Protein 3TJ7 (pdb70)

Organism: Bacillus anthracis (NCBI:txid1392)

Sequence (681 aa):
ATQEIEEIEFKNIVTEEEFHALCKSFSIEVFTKQVNHYFETPNSSLKEAGSALRRIRRHKGETYTLTLKQPAEVGLLETHQVVTENEAKETTNNVVIISGAVNQLCKLQIPVSALTYGSLTTERAETLFEGGTLVFDHSFYYNHDDYEIEFEVQQDEEETGKAAFIHLLKKQHNIPIRHATQEIEIEFKNIVTEEEFHALCKSFSIEEVFTKQVNHYFETPNSSLKEEAGSALRIRHKGETYTLTLKQPAEVGLLETHQVVTENNEAKETNVIISGAVNQLCKLQIPVSALTYGSLTTERAETLFEGGTLVFDHSFYYNHDDYEIEFEVQDEETGKAAFIHLLKQHNIPIRHATQEIEIEFKNIVTEEEEFHALCKSFSIEEVFTKQVNHYFETPNSSLKEEAGSALRIRRHKGETYTLTLKQPAEVGLLETHQVVTENEAKETNVIISGAVNQLCKLQIPVSALTYGSLTTERAETLFEGGTLVFDHSFYYNHDDDYEIIEFEVQDEETGKAAFIHLLKQHNIPIRHTNATQEIEIEFKNIVTEEEFHALCKSFSIEVFTKQVNHYFETPNSSLKEAGSALRIRHKGETYTLTLKQPAEVGLLETHQVVTENEAKETNVIISGAVNQLCKLQIPVSALTYGSLTTERAETLFEGGTLVFDDHSFYYNHDDYEIEFEVQDEETGKAAFIHLLKQHNIPIR

Nearest PDB structures (foldseek):
  3sy3-assembly2_D  TM=1.003E+00  e=7.953E-29  Bacillus anthracis str. 'Ames Ancestor'
  2gfg-assembly3_C  TM=9.629E-01  e=1.162E-17  Halalkalibacterium halodurans
  5a61-assembly1_A  TM=6.663E-01  e=1.593E-08  Escherichia coli K-12
  3n10-assembly1_A  TM=6.494E-01  e=4.230E-06  Yersinia pestis
  2aca-assembly1_B  TM=6.418E-01  e=2.753E-06  Vibrio parahaemolyticus

B-factor: mean 42.21, std 16.59, range [14.17, 120.02]

Secondary structure (DSSP, 8-state):
--EEEEEEEEEEE-HHHHHHHHHHTT----EEEEEEEEB-TT-HHHHTT-EEEEEEETTEEEEEEEEE-SSSEEEEEEEE-HHHH---S-PPSS---HHHHHT--GGG-B--EEEEEEEEEEETTEEEEEEEEE-SS-EEEEEEEEES-HHHHHHHHHHHHHHTT-----/--EEEEEEEEEEE-HHHHHHHHHHHT----EEEEEEEEB-TT-HHHHTT-EEEEEEETTEEEEEEEEE-SSSEEEEEEEE-HHHH----PPPSS---HHHHHT--GGG-B--EEEEEEEEEEETTEEEEEEEEEETTEEEEEEEEEES-HHHHHHHHHHHHHHTTPPP--/--EEEEEEEEEEE-HHHHHHHHHHHT----EEEEEEEEB-TT-HHHHTT-EEEEEEETTEEEEEEEEE-SSSEEEEEEEE-HHHH----PPPSS---HHHHHT--GGG-B--EEEEEEEEEEETTEEEEEEEEE-SS-EEEEEEEEES-HHHHHHHHHHHHHHTT------/---EEEEEEEEEEE-HHHHHHHHGGGT----EEEEEEEEB-TT-HHHHTT-EEEEEEETTEEEEEEEEE-SSSEEEEEEEE-HHHH----PPPSS---HHHHTT--GGG-B--EEEEEEEEEEETTEEEEEEEEE-SS-EEEEEEEEESSHHHHHHHHHHHHHHTT----

Solvent-accessible surface area: 35404 Å² total

Structure (mmCIF, N/CA/C/O backbone):
data_3TJ7
#
_entry.id   3TJ7
#
_cell.length_a   67.229
_cell.length_b   86.315
_cell.length_c   76.438
_cell.angle_alpha   90.000
_cell.angle_beta   102.020
_cell.angle_gamma   90.000
#
_symmetry.space_group_name_H-M   'P 1 21 1'
#
loop_
_entity.id
_entity.type
_entity.pdbx_description
1 polymer 'GBAA_1210 protein'
2 non-polymer 'ADENOSINE MONOPHOSPHATE'
3 non-polymer 'SULFATE ION'
4 non-polymer 'ACETATE ION'
5 water water
#
loop_
_atom_site.group_PDB
_atom_site.id
_atom_site.type_symbol
_atom_site.label_atom_id
_atom_site.label_alt_id
_atom_site.label_comp_id
_atom_site.label_asym_id
_atom_site.label_entity_id
_atom_site.label_seq_id
_atom_site.pdbx_PDB_ins_code
_atom_site.Cartn_x
_atom_site.Cartn_y
_atom_site.Cartn_z
_atom_site.occupancy
_atom_site.B_iso_or_equiv
_atom_site.auth_seq_id
_atom_site.auth_comp_id
_atom_site.auth_asym_id
_atom_site.auth_atom_id
_atom_site.pdbx_PDB_model_num
ATOM 1 N N . ALA A 1 3 ? 30.905 55.241 66.070 1.00 47.38 0 ALA A N 1
ATOM 2 C CA . ALA A 1 3 ? 31.975 54.222 65.959 1.00 47.24 0 ALA A CA 1
ATOM 3 C C . ALA A 1 3 ? 31.449 52.968 65.244 1.00 46.23 0 ALA A C 1
ATOM 4 O O . ALA A 1 3 ? 32.194 52.352 64.450 1.00 44.77 0 ALA A O 1
ATOM 14 N N . THR A 1 5 ? 27.853 51.219 63.218 1.00 41.40 2 THR A N 1
ATOM 15 C CA . THR A 1 5 ? 26.522 51.396 62.681 1.00 40.69 2 THR A CA 1
ATOM 16 C C . THR A 1 5 ? 26.136 50.154 61.841 1.00 39.29 2 THR A C 1
ATOM 17 O O . THR A 1 5 ? 27.009 49.396 61.352 1.00 36.39 2 THR A O 1
ATOM 21 N N . GLN A 1 6 ? 24.829 49.885 61.768 1.00 37.37 3 GLN A N 1
ATOM 22 C CA . GLN A 1 6 ? 24.325 48.916 60.854 1.00 35.99 3 GLN A CA 1
ATOM 23 C C . GLN A 1 6 ? 23.205 49.583 60.106 1.00 36.51 3 GLN A C 1
ATOM 24 O O . GLN A 1 6 ? 22.537 50.458 60.641 1.00 37.03 3 GLN A O 1
ATOM 30 N N . GLU A 1 7 ? 23.012 49.182 58.855 1.00 34.88 4 GLU A N 1
ATOM 31 C CA . GLU A 1 7 ? 21.883 49.624 58.106 1.00 35.59 4 GLU A CA 1
ATOM 32 C C . GLU A 1 7 ? 21.565 48.638 57.009 1.00 34.10 4 GLU A C 1
ATOM 33 O O . GLU A 1 7 ? 22.394 47.855 56.611 1.00 33.52 4 GLU A O 1
ATOM 39 N N . ILE A 1 8 ? 20.334 48.668 56.546 1.00 34.61 5 ILE A N 1
ATOM 40 C CA . ILE A 1 8 ? 19.899 47.778 55.489 1.00 34.61 5 ILE A CA 1
ATOM 41 C C . ILE A 1 8 ? 19.970 48.722 54.303 1.00 35.86 5 ILE A C 1
ATOM 42 O O . ILE A 1 8 ? 19.495 49.871 54.404 1.00 36.03 5 ILE A O 1
ATOM 47 N N . GLU A 1 9 ? 20.592 48.287 53.214 1.00 35.75 6 GLU A N 1
ATOM 48 C CA A GLU A 1 9 ? 20.707 49.138 52.029 0.60 35.88 6 GLU A CA 1
ATOM 49 C CA B GLU A 1 9 ? 20.595 49.138 52.043 0.40 35.46 6 GLU A CA 1
ATOM 50 C C . GLU A 1 9 ? 20.436 48.343 50.764 1.00 34.48 6 GLU A C 1
ATOM 51 O O . GLU A 1 9 ? 20.743 47.134 50.687 1.00 31.81 6 GLU A O 1
ATOM 62 N N . ILE A 1 10 ? 19.840 49.023 49.806 1.00 34.28 7 ILE A N 1
ATOM 63 C CA . ILE A 1 10 ? 19.542 48.479 48.518 1.00 35.54 7 ILE A CA 1
ATOM 64 C C . ILE A 1 10 ? 20.307 49.314 47.506 1.00 34.64 7 ILE A C 1
ATOM 65 O O . ILE A 1 10 ? 20.156 50.526 47.460 1.00 35.08 7 ILE A O 1
ATOM 70 N N . GLU A 1 11 ? 21.107 48.658 46.698 1.00 35.52 8 GLU A N 1
ATOM 71 C CA . GLU A 1 11 ? 21.943 49.298 45.716 1.00 36.92 8 GLU A CA 1
ATOM 72 C C . GLU A 1 11 ? 21.634 49.001 44.289 1.00 36.40 8 GLU A C 1
ATOM 73 O O . GLU A 1 11 ? 21.575 47.836 43.912 1.00 37.42 8 GLU A O 1
ATOM 79 N N . PHE A 1 12 ? 21.512 50.043 43.462 1.00 35.56 9 PHE A N 1
ATOM 80 C CA . PHE A 1 12 ? 21.461 49.847 42.031 1.00 34.89 9 PHE A CA 1
ATOM 81 C C . PHE A 1 12 ? 22.713 50.426 41.448 1.00 33.99 9 PHE A C 1
ATOM 82 O O . PHE A 1 12 ? 23.226 51.391 41.972 1.00 33.91 9 PHE A O 1
ATOM 90 N N . LYS A 1 13 ? 23.213 49.825 40.366 1.00 33.05 10 LYS A N 1
ATOM 91 C CA . LYS A 1 13 ? 24.447 50.243 39.759 1.00 33.03 10 LYS A CA 1
ATOM 92 C C . LYS A 1 13 ? 24.335 50.135 38.260 1.00 32.56 10 LYS A C 1
ATOM 93 O O . LYS A 1 13 ? 23.757 49.178 37.745 1.00 31.91 10 LYS A O 1
ATOM 99 N N . ASN A 1 14 ? 24.978 51.079 37.584 1.00 31.17 11 ASN A N 1
ATOM 100 C CA . ASN A 1 14 ? 25.030 51.076 36.162 1.00 31.97 11 ASN A CA 1
ATOM 101 C C . ASN A 1 14 ? 26.375 51.526 35.664 1.00 32.13 11 ASN A C 1
ATOM 102 O O . ASN A 1 14 ? 26.913 52.528 36.120 1.00 32.34 11 ASN A O 1
ATOM 107 N N . ILE A 1 15 ? 26.934 50.786 34.712 1.00 33.82 12 ILE A N 1
ATOM 108 C CA . ILE A 1 15 ? 28.211 51.152 34.094 1.00 33.87 12 ILE A CA 1
ATOM 109 C C . ILE A 1 15 ? 27.946 52.202 33.054 1.00 32.62 12 ILE A C 1
ATOM 110 O O . ILE A 1 15 ? 27.003 52.071 32.283 1.00 33.02 12 ILE A O 1
ATOM 115 N N . VAL A 1 16 ? 28.782 53.220 33.008 1.00 31.86 13 VAL A N 1
ATOM 116 C CA . VAL A 1 16 ? 28.612 54.334 32.043 1.00 32.06 13 VAL A CA 1
ATOM 117 C C . VAL A 1 16 ? 29.911 54.697 31.336 1.00 33.53 13 VAL A C 1
ATOM 118 O O . VAL A 1 16 ? 31.000 54.413 31.842 1.00 34.10 13 VAL A O 1
ATOM 122 N N . THR A 1 17 ? 29.816 55.342 30.180 1.00 34.60 14 THR A N 1
ATOM 123 C CA . THR A 1 17 ? 31.000 55.775 29.474 1.00 35.63 14 THR A CA 1
ATOM 124 C C . THR A 1 17 ? 31.466 57.031 30.130 1.00 36.28 14 THR A C 1
ATOM 125 O O . THR A 1 17 ? 30.734 57.609 30.906 1.00 33.93 14 THR A O 1
ATOM 129 N N . GLU A 1 18 ? 32.675 57.463 29.799 1.00 37.98 15 GLU A N 1
ATOM 130 C CA . GLU A 1 18 ? 33.247 58.679 30.376 1.00 39.01 15 GLU A CA 1
ATOM 131 C C . GLU A 1 18 ? 32.414 59.882 30.040 1.00 39.32 15 GLU A C 1
ATOM 132 O O . GLU A 1 18 ? 32.291 60.873 30.808 1.00 38.46 15 GLU A O 1
ATOM 138 N N . GLU A 1 19 ? 31.908 59.841 28.820 1.00 40.65 16 GLU A N 1
ATOM 139 C CA . GLU A 1 19 ? 31.160 60.946 28.279 1.00 40.53 16 GLU A CA 1
ATOM 140 C C . GLU A 1 19 ? 29.829 61.060 29.010 1.00 38.60 16 GLU A C 1
ATOM 141 O O . GLU A 1 19 ? 29.464 62.136 29.499 1.00 36.39 16 GLU A O 1
ATOM 147 N N . GLU A 1 20 ? 29.131 59.932 29.120 1.00 37.00 17 GLU A N 1
ATOM 148 C CA . GLU A 1 20 ? 27.932 59.881 29.936 1.00 36.90 17 GLU A CA 1
ATOM 149 C C . GLU A 1 20 ? 28.219 60.342 31.381 1.00 36.35 17 GLU A C 1
ATOM 150 O O . GLU A 1 20 ? 27.479 61.175 31.954 1.00 35.00 17 GLU A O 1
ATOM 156 N N . PHE A 1 21 ? 29.281 59.800 31.976 1.00 35.27 18 PHE A N 1
ATOM 157 C CA . PHE A 1 21 ? 29.645 60.179 33.339 1.00 35.21 18 PHE A CA 1
ATOM 158 C C . PHE A 1 21 ? 29.779 61.708 33.436 1.00 36.68 18 PHE A C 1
ATOM 159 O O . PHE A 1 21 ? 29.177 62.337 34.319 1.00 36.68 18 PHE A O 1
ATOM 167 N N . HIS A 1 22 ? 30.545 62.318 32.532 1.00 37.79 19 HIS A N 1
ATOM 168 C CA . HIS A 1 22 ? 30.768 63.785 32.635 1.00 40.45 19 HIS A CA 1
ATOM 169 C C . HIS A 1 22 ? 29.483 64.548 32.503 1.00 40.10 19 HIS A C 1
ATOM 170 O O . HIS A 1 22 ? 29.233 65.481 33.263 1.00 41.47 19 HIS A O 1
ATOM 177 N N . ALA A 1 23 ? 28.635 64.110 31.584 1.00 39.65 20 ALA A N 1
ATOM 178 C CA . ALA A 1 23 ? 27.345 64.733 31.352 1.00 39.34 20 ALA A CA 1
ATOM 179 C C . ALA A 1 23 ? 26.463 64.646 32.594 1.00 37.90 20 ALA A C 1
ATOM 180 O O . ALA A 1 23 ? 25.891 65.659 33.034 1.00 38.03 20 ALA A O 1
ATOM 182 N N . LEU A 1 24 ? 26.374 63.454 33.191 1.00 35.32 21 LEU A N 1
ATOM 183 C CA . LEU A 1 24 ? 25.610 63.301 34.425 1.00 34.25 21 LEU A CA 1
ATOM 184 C C . LEU A 1 24 ? 26.186 64.109 35.587 1.00 34.32 21 LEU A C 1
ATOM 185 O O . LEU A 1 24 ? 25.457 64.640 36.407 1.00 34.54 21 LEU A O 1
ATOM 190 N N . CYS A 1 25 ? 27.505 64.211 35.670 1.00 35.06 22 CYS A N 1
ATOM 191 C CA . CYS A 1 25 ? 28.123 65.039 36.702 1.00 35.84 22 CYS A CA 1
ATOM 192 C C . CYS A 1 25 ? 27.706 66.476 36.539 1.00 37.41 22 CYS A C 1
ATOM 193 O O . CYS A 1 25 ? 27.351 67.167 37.517 1.00 36.23 22 CYS A O 1
ATOM 196 N N . LYS A 1 26 ? 27.749 66.930 35.291 1.00 39.38 23 LYS A N 1
ATOM 197 C CA . LYS A 1 26 ? 27.406 68.318 34.997 1.00 41.71 23 LYS A CA 1
ATOM 198 C C . LYS A 1 26 ? 25.946 68.588 35.362 1.00 42.16 23 LYS A C 1
ATOM 199 O O . LYS A 1 26 ? 25.648 69.591 35.999 1.00 42.59 23 LYS A O 1
ATOM 205 N N . SER A 1 27 ? 25.044 67.645 35.091 1.00 42.14 24 SER A N 1
ATOM 206 C CA . SER A 1 27 ? 23.639 67.814 35.489 1.00 42.46 24 SER A CA 1
ATOM 207 C C . SER A 1 27 ? 23.375 67.969 36.986 1.00 41.71 24 SER A C 1
ATOM 208 O O . SER A 1 27 ? 22.304 68.464 37.387 1.00 42.34 24 SER A O 1
ATOM 211 N N . PHE A 1 28 ? 24.332 67.562 37.820 1.00 40.14 25 PHE A N 1
ATOM 212 C CA . PHE A 1 28 ? 24.173 67.596 39.254 1.00 38.08 25 PHE A CA 1
ATOM 213 C C . PHE A 1 28 ? 25.228 68.492 39.950 1.00 38.90 25 PHE A C 1
ATOM 214 O O . PHE A 1 28 ? 25.402 68.446 41.186 1.00 37.83 25 PHE A O 1
ATOM 222 N N . SER A 1 29 ? 25.942 69.277 39.169 1.00 38.77 26 SER A N 1
ATOM 223 C CA . SER A 1 29 ? 26.973 70.195 39.691 1.00 40.32 26 SER A CA 1
ATOM 224 C C . SER A 1 29 ? 28.080 69.490 40.470 1.00 39.08 26 SER A C 1
ATOM 225 O O . SER A 1 29 ? 28.634 70.066 41.407 1.00 40.32 26 SER A O 1
ATOM 228 N N . ILE A 1 30 ? 28.376 68.239 40.095 1.00 37.07 27 ILE A N 1
ATOM 229 C CA . ILE A 1 30 ? 29.437 67.481 40.702 1.00 35.04 27 ILE A CA 1
ATOM 230 C C . ILE A 1 30 ? 30.712 67.862 40.056 1.00 36.40 27 ILE A C 1
ATOM 231 O O . ILE A 1 30 ? 30.864 67.637 38.867 1.00 36.90 27 ILE A O 1
ATOM 236 N N . GLU A 1 31 ? 31.620 68.458 40.830 1.00 37.91 28 GLU A N 1
ATOM 237 C CA . GLU A 1 31 ? 32.933 68.812 40.359 1.00 39.04 28 GLU A CA 1
ATOM 238 C C . GLU A 1 31 ? 34.076 68.227 41.208 1.00 37.68 28 GLU A C 1
ATOM 239 O O . GLU A 1 31 ? 35.145 68.016 40.695 1.00 36.17 28 GLU A O 1
ATOM 245 N N . VAL A 1 32 ? 33.869 68.034 42.504 1.00 37.07 29 VAL A N 1
ATOM 246 C CA . VAL A 1 32 ? 34.944 67.573 43.362 1.00 37.83 29 VAL A CA 1
ATOM 247 C C . VAL A 1 32 ? 34.689 66.149 43.798 1.00 35.96 29 VAL A C 1
ATOM 248 O O . VAL A 1 32 ? 33.580 65.757 44.153 1.00 33.92 29 VAL A O 1
ATOM 252 N N . PHE A 1 33 ? 35.759 65.382 43.744 1.00 36.16 30 PHE A N 1
ATOM 253 C CA . PHE A 1 33 ? 35.760 63.962 44.024 1.00 35.13 30 PHE A CA 1
ATOM 254 C C . PHE A 1 33 ? 36.701 63.682 45.165 1.00 35.41 30 PHE A C 1
ATOM 255 O O . PHE A 1 33 ? 37.706 64.333 45.307 1.00 37.21 30 PHE A O 1
ATOM 263 N N . THR A 1 34 ? 36.374 62.679 45.948 1.00 33.30 31 THR A N 1
ATOM 264 C CA . THR A 1 34 ? 37.128 62.349 47.098 1.00 33.59 31 THR A CA 1
ATOM 265 C C . THR A 1 34 ? 37.692 60.958 46.923 1.00 32.17 31 THR A C 1
ATOM 266 O O . THR A 1 34 ? 36.977 60.005 46.565 1.00 29.23 31 THR A O 1
ATOM 270 N N . LYS A 1 35 ? 38.968 60.838 47.204 1.00 32.21 32 LYS A N 1
ATOM 271 C CA . LYS A 1 35 ? 39.638 59.549 47.069 1.00 32.32 32 LYS A CA 1
ATOM 272 C C . LYS A 1 35 ? 39.322 58.591 48.197 1.00 30.97 32 LYS A C 1
ATOM 273 O O . LYS A 1 35 ? 39.234 58.952 49.365 1.00 33.17 32 LYS A O 1
ATOM 279 N N . GLN A 1 36 ? 39.159 57.333 47.837 1.00 30.47 33 GLN A N 1
ATOM 280 C CA . GLN A 1 36 ? 39.029 56.314 48.807 1.00 29.45 33 GLN A CA 1
ATOM 281 C C . GLN A 1 36 ? 39.701 55.061 48.303 1.00 28.84 33 GLN A C 1
ATOM 282 O O . GLN A 1 36 ? 39.794 54.815 47.091 1.00 28.14 33 GLN A O 1
ATOM 288 N N . VAL A 1 37 ? 40.204 54.291 49.247 1.00 26.97 34 VAL A N 1
ATOM 289 C CA . VAL A 1 37 ? 40.858 53.064 48.937 1.00 26.69 34 VAL A CA 1
ATOM 290 C C . VAL A 1 37 ? 40.184 51.971 49.697 1.00 26.26 34 VAL A C 1
ATOM 291 O O . VAL A 1 37 ? 40.005 52.082 50.923 1.00 26.17 34 VAL A O 1
ATOM 295 N N . ASN A 1 38 ? 39.813 50.910 48.989 1.00 24.92 35 ASN A N 1
ATOM 296 C CA . ASN A 1 38 ? 39.196 49.775 49.599 1.00 25.10 35 ASN A CA 1
ATOM 297 C C . ASN A 1 38 ? 40.158 48.565 49.634 1.00 24.53 35 ASN A C 1
ATOM 298 O O . ASN A 1 38 ? 40.720 48.191 48.623 1.00 24.63 35 ASN A O 1
ATOM 303 N N . HIS A 1 39 ? 40.372 48.031 50.828 1.00 23.12 36 HIS A N 1
ATOM 304 C CA . HIS A 1 39 ? 41.281 46.944 51.149 1.00 22.33 36 HIS A CA 1
ATOM 305 C C . HIS A 1 39 ? 40.415 45.724 51.446 1.00 22.04 36 HIS A C 1
ATOM 306 O O . HIS A 1 39 ? 39.753 45.671 52.522 1.00 23.64 36 HIS A O 1
ATOM 313 N N . TYR A 1 40 ? 40.418 44.735 50.553 1.00 21.65 37 TYR A N 1
ATOM 314 C CA . TYR A 1 40 ? 39.443 43.646 50.619 1.00 21.81 37 TYR A CA 1
ATOM 315 C C . TYR A 1 40 ? 40.006 42.339 51.098 1.00 23.27 37 TYR A C 1
ATOM 316 O O . TYR A 1 40 ? 41.145 42.042 50.855 1.00 21.53 37 TYR A O 1
ATOM 325 N N . PHE A 1 41 ? 39.129 41.549 51.750 1.00 24.90 38 PHE A N 1
ATOM 326 C CA . PHE A 1 41 ? 39.518 40.313 52.391 1.00 25.41 38 PHE A CA 1
ATOM 327 C C . PHE A 1 41 ? 38.698 39.156 51.870 1.00 25.68 38 PHE A C 1
ATOM 328 O O . PHE A 1 41 ? 37.557 39.334 51.473 1.00 27.46 38 PHE A O 1
ATOM 336 N N . GLU A 1 42 ? 39.258 37.967 51.881 1.00 25.71 39 GLU A N 1
ATOM 337 C CA . GLU A 1 42 ? 38.519 36.778 51.477 1.00 27.30 39 GLU A CA 1
ATOM 338 C C . GLU A 1 42 ? 39.280 35.596 52.002 1.00 28.70 39 GLU A C 1
ATOM 339 O O . GLU A 1 42 ? 40.414 35.745 52.498 1.00 28.17 39 GLU A O 1
ATOM 345 N N . THR A 1 43 ? 38.646 34.430 51.967 1.00 30.73 40 THR A N 1
ATOM 346 C CA . THR A 1 43 ? 39.345 33.193 52.299 1.00 33.12 40 THR A CA 1
ATOM 347 C C . THR A 1 43 ? 39.823 32.521 51.026 1.00 33.55 40 THR A C 1
ATOM 348 O O . THR A 1 43 ? 39.311 32.834 49.950 1.00 33.60 40 THR A O 1
ATOM 352 N N . PRO A 1 44 ? 40.828 31.634 51.140 1.00 35.95 41 PRO A N 1
ATOM 353 C CA . PRO A 1 44 ? 41.313 30.887 49.989 1.00 37.69 41 PRO A CA 1
ATOM 354 C C . PRO A 1 44 ? 40.174 30.111 49.315 1.00 38.96 41 PRO A C 1
ATOM 355 O O . PRO A 1 44 ? 40.152 30.012 48.091 1.00 39.55 41 PRO A O 1
ATOM 359 N N . ASN A 1 45 ? 39.185 29.655 50.098 1.00 40.46 42 ASN A N 1
ATOM 360 C CA . ASN A 1 45 ? 37.985 28.977 49.539 1.00 42.03 42 ASN A CA 1
ATOM 361 C C . ASN A 1 45 ? 36.867 29.886 49.043 1.00 41.08 42 ASN A C 1
ATOM 362 O O . ASN A 1 45 ? 35.829 29.403 48.601 1.00 41.15 42 ASN A O 1
ATOM 367 N N . SER A 1 46 ? 37.096 31.195 49.068 1.00 39.87 43 SER A N 1
ATOM 368 C CA . SER A 1 46 ? 36.069 32.161 48.688 1.00 39.08 43 SER A CA 1
ATOM 369 C C . SER A 1 46 ? 34.790 32.068 49.536 1.00 38.48 43 SER A C 1
ATOM 370 O O . SER A 1 46 ? 33.680 32.196 49.019 1.00 38.89 43 SER A O 1
ATOM 373 N N . SER A 1 47 ? 34.945 31.917 50.844 1.00 37.67 44 SER A N 1
ATOM 374 C CA . SER A 1 47 ? 33.773 31.756 51.744 1.00 38.06 44 SER A CA 1
ATOM 375 C C . SER A 1 47 ? 32.806 32.927 51.661 1.00 37.84 44 SER A C 1
ATOM 376 O O . SER A 1 47 ? 31.575 32.724 51.637 1.00 39.60 44 SER A O 1
ATOM 379 N N . LEU A 1 48 ? 33.335 34.142 51.602 1.00 36.05 45 LEU A N 1
ATOM 380 C CA . LEU A 1 48 ? 32.483 35.303 51.625 1.00 35.66 45 LEU A CA 1
ATOM 381 C C . LEU A 1 48 ? 31.692 35.444 50.358 1.00 36.45 45 LEU A C 1
ATOM 382 O O . LEU A 1 48 ? 30.514 35.766 50.399 1.00 35.41 45 LEU A O 1
ATOM 387 N N . LYS A 1 49 ? 32.341 35.271 49.216 1.00 38.85 46 LYS A N 1
ATOM 388 C CA . LYS A 1 49 ? 31.604 35.267 47.949 1.00 40.49 46 LYS A CA 1
ATOM 389 C C . LYS A 1 49 ? 30.499 34.195 47.954 1.00 40.66 46 LYS A C 1
ATOM 390 O O . LYS A 1 49 ? 29.388 34.433 47.508 1.00 39.92 46 LYS A O 1
ATOM 396 N N . GLU A 1 50 ? 30.814 33.021 48.458 1.00 41.84 47 GLU A N 1
ATOM 397 C CA . GLU A 1 50 ? 29.818 31.953 48.552 1.00 44.43 47 GLU A CA 1
ATOM 398 C C . GLU A 1 50 ? 28.540 32.372 49.405 1.00 43.57 47 GLU A C 1
ATOM 399 O O . GLU A 1 50 ? 27.437 31.869 49.179 1.00 42.53 47 GLU A O 1
ATOM 405 N N . ALA A 1 51 ? 28.712 33.313 50.341 1.00 42.10 48 ALA A N 1
ATOM 406 C CA . ALA A 1 51 ? 27.640 33.775 51.231 1.00 41.20 48 ALA A CA 1
ATOM 407 C C . ALA A 1 51 ? 27.136 35.128 50.742 1.00 40.11 48 ALA A C 1
ATOM 408 O O . ALA A 1 51 ? 26.570 35.911 51.514 1.00 40.66 48 ALA A O 1
ATOM 410 N N . GLY A 1 52 ? 27.379 35.439 49.477 1.00 38.49 49 GLY A N 1
ATOM 411 C CA . GLY A 1 52 ? 26.923 36.720 48.917 1.00 36.83 49 GLY A CA 1
ATOM 412 C C . GLY A 1 52 ? 27.416 37.936 49.688 1.00 36.00 49 GLY A C 1
ATOM 413 O O . GLY A 1 52 ? 26.784 39.012 49.647 1.00 35.87 49 GLY A O 1
ATOM 414 N N . SER A 1 53 ? 28.576 37.805 50.331 1.00 34.48 50 SER A N 1
ATOM 415 C CA . SER A 1 53 ? 29.037 38.819 51.263 1.00 33.83 50 SER A CA 1
ATOM 416 C C . SER A 1 53 ? 30.372 39.410 50.841 1.00 32.72 50 SER A C 1
ATOM 417 O O . SER A 1 53 ? 31.009 38.917 49.950 1.00 32.81 50 SER A O 1
ATOM 420 N N . ALA A 1 54 ? 30.754 40.519 51.464 1.00 31.82 51 ALA A N 1
ATOM 421 C CA . ALA A 1 54 ? 32.033 41.245 51.131 1.00 30.65 51 ALA A CA 1
ATOM 422 C C . ALA A 1 54 ? 32.575 41.919 52.404 1.00 28.61 51 ALA A C 1
ATOM 423 O O . ALA A 1 54 ? 31.774 42.367 53.251 1.00 31.30 51 ALA A O 1
ATOM 425 N N . LEU A 1 55 ? 33.891 41.900 52.588 1.00 25.93 52 LEU A N 1
ATOM 426 C CA . LEU A 1 55 ? 34.567 42.456 53.776 1.00 24.26 52 LEU A CA 1
ATOM 427 C C . LEU A 1 55 ? 35.729 43.290 53.319 1.00 23.73 52 LEU A C 1
ATOM 428 O O . LEU A 1 55 ? 36.552 42.862 52.484 1.00 23.82 52 LEU A O 1
ATOM 433 N N . ARG A 1 56 ? 35.774 44.515 53.811 1.00 24.02 53 ARG A N 1
ATOM 434 C CA A ARG A 1 56 ? 36.793 45.453 53.397 0.60 23.96 53 ARG A CA 1
ATOM 435 C CA B ARG A 1 56 ? 36.734 45.518 53.365 0.40 23.67 53 ARG A CA 1
ATOM 436 C C . ARG A 1 56 ? 37.071 46.446 54.486 1.00 23.46 53 ARG A C 1
ATOM 437 O O . ARG A 1 56 ? 36.247 46.645 55.416 1.00 22.95 53 ARG A O 1
ATOM 452 N N . ILE A 1 57 ? 38.242 47.047 54.387 1.00 23.05 54 ILE A N 1
ATOM 453 C CA . ILE A 1 57 ? 38.554 48.183 55.187 1.00 22.43 54 ILE A CA 1
ATOM 454 C C . ILE A 1 57 ? 38.630 49.298 54.202 1.00 24.74 54 ILE A C 1
ATOM 455 O O . ILE A 1 57 ? 39.453 49.277 53.266 1.00 26.96 54 ILE A O 1
ATOM 460 N N . ARG A 1 58 ? 37.788 50.267 54.388 1.00 24.76 55 ARG A N 1
ATOM 461 C CA A ARG A 1 58 ? 37.821 51.476 53.589 0.60 26.76 55 ARG A CA 1
ATOM 462 C CA B ARG A 1 58 ? 37.820 51.476 53.594 0.40 26.57 55 ARG A CA 1
ATOM 463 C C . ARG A 1 58 ? 38.662 52.563 54.254 1.00 27.42 55 ARG A C 1
ATOM 464 O O . ARG A 1 58 ? 38.462 52.892 55.401 1.00 29.02 55 ARG A O 1
ATOM 479 N N . HIS A 1 59 ? 39.627 53.113 53.528 1.00 28.65 56 HIS A N 1
ATOM 480 C CA . HIS A 1 59 ? 40.379 54.261 54.012 1.00 29.43 56 HIS A CA 1
ATOM 481 C C . HIS A 1 59 ? 40.001 55.463 53.169 1.00 29.80 56 HIS A C 1
ATOM 482 O O . HIS A 1 59 ? 40.240 55.501 51.967 1.00 29.19 56 HIS A O 1
ATOM 489 N N . LYS A 1 60 ? 39.367 56.419 53.818 1.00 31.21 57 LYS A N 1
ATOM 490 C CA . LYS A 1 60 ? 38.849 57.628 53.205 1.00 32.44 57 LYS A CA 1
ATOM 491 C C . LYS A 1 60 ? 39.172 58.790 54.161 1.00 35.20 57 LYS A C 1
ATOM 492 O O . LYS A 1 60 ? 38.865 58.710 55.352 1.00 35.39 57 LYS A O 1
ATOM 498 N N . GLY A 1 61 ? 39.792 59.837 53.636 1.00 37.14 58 GLY A N 1
ATOM 499 C CA . GLY A 1 61 ? 40.385 60.884 54.444 1.00 39.74 58 GLY A CA 1
ATOM 500 C C . GLY A 1 61 ? 41.138 60.323 55.644 1.00 41.51 58 GLY A C 1
ATOM 501 O O . GLY A 1 61 ? 42.065 59.517 55.490 1.00 41.34 58 GLY A O 1
ATOM 502 N N . GLU A 1 62 ? 40.685 60.714 56.836 1.00 43.20 59 GLU A N 1
ATOM 503 C CA . GLU A 1 62 ? 41.299 60.320 58.102 1.00 44.67 59 GLU A CA 1
ATOM 504 C C . GLU A 1 62 ? 40.726 59.049 58.710 1.00 42.78 59 GLU A C 1
ATOM 505 O O . GLU A 1 62 ? 41.180 58.638 59.773 1.00 43.61 59 GLU A O 1
ATOM 511 N N . THR A 1 63 ? 39.724 58.459 58.076 1.00 39.53 60 THR A N 1
ATOM 512 C CA . THR A 1 63 ? 38.993 57.345 58.656 1.00 37.85 60 THR A CA 1
ATOM 513 C C . THR A 1 63 ? 39.328 56.017 58.005 1.00 35.53 60 THR A C 1
ATOM 514 O O . THR A 1 63 ? 39.423 55.943 56.785 1.00 36.22 60 THR A O 1
ATOM 518 N N . TYR A 1 64 ? 39.494 54.989 58.834 1.00 32.81 61 TYR A N 1
ATOM 519 C CA . TYR A 1 64 ? 39.380 53.610 58.441 1.00 30.39 61 TYR A CA 1
ATOM 520 C C . TYR A 1 64 ? 38.121 52.979 58.996 1.00 29.29 61 TYR A C 1
ATOM 521 O O . TYR A 1 64 ? 37.853 53.037 60.229 1.00 28.95 61 TYR A O 1
ATOM 530 N N . THR A 1 65 ? 37.385 52.308 58.109 1.00 26.75 62 THR A N 1
ATOM 531 C CA . THR A 1 65 ? 36.155 51.669 58.465 1.00 27.09 62 THR A CA 1
ATOM 532 C C . THR A 1 65 ? 36.170 50.229 57.999 1.00 26.78 62 THR A C 1
ATOM 533 O O . THR A 1 65 ? 36.332 49.945 56.786 1.00 26.86 62 THR A O 1
ATOM 537 N N . LEU A 1 66 ? 36.010 49.323 58.947 1.00 24.93 63 LEU A N 1
ATOM 538 C CA . LEU A 1 66 ? 35.843 47.936 58.638 1.00 26.38 63 LEU A CA 1
ATOM 539 C C . LEU A 1 66 ? 34.381 47.683 58.337 1.00 26.70 63 LEU A C 1
ATOM 540 O O . LEU A 1 66 ? 33.515 47.949 59.179 1.00 28.87 63 LEU A O 1
ATOM 545 N N . THR A 1 67 ? 34.092 47.223 57.136 1.00 26.81 64 THR A N 1
ATOM 546 C CA . THR A 1 67 ? 32.756 47.070 56.688 1.00 27.33 64 THR A CA 1
ATOM 547 C C . THR A 1 67 ? 32.446 45.691 56.184 1.00 25.47 64 THR A C 1
ATOM 548 O O . THR A 1 67 ? 33.152 45.184 55.327 1.00 23.58 64 THR A O 1
ATOM 552 N N . LEU A 1 68 ? 31.361 45.105 56.674 1.00 25.39 65 LEU A N 1
ATOM 553 C CA . LEU A 1 68 ? 30.854 43.826 56.162 1.00 26.75 65 LEU A CA 1
ATOM 554 C C . LEU A 1 68 ? 29.558 44.076 55.426 1.00 27.48 65 LEU A C 1
ATOM 555 O O . LEU A 1 68 ? 28.706 44.774 55.947 1.00 28.86 65 LEU A O 1
ATOM 560 N N . LYS A 1 69 ? 29.410 43.543 54.216 1.00 28.38 66 LYS A N 1
ATOM 561 C CA . LYS A 1 69 ? 28.088 43.510 53.561 1.00 30.15 66 LYS A CA 1
ATOM 562 C C . LYS A 1 69 ? 27.634 42.068 53.406 1.00 31.35 66 LYS A C 1
ATOM 563 O O . LYS A 1 69 ? 28.395 41.206 52.939 1.00 32.76 66 LYS A O 1
ATOM 569 N N . GLN A 1 70 ? 26.411 41.777 53.850 1.00 32.90 67 GLN A N 1
ATOM 570 C CA . GLN A 1 70 ? 25.826 40.428 53.706 1.00 33.35 67 GLN A CA 1
ATOM 571 C C . GLN A 1 70 ? 24.377 40.492 53.189 1.00 33.19 67 GLN A C 1
ATOM 572 O O . GLN A 1 70 ? 23.737 41.538 53.228 1.00 33.45 67 GLN A O 1
ATOM 578 N N . PRO A 1 71 ? 23.857 39.388 52.689 1.00 33.89 68 PRO A N 1
ATOM 579 C CA . PRO A 1 71 ? 22.440 39.351 52.283 1.00 34.96 68 PRO A CA 1
ATOM 580 C C . PRO A 1 71 ? 21.421 39.680 53.415 1.00 34.08 68 PRO A C 1
ATOM 581 O O . PRO A 1 71 ? 21.579 39.265 54.542 1.00 32.60 68 PRO A O 1
ATOM 585 N N . ALA A 1 72 ? 20.429 40.482 53.055 1.00 33.99 69 ALA A N 1
ATOM 586 C CA . ALA A 1 72 ? 19.217 40.778 53.829 1.00 34.96 69 ALA A CA 1
ATOM 587 C C . ALA A 1 72 ? 18.079 40.153 53.008 1.00 35.79 69 ALA A C 1
ATOM 588 O O . ALA A 1 72 ? 18.331 39.553 51.984 1.00 34.38 69 ALA A O 1
ATOM 590 N N . GLU A 1 73 ? 16.825 40.312 53.440 1.00 37.86 70 GLU A N 1
ATOM 591 C CA . GLU A 1 73 ? 15.700 39.680 52.734 1.00 38.96 70 GLU A CA 1
ATOM 592 C C . GLU A 1 73 ? 15.582 40.325 51.408 1.00 38.94 70 GLU A C 1
ATOM 593 O O . GLU A 1 73 ? 15.420 39.616 50.440 1.00 39.39 70 GLU A O 1
ATOM 599 N N . VAL A 1 74 ? 15.668 41.667 51.369 1.00 37.89 71 VAL A N 1
ATOM 600 C CA . VAL A 1 74 ? 16.087 42.343 50.130 1.00 38.00 71 VAL A CA 1
ATOM 601 C C . VAL A 1 74 ? 17.271 43.318 50.350 1.00 35.81 71 VAL A C 1
ATOM 602 O O . VAL A 1 74 ? 17.407 43.949 51.398 1.00 35.58 71 VAL A O 1
ATOM 606 N N . GLY A 1 75 ? 18.110 43.444 49.326 1.00 34.32 72 GLY A N 1
ATOM 607 C CA . GLY A 1 75 ? 19.364 44.179 49.411 1.00 32.23 72 GLY A CA 1
ATOM 608 C C . GLY A 1 75 ? 20.323 43.577 50.440 1.00 30.71 72 GLY A C 1
ATOM 609 O O . GLY A 1 75 ? 20.368 42.347 50.617 1.00 30.29 72 GLY A O 1
ATOM 610 N N . LEU A 1 76 ? 21.051 44.441 51.143 1.00 29.06 73 LEU A N 1
ATOM 611 C CA . LEU A 1 76 ? 22.139 44.010 52.028 1.00 28.90 73 LEU A CA 1
ATOM 612 C C . LEU A 1 76 ? 22.037 44.578 53.418 1.00 27.32 73 LEU A C 1
ATOM 613 O O . LEU A 1 76 ? 21.605 45.711 53.578 1.00 28.10 73 LEU A O 1
ATOM 618 N N . LEU A 1 77 ? 22.500 43.800 54.381 1.00 26.51 74 LEU A N 1
ATOM 619 C CA . LEU A 1 77 ? 22.766 44.281 55.707 1.00 27.98 74 LEU A CA 1
ATOM 620 C C . LEU A 1 77 ? 24.239 44.665 55.796 1.00 29.23 74 LEU A C 1
ATOM 621 O O . LEU A 1 77 ? 25.119 43.842 55.554 1.00 27.97 74 LEU A O 1
ATOM 626 N N . GLU A 1 78 ? 24.477 45.956 56.026 1.00 29.69 75 GLU A N 1
ATOM 627 C CA . GLU A 1 78 ? 25.814 46.493 56.193 1.00 32.08 75 GLU A CA 1
ATOM 628 C C . GLU A 1 78 ? 26.160 46.691 57.651 1.00 31.33 75 GLU A C 1
ATOM 629 O O . GLU A 1 78 ? 25.341 47.191 58.425 1.00 33.42 75 GLU A O 1
ATOM 635 N N . THR A 1 79 ? 27.361 46.299 58.028 1.00 30.96 76 THR A N 1
ATOM 636 C CA . THR A 1 79 ? 27.871 46.525 59.387 1.00 31.23 76 THR A CA 1
ATOM 637 C C . THR A 1 79 ? 29.184 47.276 59.243 1.00 31.63 76 THR A C 1
ATOM 638 O O . THR A 1 79 ? 30.127 46.795 58.579 1.00 31.46 76 THR A O 1
ATOM 642 N N . HIS A 1 80 ? 29.246 48.465 59.819 1.00 31.91 77 HIS A N 1
ATOM 643 C CA . HIS A 1 80 ? 30.429 49.321 59.767 1.00 32.32 77 HIS A CA 1
ATOM 644 C C . HIS A 1 80 ? 31.039 49.522 61.141 1.00 32.34 77 HIS A C 1
ATOM 645 O O . HIS A 1 80 ? 30.353 49.835 62.073 1.00 33.08 77 HIS A O 1
ATOM 652 N N . GLN A 1 81 ? 32.346 49.447 61.241 1.00 31.50 78 GLN A N 1
ATOM 653 C CA . GLN A 1 81 ? 33.046 49.673 62.513 1.00 31.28 78 GLN A CA 1
ATOM 654 C C . GLN A 1 81 ? 34.285 50.506 62.215 1.00 30.98 78 GLN A C 1
ATOM 655 O O . GLN A 1 81 ? 35.137 50.136 61.381 1.00 29.43 78 GLN A O 1
ATOM 661 N N . VAL A 1 82 ? 34.352 51.690 62.790 1.00 31.42 79 VAL A N 1
ATOM 662 C CA . VAL A 1 82 ? 35.508 52.535 62.614 1.00 31.82 79 VAL A CA 1
ATOM 663 C C . VAL A 1 82 ? 36.667 51.949 63.432 1.00 32.16 79 VAL A C 1
ATOM 664 O O . VAL A 1 82 ? 36.477 51.598 64.540 1.00 31.17 79 VAL A O 1
ATOM 668 N N . VAL A 1 83 ? 37.856 51.810 62.838 1.00 32.04 80 VAL A N 1
ATOM 669 C CA . VAL A 1 83 ? 39.011 51.229 63.509 1.00 31.61 80 VAL A CA 1
ATOM 670 C C . VAL A 1 83 ? 40.151 52.234 63.408 1.00 32.88 80 VAL A C 1
ATOM 671 O O . VAL A 1 83 ? 40.119 53.165 62.582 1.00 32.38 80 VAL A O 1
ATOM 675 N N . THR A 1 84 ? 41.154 52.053 64.250 1.00 33.08 81 THR A N 1
ATOM 676 C CA . THR A 1 84 ? 42.382 52.832 64.137 1.00 33.35 81 THR A CA 1
ATOM 677 C C . THR A 1 84 ? 43.258 52.373 62.949 1.00 32.14 81 THR A C 1
ATOM 678 O O . THR A 1 84 ? 43.183 51.237 62.462 1.00 30.89 81 THR A O 1
ATOM 682 N N . GLU A 1 85 ? 44.152 53.263 62.560 1.00 32.66 82 GLU A N 1
ATOM 683 C CA . GLU A 1 85 ? 45.174 52.965 61.585 1.00 33.19 82 GLU A CA 1
ATOM 684 C C . GLU A 1 85 ? 45.922 51.705 61.997 1.00 32.68 82 GLU A C 1
ATOM 685 O O . GLU A 1 85 ? 46.024 50.762 61.213 1.00 31.06 82 GLU A O 1
ATOM 691 N N . ASN A 1 86 ? 46.370 51.656 63.251 1.00 34.89 83 ASN A N 1
ATOM 692 C CA . ASN A 1 86 ? 47.078 50.456 63.788 1.00 34.82 83 ASN A CA 1
ATOM 693 C C . ASN A 1 86 ? 46.242 49.222 63.730 1.00 33.35 83 ASN A C 1
ATOM 694 O O . ASN A 1 86 ? 46.715 48.158 63.439 1.00 32.43 83 ASN A O 1
ATOM 699 N N . GLU A 1 87 ? 44.974 49.347 64.069 1.00 33.49 84 GLU A N 1
ATOM 700 C CA . GLU A 1 87 ? 44.063 48.191 63.893 1.00 32.24 84 GLU A CA 1
ATOM 701 C C . GLU A 1 87 ? 43.957 47.742 62.432 1.00 30.76 84 GLU A C 1
ATOM 702 O O . GLU A 1 87 ? 44.035 46.533 62.116 1.00 30.07 84 GLU A O 1
ATOM 708 N N . ALA A 1 88 ? 43.776 48.700 61.547 1.00 29.34 85 ALA A N 1
ATOM 709 C CA . ALA A 1 88 ? 43.677 48.364 60.122 1.00 29.74 85 ALA A CA 1
ATOM 710 C C . ALA A 1 88 ? 44.932 47.697 59.609 1.00 30.15 85 ALA A C 1
ATOM 711 O O . ALA A 1 88 ? 44.860 46.689 58.905 1.00 28.56 85 ALA A O 1
ATOM 713 N N . LYS A 1 89 ? 46.095 48.235 59.994 1.00 31.83 86 LYS A N 1
ATOM 714 C CA . LYS A 1 89 ? 47.380 47.682 59.555 1.00 32.60 86 LYS A CA 1
ATOM 715 C C . LYS A 1 89 ? 47.543 46.254 60.072 1.00 32.75 86 LYS A C 1
ATOM 716 O O . LYS A 1 89 ? 48.048 45.378 59.386 1.00 30.37 86 LYS A O 1
ATOM 746 N N . GLU A 1 93 ? 48.253 42.988 57.839 1.00 36.83 90 GLU A N 1
ATOM 747 C CA . GLU A 1 93 ? 49.495 42.232 58.033 1.00 39.31 90 GLU A CA 1
ATOM 748 C C . GLU A 1 93 ? 49.375 40.828 58.589 1.00 39.97 90 GLU A C 1
ATOM 749 O O . GLU A 1 93 ? 50.165 39.983 58.254 1.00 39.78 90 GLU A O 1
ATOM 755 N N A THR A 1 94 ? 48.390 40.595 59.444 0.60 40.84 91 THR A N 1
ATOM 756 N N B THR A 1 94 ? 48.372 40.573 59.418 0.40 40.09 91 THR A N 1
ATOM 757 C CA A THR A 1 94 ? 48.289 39.347 60.193 0.60 42.36 91 THR A CA 1
ATOM 758 C CA B THR A 1 94 ? 48.255 39.277 60.069 0.40 41.03 91 THR A CA 1
ATOM 759 C C A THR A 1 94 ? 46.885 38.805 60.022 0.60 43.53 91 THR A C 1
ATOM 760 C C B THR A 1 94 ? 46.917 38.645 59.727 0.40 41.38 91 THR A C 1
ATOM 761 O O A THR A 1 94 ? 46.015 39.517 59.505 0.60 43.22 91 THR A O 1
ATOM 762 O O B THR A 1 94 ? 46.663 37.500 60.084 0.40 41.94 91 THR A O 1
ATOM 769 N N A ASN A 1 95 ? 46.634 37.589 60.519 0.60 45.76 92 ASN A N 1
ATOM 770 N N B ASN A 1 95 ? 46.076 39.407 59.022 0.40 41.79 92 ASN A N 1
ATOM 771 C CA A ASN A 1 95 ? 45.322 36.914 60.364 0.60 46.75 92 ASN A CA 1
ATOM 772 C CA B ASN A 1 95 ? 44.695 39.015 58.657 0.40 41.83 92 ASN A CA 1
ATOM 773 C C A ASN A 1 95 ? 44.348 37.095 61.560 0.60 48.05 92 ASN A C 1
ATOM 774 C C B ASN A 1 95 ? 43.802 38.487 59.811 0.40 43.55 92 ASN A C 1
ATOM 775 O O A ASN A 1 95 ? 43.588 36.192 61.953 0.60 49.13 92 ASN A O 1
ATOM 776 O O B ASN A 1 95 ? 42.803 37.794 59.566 0.40 43.95 92 ASN A O 1
ATOM 785 N N A VAL A 1 96 ? 44.342 38.297 62.114 0.60 48.49 93 VAL A N 1
ATOM 786 N N B VAL A 1 96 ? 44.156 38.804 61.053 0.40 45.50 93 VAL A N 1
ATOM 787 C CA A VAL A 1 96 ? 43.424 38.643 63.164 0.60 48.73 93 VAL A CA 1
ATOM 788 C CA B VAL A 1 96 ? 43.314 38.484 62.212 0.40 46.42 93 VAL A CA 1
ATOM 789 C C A VAL A 1 96 ? 42.427 39.639 62.568 0.60 48.49 93 VAL A C 1
ATOM 790 C C B VAL A 1 96 ? 42.377 39.666 62.411 0.40 47.14 93 VAL A C 1
ATOM 791 O O A VAL A 1 96 ? 42.821 40.503 61.776 0.60 48.87 93 VAL A O 1
ATOM 792 O O B VAL A 1 96 ? 42.800 40.792 62.148 0.40 47.58 93 VAL A O 1
ATOM 799 N N . ILE A 1 97 ? 41.138 39.438 62.880 1.00 47.77 94 ILE A N 1
ATOM 800 C CA . ILE A 1 97 ? 40.085 40.453 62.735 1.00 46.81 94 ILE A CA 1
ATOM 801 C C . ILE A 1 97 ? 39.766 41.011 64.102 1.00 46.47 94 ILE A C 1
ATOM 802 O O . ILE A 1 97 ? 39.613 40.286 65.057 1.00 48.05 94 ILE A O 1
ATOM 807 N N . ILE A 1 98 ? 39.652 42.317 64.184 1.00 45.00 95 ILE A N 1
ATOM 808 C CA . ILE A 1 98 ? 39.339 42.984 65.419 1.00 45.38 95 ILE A CA 1
ATOM 809 C C . ILE A 1 98 ? 37.995 42.473 65.970 1.00 44.67 95 ILE A C 1
ATOM 810 O O . ILE A 1 98 ? 37.117 42.026 65.227 1.00 44.41 95 ILE A O 1
ATOM 815 N N . SER A 1 99 ? 37.831 42.523 67.281 1.00 43.31 96 SER A N 1
ATOM 816 C CA . SER A 1 99 ? 36.554 42.172 67.857 1.00 42.68 96 SER A CA 1
ATOM 817 C C . SER A 1 99 ? 35.514 43.331 67.759 1.00 40.89 96 SER A C 1
ATOM 818 O O . SER A 1 99 ? 35.856 44.489 67.490 1.00 40.41 96 SER A O 1
ATOM 821 N N . GLY A 1 100 ? 34.244 42.989 67.974 1.00 38.72 97 GLY A N 1
ATOM 822 C CA . GLY A 1 100 ? 33.167 43.902 67.829 1.00 36.90 97 GLY A CA 1
ATOM 823 C C . GLY A 1 100 ? 32.120 43.384 66.842 1.00 35.73 97 GLY A C 1
ATOM 824 O O . GLY A 1 100 ? 32.003 42.190 66.565 1.00 33.21 97 GLY A O 1
ATOM 825 N N . ALA A 1 101 ? 31.336 44.319 66.334 1.00 34.43 98 ALA A N 1
ATOM 826 C CA . ALA A 1 101 ? 30.134 44.010 65.567 1.00 33.72 98 ALA A CA 1
ATOM 827 C C . ALA A 1 101 ? 30.387 43.241 64.285 1.00 32.50 98 ALA A C 1
ATOM 828 O O . ALA A 1 101 ? 29.580 42.366 63.945 1.00 32.50 98 ALA A O 1
ATOM 830 N N . VAL A 1 102 ? 31.496 43.533 63.575 1.00 30.83 99 VAL A N 1
ATOM 831 C CA . VAL A 1 102 ? 31.749 42.873 62.308 1.00 29.51 99 VAL A CA 1
ATOM 832 C C . VAL A 1 102 ? 32.130 41.407 62.613 1.00 31.62 99 VAL A C 1
ATOM 833 O O . VAL A 1 102 ? 31.595 40.436 62.016 1.00 30.46 99 VAL A O 1
ATOM 845 N N . ASN A 1 104 ? 31.197 39.697 65.089 1.00 36.75 101 ASN A N 1
ATOM 846 C CA . ASN A 1 104 ? 30.036 38.983 65.573 1.00 37.59 101 ASN A CA 1
ATOM 847 C C . ASN A 1 104 ? 29.174 38.491 64.413 1.00 37.42 101 ASN A C 1
ATOM 848 O O . ASN A 1 104 ? 28.696 37.361 64.435 1.00 38.11 101 ASN A O 1
ATOM 853 N N . GLN A 1 105 ? 29.001 39.343 63.402 1.00 37.26 102 GLN A N 1
ATOM 854 C CA . GLN A 1 105 ? 28.266 39.005 62.169 1.00 36.64 102 GLN A CA 1
ATOM 855 C C . GLN A 1 105 ? 28.964 37.944 61.370 1.00 37.33 102 GLN A C 1
ATOM 856 O O . GLN A 1 105 ? 28.330 36.993 60.912 1.00 38.00 102 GLN A O 1
ATOM 862 N N . LEU A 1 106 ? 30.286 38.057 61.235 1.00 38.05 103 LEU A N 1
ATOM 863 C CA . LEU A 1 106 ? 31.048 37.017 60.519 1.00 38.00 103 LEU A CA 1
ATOM 864 C C . LEU A 1 106 ? 30.874 35.646 61.179 1.00 40.24 103 LEU A C 1
ATOM 865 O O . LEU A 1 106 ? 30.802 34.615 60.493 1.00 39.73 103 LEU A O 1
ATOM 870 N N . CYS A 1 107 ? 30.843 35.623 62.508 1.00 42.59 104 CYS A N 1
ATOM 871 C CA . CYS A 1 107 ? 30.607 34.355 63.232 1.00 45.49 104 CYS A CA 1
ATOM 872 C C . CYS A 1 107 ? 29.194 33.803 62.987 1.00 46.59 104 CYS A C 1
ATOM 873 O O . CYS A 1 107 ? 29.006 32.610 62.763 1.00 47.50 104 CYS A O 1
ATOM 876 N N . LYS A 1 108 ? 28.205 34.670 62.962 1.00 47.76 105 LYS A N 1
ATOM 877 C CA . LYS A 1 108 ? 26.854 34.204 62.632 1.00 49.63 105 LYS A CA 1
ATOM 878 C C . LYS A 1 108 ? 26.756 33.679 61.211 1.00 49.60 105 LYS A C 1
ATOM 879 O O . LYS A 1 108 ? 26.015 32.718 60.949 1.00 50.45 105 LYS A O 1
ATOM 885 N N . LEU A 1 109 ? 27.517 34.292 60.303 1.00 48.89 106 LEU A N 1
ATOM 886 C CA . LEU A 1 109 ? 27.597 33.806 58.930 1.00 48.30 106 LEU A CA 1
ATOM 887 C C . LEU A 1 109 ? 28.304 32.470 58.828 1.00 48.92 106 LEU A C 1
ATOM 888 O O . LEU A 1 109 ? 28.188 31.808 57.818 1.00 48.99 106 LEU A O 1
ATOM 893 N N . GLN A 1 110 ? 29.075 32.095 59.846 1.00 50.27 107 GLN A N 1
ATOM 894 C CA . GLN A 1 110 ? 29.877 30.851 59.820 1.00 51.75 107 GLN A CA 1
ATOM 895 C C . GLN A 1 110 ? 31.000 30.961 58.757 1.00 51.32 107 GLN A C 1
ATOM 896 O O . GLN A 1 110 ? 31.166 30.128 57.861 1.00 52.40 107 GLN A O 1
ATOM 902 N N . ILE A 1 111 ? 31.756 32.040 58.872 1.00 49.74 108 ILE A N 1
ATOM 903 C CA . ILE A 1 111 ? 32.896 32.281 58.008 1.00 48.49 108 ILE A CA 1
ATOM 904 C C . ILE A 1 111 ? 34.071 31.812 58.818 1.00 49.50 108 ILE A C 1
ATOM 905 O O . ILE A 1 111 ? 34.197 32.185 59.998 1.00 49.81 108 ILE A O 1
ATOM 910 N N . PRO A 1 112 ? 34.946 30.995 58.212 1.00 49.56 109 PRO A N 1
ATOM 911 C CA . PRO A 1 112 ? 36.139 30.591 58.950 1.00 49.29 109 PRO A CA 1
ATOM 912 C C . PRO A 1 112 ? 37.032 31.816 59.168 1.00 48.83 109 PRO A C 1
ATOM 913 O O . PRO A 1 112 ? 37.947 32.091 58.406 1.00 48.76 109 PRO A O 1
ATOM 917 N N . VAL A 1 113 ? 36.760 32.559 60.220 1.00 48.21 110 VAL A N 1
ATOM 918 C CA . VAL A 1 113 ? 37.402 33.846 60.397 1.00 47.47 110 VAL A CA 1
ATOM 919 C C . VAL A 1 113 ? 38.922 33.837 60.286 1.00 47.34 110 VAL A C 1
ATOM 920 O O . VAL A 1 113 ? 39.509 34.756 59.711 1.00 47.97 110 VAL A O 1
ATOM 924 N N . SER A 1 114 ? 39.555 32.807 60.836 1.00 47.10 111 SER A N 1
ATOM 925 C CA . SER A 1 114 ? 41.019 32.667 60.890 1.00 46.44 111 SER A CA 1
ATOM 926 C C . SER A 1 114 ? 41.699 32.513 59.502 1.00 44.78 111 SER A C 1
ATOM 927 O O . SER A 1 114 ? 42.890 32.781 59.357 1.00 44.09 111 SER A O 1
ATOM 930 N N . ALA A 1 115 ? 40.923 32.015 58.532 1.00 42.69 112 ALA A N 1
ATOM 931 C CA . ALA A 1 115 ? 41.308 31.879 57.116 1.00 40.58 112 ALA A CA 1
ATOM 932 C C . ALA A 1 115 ? 41.225 33.219 56.321 1.00 37.72 112 ALA A C 1
ATOM 933 O O . ALA A 1 115 ? 41.714 33.333 55.217 1.00 36.75 112 ALA A O 1
ATOM 935 N N . LEU A 1 116 ? 40.526 34.205 56.849 1.00 36.09 113 LEU A N 1
ATOM 936 C CA . LEU A 1 116 ? 40.380 35.471 56.126 1.00 34.25 113 LEU A CA 1
ATOM 937 C C . LEU A 1 116 ? 41.751 36.077 55.899 1.00 33.77 113 LEU A C 1
ATOM 938 O O . LEU A 1 116 ? 42.568 36.145 56.807 1.00 34.08 113 LEU A O 1
ATOM 943 N N . THR A 1 117 ? 42.044 36.435 54.663 1.00 33.63 114 THR A N 1
ATOM 944 C CA . THR A 1 117 ? 43.303 37.051 54.337 1.00 33.17 114 THR A CA 1
ATOM 945 C C . THR A 1 117 ? 43.054 38.310 53.504 1.00 29.61 114 THR A C 1
ATOM 946 O O . THR A 1 117 ? 42.108 38.390 52.742 1.00 27.12 114 THR A O 1
ATOM 950 N N . TYR A 1 118 ? 43.946 39.285 53.673 1.00 27.79 115 TYR A N 1
ATOM 951 C CA . TYR A 1 118 ? 43.981 40.490 52.891 1.00 25.73 115 TYR A CA 1
ATOM 952 C C . TYR A 1 118 ? 44.419 40.176 51.482 1.00 25.38 115 TYR A C 1
ATOM 953 O O . TYR A 1 118 ? 45.506 39.754 51.322 1.00 27.66 115 TYR A O 1
ATOM 970 N N . GLY A 1 120 ? 43.663 42.172 48.376 1.00 20.64 117 GLY A N 1
ATOM 971 C CA . GLY A 1 120 ? 43.993 43.213 47.484 1.00 20.62 117 GLY A CA 1
ATOM 972 C C . GLY A 1 120 ? 43.414 44.578 47.812 1.00 21.02 117 GLY A C 1
ATOM 973 O O . GLY A 1 120 ? 42.764 44.758 48.838 1.00 21.49 117 GLY A O 1
ATOM 974 N N . SER A 1 121 ? 43.571 45.528 46.886 1.00 21.08 118 SER A N 1
ATOM 975 C CA . SER A 1 121 ? 43.068 46.828 47.124 1.00 21.54 118 SER A CA 1
ATOM 976 C C . SER A 1 121 ? 42.798 47.511 45.821 1.00 23.01 118 SER A C 1
ATOM 977 O O . SER A 1 121 ? 43.354 47.100 44.783 1.00 22.97 118 SER A O 1
ATOM 980 N N . LEU A 1 122 ? 41.986 48.566 45.890 1.00 22.85 119 LEU A N 1
ATOM 981 C CA . LEU A 1 122 ? 41.733 49.410 44.724 1.00 25.89 119 LEU A CA 1
ATOM 982 C C . LEU A 1 122 ? 41.263 50.799 45.112 1.00 25.50 119 LEU A C 1
ATOM 983 O O . LEU A 1 122 ? 40.744 51.003 46.195 1.00 25.89 119 LEU A O 1
ATOM 988 N N . THR A 1 123 ? 41.508 51.736 44.228 1.00 25.74 120 THR A N 1
ATOM 989 C CA . THR A 1 123 ? 41.285 53.148 44.476 1.00 25.74 120 THR A CA 1
ATOM 990 C C . THR A 1 123 ? 40.051 53.598 43.687 1.00 26.74 120 THR A C 1
ATOM 991 O O . THR A 1 123 ? 39.860 53.187 42.531 1.00 25.81 120 THR A O 1
ATOM 995 N N . THR A 1 124 ? 39.229 54.435 44.343 1.00 27.30 121 THR A N 1
ATOM 996 C CA . THR A 1 124 ? 37.995 54.996 43.801 1.00 27.15 121 THR A CA 1
ATOM 997 C C . THR A 1 124 ? 37.999 56.509 44.092 1.00 27.31 121 THR A C 1
ATOM 998 O O . THR A 1 124 ? 38.436 56.980 45.169 1.00 26.83 121 THR A O 1
ATOM 1002 N N . GLU A 1 125 ? 37.622 57.270 43.077 1.00 26.44 122 GLU A N 1
ATOM 1003 C CA . GLU A 1 125 ? 37.387 58.688 43.184 1.00 27.23 122 GLU A CA 1
ATOM 1004 C C . GLU A 1 125 ? 35.881 58.833 43.145 1.00 26.94 122 GLU A C 1
ATOM 1005 O O . GLU A 1 125 ? 35.233 58.448 42.161 1.00 25.41 122 GLU A O 1
ATOM 1011 N N . ARG A 1 126 ? 35.341 59.328 44.251 1.00 27.40 123 ARG A N 1
ATOM 1012 C CA . ARG A 1 126 ? 33.922 59.282 44.534 1.00 28.72 123 ARG A CA 1
ATOM 1013 C C . ARG A 1 126 ? 33.293 60.642 44.836 1.00 29.15 123 ARG A C 1
ATOM 1014 O O . ARG A 1 126 ? 33.906 61.481 45.469 1.00 31.38 123 ARG A O 1
ATOM 1022 N N . ALA A 1 127 ? 32.070 60.843 44.342 1.00 30.11 124 ALA A N 1
ATOM 1023 C CA . ALA A 1 127 ? 31.211 62.031 44.698 1.00 31.48 124 ALA A CA 1
ATOM 1024 C C . ALA A 1 127 ? 29.786 61.533 44.882 1.00 31.18 124 ALA A C 1
ATOM 1025 O O . ALA A 1 127 ? 29.363 60.627 44.199 1.00 31.21 124 ALA A O 1
ATOM 1027 N N . GLU A 1 128 ? 29.093 62.081 45.862 1.00 32.26 125 GLU A N 1
ATOM 1028 C CA . GLU A 1 128 ? 27.754 61.643 46.232 1.00 33.59 125 GLU A CA 1
ATOM 1029 C C . GLU A 1 128 ? 26.835 62.857 46.164 1.00 34.79 125 GLU A C 1
ATOM 1030 O O . GLU A 1 128 ? 27.276 63.979 46.399 1.00 34.63 125 GLU A O 1
ATOM 1036 N N . THR A 1 129 ? 25.587 62.652 45.779 1.00 34.51 126 THR A N 1
ATOM 1037 C CA . THR A 1 129 ? 24.562 63.661 46.020 1.00 35.77 126 THR A CA 1
ATOM 1038 C C . THR A 1 129 ? 23.270 62.947 46.466 1.00 34.53 126 THR A C 1
ATOM 1039 O O . THR A 1 129 ? 23.061 61.761 46.154 1.00 34.32 126 THR A O 1
ATOM 1043 N N . LEU A 1 130 ? 22.467 63.637 47.271 1.00 35.27 127 LEU A N 1
ATOM 1044 C CA . LEU A 1 130 ? 21.142 63.179 47.699 1.00 34.86 127 LEU A CA 1
ATOM 1045 C C . LEU A 1 130 ? 20.119 63.440 46.572 1.00 34.16 127 LEU A C 1
ATOM 1046 O O . LEU A 1 130 ? 20.033 64.536 46.023 1.00 35.69 127 LEU A O 1
ATOM 1051 N N . PHE A 1 131 ? 19.374 62.414 46.202 1.00 32.72 128 PHE A N 1
ATOM 1052 C CA . PHE A 1 131 ? 18.501 62.463 45.043 1.00 32.30 128 PHE A CA 1
ATOM 1053 C C . PHE A 1 131 ? 17.345 61.502 45.222 1.00 32.25 128 PHE A C 1
ATOM 1054 O O . PHE A 1 131 ? 17.542 60.296 45.466 1.00 31.06 128 PHE A O 1
ATOM 1062 N N . GLU A 1 132 ? 16.134 62.020 45.074 1.00 32.77 129 GLU A N 1
ATOM 1063 C CA . GLU A 1 132 ? 14.906 61.205 45.227 1.00 34.24 129 GLU A CA 1
ATOM 1064 C C . GLU A 1 132 ? 14.878 60.431 46.567 1.00 34.30 129 GLU A C 1
ATOM 1065 O O . GLU A 1 132 ? 15.128 61.019 47.640 1.00 33.68 129 GLU A O 1
ATOM 1071 N N . GLY A 1 133 ? 14.625 59.130 46.547 1.00 35.56 130 GLY A N 1
ATOM 1072 C CA . GLY A 1 133 ? 14.623 58.383 47.833 1.00 36.91 130 GLY A CA 1
ATOM 1073 C C . GLY A 1 133 ? 16.007 58.115 48.488 1.00 36.69 130 GLY A C 1
ATOM 1074 O O . GLY A 1 133 ? 16.069 57.505 49.573 1.00 38.20 130 GLY A O 1
ATOM 1075 N N . GLY A 1 134 ? 17.108 58.507 47.851 1.00 34.99 131 GLY A N 1
ATOM 1076 C CA . GLY A 1 134 ? 18.427 58.053 48.302 1.00 34.05 131 GLY A CA 1
ATOM 1077 C C . GLY A 1 134 ? 19.669 58.833 47.926 1.00 33.23 131 GLY A C 1
ATOM 1078 O O . GLY A 1 134 ? 19.653 60.058 47.791 1.00 34.28 131 GLY A O 1
ATOM 1079 N N . THR A 1 135 ? 20.768 58.101 47.818 1.00 31.53 132 THR A N 1
ATOM 1080 C CA . THR A 1 135 ? 22.070 58.678 47.583 1.00 31.06 132 THR A CA 1
ATOM 1081 C C . THR A 1 135 ? 22.558 58.217 46.230 1.00 29.03 132 THR A C 1
ATOM 1082 O O . THR A 1 135 ? 22.637 57.022 45.950 1.00 28.13 132 THR A O 1
ATOM 1086 N N . LEU A 1 136 ? 22.789 59.191 45.381 1.00 28.29 133 LEU A N 1
ATOM 1087 C CA . LEU A 1 136 ? 23.356 58.971 44.046 1.00 29.21 133 LEU A CA 1
ATOM 1088 C C . LEU A 1 136 ? 24.866 59.138 44.138 1.00 28.40 133 LEU A C 1
ATOM 1089 O O . LEU A 1 136 ? 25.378 60.163 44.606 1.00 28.04 133 LEU A O 1
ATOM 1094 N N . VAL A 1 137 ? 25.569 58.090 43.751 1.00 27.22 134 VAL A N 1
ATOM 1095 C CA . VAL A 1 137 ? 27.021 58.016 43.839 1.00 27.00 134 VAL A CA 1
ATOM 1096 C C . VAL A 1 137 ? 27.633 57.960 42.429 1.00 27.24 134 VAL A C 1
ATOM 1097 O O . VAL A 1 137 ? 27.223 57.133 41.561 1.00 28.29 134 VAL A O 1
ATOM 1101 N N . PHE A 1 138 ? 28.625 58.801 42.247 1.00 26.83 135 PHE A N 1
ATOM 1102 C CA . PHE A 1 138 ? 29.455 58.860 41.036 1.00 28.70 135 PHE A CA 1
ATOM 1103 C C . PHE A 1 138 ? 30.856 58.352 41.295 1.00 28.11 135 PHE A C 1
ATOM 1104 O O . PHE A 1 138 ? 31.614 59.010 41.966 1.00 29.42 135 PHE A O 1
ATOM 1112 N N . ASP A 1 139 ? 31.177 57.184 40.773 1.00 28.31 136 ASP A N 1
ATOM 1113 C CA . ASP A 1 139 ? 32.462 56.539 41.036 1.00 28.98 136 ASP A CA 1
ATOM 1114 C C . ASP A 1 139 ? 33.300 56.414 39.791 1.00 28.04 136 ASP A C 1
ATOM 1115 O O . ASP A 1 139 ? 32.817 56.017 38.749 1.00 28.67 136 ASP A O 1
ATOM 1120 N N . HIS A 1 140 ? 34.578 56.746 39.914 1.00 28.12 137 HIS A N 1
ATOM 1121 C CA . HIS A 1 140 ? 35.567 56.409 38.897 1.00 26.70 137 HIS A CA 1
ATOM 1122 C C . HIS A 1 140 ? 36.577 55.536 39.587 1.00 26.44 137 HIS A C 1
ATOM 1123 O O . HIS A 1 140 ? 37.316 56.024 40.432 1.00 26.28 137 HIS A O 1
ATOM 1130 N N . SER A 1 141 ? 36.624 54.264 39.248 1.00 26.04 138 SER A N 1
ATOM 1131 C CA . SER A 1 141 ? 37.502 53.313 39.933 1.00 26.30 138 SER A CA 1
ATOM 1132 C C . SER A 1 141 ? 38.632 52.792 39.049 1.00 27.23 138 SER A C 1
ATOM 1133 O O . SER A 1 141 ? 38.437 52.526 37.845 1.00 26.43 138 SER A O 1
ATOM 1136 N N . PHE A 1 142 ? 39.779 52.546 39.689 1.00 26.47 139 PHE A N 1
ATOM 1137 C CA . PHE A 1 142 ? 40.985 52.081 39.015 1.00 26.35 139 PHE A CA 1
ATOM 1138 C C . PHE A 1 142 ? 41.305 50.653 39.448 1.00 25.48 139 PHE A C 1
ATOM 1139 O O . PHE A 1 142 ? 41.843 50.395 40.514 1.00 23.12 139 PHE A O 1
ATOM 1147 N N . TYR A 1 143 ? 40.906 49.731 38.607 1.00 27.49 140 TYR A N 1
ATOM 1148 C CA . TYR A 1 143 ? 41.187 48.306 38.773 1.00 28.39 140 TYR A CA 1
ATOM 1149 C C . TYR A 1 143 ? 42.483 47.919 38.059 1.00 29.61 140 TYR A C 1
ATOM 1150 O O . TYR A 1 143 ? 43.121 48.716 37.376 1.00 27.56 140 TYR A O 1
ATOM 1159 N N . TYR A 1 144 ? 42.851 46.657 38.234 1.00 31.75 141 TYR A N 1
ATOM 1160 C CA . TYR A 1 144 ? 44.117 46.121 37.831 1.00 34.93 141 TYR A CA 1
ATOM 1161 C C . TYR A 1 144 ? 44.393 46.466 36.397 1.00 37.48 141 TYR A C 1
ATOM 1162 O O . TYR A 1 144 ? 45.317 47.239 36.122 1.00 38.52 141 TYR A O 1
ATOM 1171 N N . ASN A 1 145 ? 43.540 45.961 35.503 1.00 38.89 142 ASN A N 1
ATOM 1172 C CA . ASN A 1 145 ? 43.719 46.110 34.073 1.00 42.92 142 ASN A CA 1
ATOM 1173 C C . ASN A 1 145 ? 43.172 47.462 33.512 1.00 42.21 142 ASN A C 1
ATOM 1174 O O . ASN A 1 145 ? 43.584 47.874 32.437 1.00 41.62 142 ASN A O 1
ATOM 1179 N N . HIS A 1 146 ? 42.188 48.091 34.189 1.00 39.96 143 HIS A N 1
ATOM 1180 C CA . HIS A 1 146 ? 41.338 49.112 33.525 1.00 39.68 143 HIS A CA 1
ATOM 1181 C C . HIS A 1 146 ? 40.624 49.983 34.540 1.00 37.74 143 HIS A C 1
ATOM 1182 O O . HIS A 1 146 ? 40.5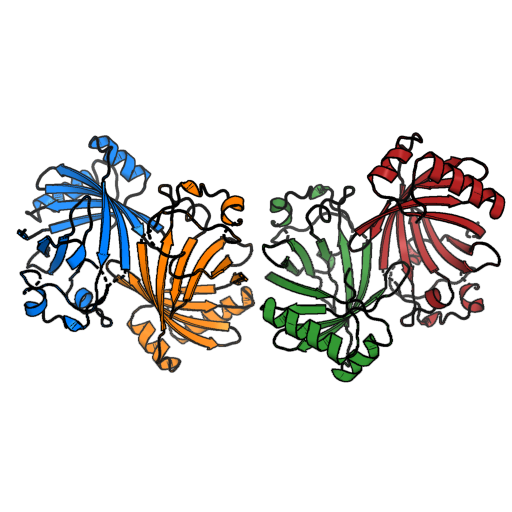62 49.656 35.687 1.00 35.44 143 HIS A O 1
ATOM 1189 N N . ASP A 1 147 ? 40.052 51.084 34.088 1.00 38.04 144 ASP A N 1
ATOM 1190 C CA . ASP A 1 147 ? 39.305 51.930 34.972 1.00 38.01 144 ASP A CA 1
ATOM 1191 C C . ASP A 1 147 ? 37.861 52.042 34.442 1.00 38.35 144 ASP A C 1
ATOM 1192 O O . ASP A 1 147 ? 37.632 51.995 33.256 1.00 38.61 144 ASP A O 1
ATOM 1197 N N . ASP A 1 148 ? 36.907 52.204 35.346 1.00 37.44 145 ASP A N 1
ATOM 1198 C CA . ASP A 1 148 ? 35.486 52.298 35.011 1.00 37.66 145 ASP A CA 1
ATOM 1199 C C . ASP A 1 148 ? 34.871 53.537 35.632 1.00 34.89 145 ASP A C 1
ATOM 1200 O O . ASP A 1 148 ? 35.265 53.979 36.716 1.00 31.39 145 ASP A O 1
ATOM 1205 N N . TYR A 1 149 ? 33.795 53.961 34.989 1.00 33.62 146 TYR A N 1
ATOM 1206 C CA . TYR A 1 149 ? 32.873 54.955 35.508 1.00 32.38 146 TYR A CA 1
ATOM 1207 C C . TYR A 1 149 ? 31.610 54.234 35.829 1.00 32.27 146 TYR A C 1
ATOM 1208 O O . TYR A 1 149 ? 31.122 53.424 35.031 1.00 32.17 146 TYR A O 1
ATOM 1217 N N . GLU A 1 150 ? 31.043 54.556 36.987 1.00 31.69 147 GLU A N 1
ATOM 1218 C CA . GLU A 1 150 ? 29.860 53.887 37.431 1.00 31.97 147 GLU A CA 1
ATOM 1219 C C . GLU A 1 150 ? 28.959 54.879 38.154 1.00 31.12 147 GLU A C 1
ATOM 1220 O O . GLU A 1 150 ? 29.455 55.863 38.784 1.00 28.75 147 GLU A O 1
ATOM 1226 N N . ILE A 1 151 ? 27.645 54.669 38.031 1.00 29.70 148 ILE A N 1
ATOM 1227 C CA . ILE A 1 151 ? 26.701 55.421 38.816 1.00 29.73 148 ILE A CA 1
ATOM 1228 C C . ILE A 1 151 ? 25.971 54.452 39.676 1.00 29.41 148 ILE A C 1
ATOM 1229 O O . ILE A 1 151 ? 25.484 53.475 39.165 1.00 30.25 148 ILE A O 1
ATOM 1234 N N . GLU A 1 152 ? 25.908 54.742 40.969 1.00 29.19 149 GLU A N 1
ATOM 1235 C CA . GLU A 1 152 ? 25.180 53.956 41.915 1.00 30.70 149 GLU A CA 1
ATOM 1236 C C . GLU A 1 152 ? 24.155 54.801 42.599 1.00 29.80 149 GLU A C 1
ATOM 1237 O O . GLU A 1 152 ? 24.274 56.032 42.664 1.00 28.63 149 GLU A O 1
ATOM 1243 N N . PHE A 1 153 ? 23.148 54.106 43.090 1.00 29.42 150 PHE A N 1
ATOM 1244 C CA . PHE A 1 153 ? 22.024 54.700 43.758 1.00 30.79 150 PHE A CA 1
ATOM 1245 C C . PHE A 1 153 ? 21.654 53.778 44.931 1.00 32.28 150 PHE A C 1
ATOM 1246 O O . PHE A 1 153 ? 21.275 52.626 44.709 1.00 33.04 150 PHE A O 1
ATOM 1254 N N . GLU A 1 154 ? 21.797 54.302 46.147 1.00 32.99 151 GLU A N 1
ATOM 1255 C CA . GLU A 1 154 ? 21.584 53.582 47.403 1.00 34.21 151 GLU A CA 1
ATOM 1256 C C . GLU A 1 154 ? 20.302 54.136 48.012 1.00 33.49 151 GLU A C 1
ATOM 1257 O O . GLU A 1 154 ? 20.193 55.348 48.282 1.00 33.36 151 GLU A O 1
ATOM 1263 N N . VAL A 1 155 ? 19.329 53.263 48.193 1.00 32.61 152 VAL A N 1
ATOM 1264 C CA . VAL A 1 155 ? 18.017 53.652 48.678 1.00 35.23 152 VAL A CA 1
ATOM 1265 C C . VAL A 1 155 ? 17.536 52.687 49.735 1.00 37.10 152 VAL A C 1
ATOM 1266 O O . VAL A 1 155 ? 18.040 51.556 49.853 1.00 36.29 152 VAL A O 1
ATOM 1270 N N . GLN A 1 156 ? 16.509 53.083 50.450 1.00 40.21 153 GLN A N 1
ATOM 1271 C CA A GLN A 1 156 ? 15.887 52.198 51.425 0.60 42.36 153 GLN A CA 1
ATOM 1272 C CA B GLN A 1 156 ? 15.899 52.162 51.410 0.40 41.83 153 GLN A CA 1
ATOM 1273 C C . GLN A 1 156 ? 14.563 51.567 50.900 1.00 43.35 153 GLN A C 1
ATOM 1274 O O . GLN A 1 156 ? 14.143 50.516 51.362 1.00 44.58 153 GLN A O 1
ATOM 1285 N N . ASP A 1 157 ? 13.909 52.186 49.910 1.00 44.73 154 ASP A N 1
ATOM 1286 C CA . ASP A 1 157 ? 12.681 51.613 49.293 1.00 44.91 154 ASP A CA 1
ATOM 1287 C C . ASP A 1 157 ? 12.946 51.064 47.879 1.00 43.92 154 ASP A C 1
ATOM 1288 O O . ASP A 1 157 ? 13.135 51.835 46.921 1.00 41.37 154 ASP A O 1
ATOM 1293 N N . GLU A 1 158 ? 12.922 49.739 47.750 1.00 42.74 155 GLU A N 1
ATOM 1294 C CA A GLU A 1 158 ? 13.325 49.062 46.518 0.60 43.04 155 GLU A CA 1
ATOM 1295 C CA B GLU A 1 158 ? 13.337 49.074 46.516 0.40 42.94 155 GLU A CA 1
ATOM 1296 C C . GLU A 1 158 ? 12.506 49.468 45.301 1.00 43.23 155 GLU A C 1
ATOM 1297 O O . GLU A 1 158 ? 13.056 49.790 44.264 1.00 42.54 155 GLU A O 1
ATOM 1308 N N . GLU A 1 159 ? 11.185 49.379 45.437 1.00 43.05 156 GLU A N 1
ATOM 1309 C CA . GLU A 1 159 ? 10.257 49.653 44.332 1.00 44.10 156 GLU A CA 1
ATOM 1310 C C . GLU A 1 159 ? 10.416 51.075 43.752 1.00 41.79 156 GLU A C 1
ATOM 1311 O O . GLU A 1 159 ? 10.588 51.226 42.541 1.00 39.08 156 GLU A O 1
ATOM 1317 N N . THR A 1 160 ? 10.372 52.088 44.613 1.00 40.53 157 THR A N 1
ATOM 1318 C CA . THR A 1 160 ? 10.367 53.464 44.116 1.00 40.63 157 THR A CA 1
ATOM 1319 C C . THR A 1 160 ? 11.774 53.794 43.731 1.00 38.43 157 THR A C 1
ATOM 1320 O O . THR A 1 160 ? 11.981 54.575 42.850 1.00 37.69 157 THR A O 1
ATOM 1324 N N . GLY A 1 161 ? 12.743 53.178 44.399 1.00 36.99 158 GLY A N 1
ATOM 1325 C CA . GLY A 1 161 ? 14.165 53.509 44.185 1.00 35.61 158 GLY A CA 1
ATOM 1326 C C . GLY A 1 161 ? 14.565 53.066 42.804 1.00 35.15 158 GLY A C 1
ATOM 1327 O O . GLY A 1 161 ? 15.173 53.833 42.035 1.00 33.41 158 GLY A O 1
ATOM 1328 N N . LYS A 1 162 ? 14.151 51.836 42.476 1.00 34.26 159 LYS A N 1
ATOM 1329 C CA . LYS A 1 162 ? 14.399 51.281 41.173 1.00 34.78 159 LYS A CA 1
ATOM 1330 C C . LYS A 1 162 ? 13.757 52.072 40.054 1.00 33.39 159 LYS A C 1
ATOM 1331 O O . LYS A 1 162 ? 14.393 52.276 39.034 1.00 33.35 159 LYS A O 1
ATOM 1337 N N . ALA A 1 163 ? 12.498 52.448 40.213 1.00 32.10 160 ALA A N 1
ATOM 1338 C CA . ALA A 1 163 ? 11.808 53.234 39.180 1.00 32.56 160 ALA A CA 1
ATOM 1339 C C . ALA A 1 163 ? 12.511 54.600 39.066 1.00 31.27 160 ALA A C 1
ATOM 1340 O O . ALA A 1 163 ? 12.715 55.098 37.988 1.00 31.17 160 ALA A O 1
ATOM 1342 N N . ALA A 1 164 ? 12.966 55.149 40.179 1.00 29.94 161 ALA A N 1
ATOM 1343 C CA . ALA A 1 164 ? 13.605 56.461 40.115 1.00 30.34 161 ALA A CA 1
ATOM 1344 C C . ALA A 1 164 ? 14.959 56.402 39.353 1.00 30.41 161 ALA A C 1
ATOM 1345 O O . ALA A 1 164 ? 15.260 57.225 38.495 1.00 29.17 161 ALA A O 1
ATOM 1347 N N . PHE A 1 165 ? 15.766 55.389 39.657 1.00 29.77 162 PHE A N 1
ATOM 1348 C CA . PHE A 1 165 ? 17.025 55.243 39.001 1.00 29.71 162 PHE A CA 1
ATOM 1349 C C . PHE A 1 165 ? 16.832 55.044 37.504 1.00 30.81 162 PHE A C 1
ATOM 1350 O O . PHE A 1 165 ? 17.514 55.662 36.705 1.00 29.90 162 PHE A O 1
ATOM 1358 N N . ILE A 1 166 ? 15.930 54.140 37.133 1.00 31.82 163 ILE A N 1
ATOM 1359 C CA . ILE A 1 166 ? 15.625 53.866 35.724 1.00 33.33 163 ILE A CA 1
ATOM 1360 C C . ILE A 1 166 ? 15.123 55.124 34.984 1.00 34.25 163 ILE A C 1
ATOM 1361 O O . ILE A 1 166 ? 15.475 55.384 33.858 1.00 32.94 163 ILE A O 1
ATOM 1366 N N . HIS A 1 167 ? 14.311 55.924 35.643 1.00 34.56 164 HIS A N 1
ATOM 1367 C CA . HIS A 1 167 ? 13.863 57.121 34.979 1.00 35.54 164 HIS A CA 1
ATOM 1368 C C . HIS A 1 167 ? 14.993 58.105 34.858 1.00 33.91 164 HIS A C 1
ATOM 1369 O O . HIS A 1 167 ? 15.054 58.869 33.882 1.00 32.91 164 HIS A O 1
ATOM 1376 N N . LEU A 1 168 ? 15.921 58.124 35.808 1.00 31.90 165 LEU A N 1
ATOM 1377 C CA . LEU A 1 168 ? 17.039 59.078 35.646 1.00 31.00 165 LEU A CA 1
ATOM 1378 C C . LEU A 1 168 ? 17.931 58.706 34.430 1.00 31.39 165 LEU A C 1
ATOM 1379 O O . LEU A 1 168 ? 18.364 59.561 33.620 1.00 29.22 165 LEU A O 1
ATOM 1384 N N . LEU A 1 169 ? 18.159 57.403 34.290 1.00 30.97 166 LEU A N 1
ATOM 1385 C CA . LEU A 1 169 ? 18.944 56.917 33.192 1.00 32.42 166 LEU A CA 1
ATOM 1386 C C . LEU A 1 169 ? 18.278 57.202 31.841 1.00 34.61 166 LEU A C 1
ATOM 1387 O O . LEU A 1 169 ? 18.939 57.678 30.912 1.00 32.77 166 LEU A O 1
ATOM 1392 N N . LYS A 1 170 ? 16.993 56.892 31.718 1.00 37.45 167 LYS A N 1
ATOM 1393 C CA A LYS A 1 170 ? 16.286 57.191 30.476 0.60 39.71 167 LYS A CA 1
ATOM 1394 C CA B LYS A 1 170 ? 16.220 57.204 30.500 0.40 39.26 167 LYS A CA 1
ATOM 1395 C C . LYS A 1 170 ? 16.311 58.699 30.182 1.00 40.02 167 LYS A C 1
ATOM 1396 O O . LYS A 1 170 ? 16.580 59.084 29.076 1.00 41.30 167 LYS A O 1
ATOM 1407 N N . GLN A 1 171 ? 16.074 59.536 31.190 1.00 40.09 168 GLN A N 1
ATOM 1408 C CA . GLN A 1 171 ? 16.137 60.994 31.062 1.00 40.21 168 GLN A CA 1
ATOM 1409 C C . GLN A 1 171 ? 17.427 61.464 30.381 1.00 41.32 168 GLN A C 1
ATOM 1410 O O . GLN A 1 171 ? 17.426 62.494 29.676 1.00 40.22 168 GLN A O 1
ATOM 1416 N N . HIS A 1 172 ? 18.535 60.738 30.626 1.00 40.20 169 HIS A N 1
ATOM 1417 C CA . HIS A 1 172 ? 19.814 61.125 30.097 1.00 40.41 169 HIS A CA 1
ATOM 1418 C C . HIS A 1 172 ? 20.309 60.208 28.980 1.00 40.87 169 HIS A C 1
ATOM 1419 O O . HIS A 1 172 ? 21.446 60.311 28.568 1.00 40.26 169 HIS A O 1
ATOM 1426 N N . ASN A 1 173 ? 19.436 59.344 28.483 1.00 41.63 170 ASN A N 1
ATOM 1427 C CA . ASN A 1 173 ? 19.756 58.457 27.389 1.00 42.31 170 ASN A CA 1
ATOM 1428 C C . ASN A 1 173 ? 20.906 57.489 27.675 1.00 41.28 170 ASN A C 1
ATOM 1429 O O . ASN A 1 173 ? 21.733 57.203 26.803 1.00 41.42 170 ASN A O 1
ATOM 1434 N N . ILE A 1 174 ? 20.938 56.982 28.897 1.00 39.81 171 ILE A N 1
ATOM 1435 C CA . ILE A 1 174 ? 21.977 56.074 29.308 1.00 38.64 171 ILE A CA 1
ATOM 1436 C C . ILE A 1 174 ? 21.346 54.731 29.344 1.00 40.06 171 ILE A C 1
ATOM 1437 O O . ILE A 1 174 ? 20.400 54.524 30.067 1.00 39.58 171 ILE A O 1
ATOM 1442 N N . PRO A 1 175 ? 21.850 53.801 28.541 1.00 42.43 172 PRO A N 1
ATOM 1443 C CA . PRO A 1 175 ? 21.243 52.492 28.560 1.00 43.88 172 PRO A CA 1
ATOM 1444 C C . PRO A 1 175 ? 21.603 51.735 29.829 1.00 44.91 172 PRO A C 1
ATOM 1445 O O . PRO A 1 175 ? 22.628 51.999 30.461 1.00 44.08 172 PRO A O 1
ATOM 1449 N N . ILE A 1 176 ? 20.719 50.823 30.195 1.00 47.07 173 ILE A N 1
ATOM 1450 C CA . ILE A 1 176 ? 20.938 49.922 31.292 1.00 48.72 173 ILE A CA 1
ATOM 1451 C C . ILE A 1 176 ? 22.097 48.956 30.968 1.00 49.81 173 ILE A C 1
ATOM 1452 O O . ILE A 1 176 ? 22.038 48.211 29.992 1.00 50.01 173 ILE A O 1
ATOM 1457 N N . ARG A 1 177 ? 23.150 49.032 31.778 1.00 49.94 174 ARG A N 1
ATOM 1458 C CA . ARG A 1 177 ? 24.281 48.110 31.740 1.00 51.14 174 ARG A CA 1
ATOM 1459 C C . ARG A 1 177 ? 24.555 47.651 33.211 1.00 52.06 174 ARG A C 1
ATOM 1460 O O . ARG A 1 177 ? 25.088 48.421 34.020 1.00 51.28 174 ARG A O 1
ATOM 1468 N N . HIS A 1 178 ? 24.194 46.406 33.535 1.00 54.82 175 HIS A N 1
ATOM 1469 C CA . HIS A 1 178 ? 24.206 45.886 34.934 1.00 56.63 175 HIS A CA 1
ATOM 1470 C C . HIS A 1 178 ? 25.609 45.548 35.524 1.00 56.72 175 HIS A C 1
ATOM 1471 O O . HIS A 1 178 ? 26.648 45.673 34.852 1.00 58.08 175 HIS A O 1
ATOM 1478 N N . ALA B 1 3 ? 69.673 41.925 37.730 1.00 43.30 0 ALA B N 1
ATOM 1479 C CA . ALA B 1 3 ? 68.911 43.110 38.221 1.00 44.19 0 ALA B CA 1
ATOM 1480 C C . ALA B 1 3 ? 67.864 43.519 37.176 1.00 43.22 0 ALA B C 1
ATOM 1481 O O . ALA B 1 3 ? 66.689 43.619 37.501 1.00 42.54 0 ALA B O 1
ATOM 1491 N N . THR B 1 5 ? 66.202 42.922 33.166 1.00 36.47 2 THR B N 1
ATOM 1492 C CA . THR B 1 5 ? 66.091 42.146 31.930 1.00 35.66 2 THR B CA 1
ATOM 1493 C C . THR B 1 5 ? 64.925 42.664 31.067 1.00 33.19 2 THR B C 1
ATOM 1494 O O . THR B 1 5 ? 64.102 43.419 31.541 1.00 32.69 2 THR B O 1
ATOM 1498 N N . GLN B 1 6 ? 64.904 42.300 29.788 1.00 30.95 3 GLN B N 1
ATOM 1499 C CA . GLN B 1 6 ? 63.820 42.605 28.927 1.00 29.19 3 GLN B CA 1
ATOM 1500 C C . GLN B 1 6 ? 63.535 41.347 28.161 1.00 30.63 3 GLN B C 1
ATOM 1501 O O . GLN B 1 6 ? 64.377 40.443 28.054 1.00 31.39 3 GLN B O 1
ATOM 1507 N N . GLU B 1 7 ? 62.325 41.279 27.635 1.00 29.69 4 GLU B N 1
ATOM 1508 C CA . GLU B 1 7 ? 61.955 40.132 26.866 1.00 31.03 4 GLU B CA 1
ATOM 1509 C C . GLU B 1 7 ? 60.690 40.452 26.103 1.00 30.34 4 GLU B C 1
ATOM 1510 O O . GLU B 1 7 ? 59.929 41.339 26.448 1.00 30.62 4 GLU B O 1
ATOM 1516 N N . ILE B 1 8 ? 60.517 39.753 25.009 1.00 32.03 5 ILE B N 1
ATOM 1517 C CA . ILE B 1 8 ? 59.300 39.817 24.267 1.00 32.41 5 ILE B CA 1
ATOM 1518 C C . ILE B 1 8 ? 58.564 38.604 24.755 1.00 33.64 5 ILE B C 1
ATOM 1519 O O . ILE B 1 8 ? 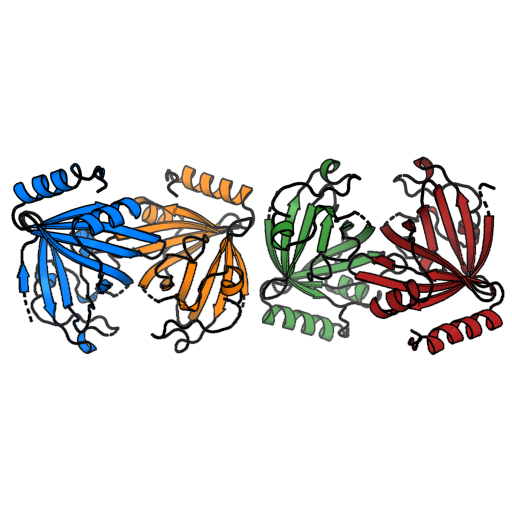59.097 37.523 24.692 1.00 33.43 5 ILE B O 1
ATOM 1524 N N . GLU B 1 9 ? 57.348 38.816 25.239 1.00 35.29 6 GLU B N 1
ATOM 1525 C CA . GLU B 1 9 ? 56.507 37.750 25.763 1.00 37.43 6 GLU B CA 1
ATOM 1526 C C . GLU B 1 9 ? 55.311 37.553 24.867 1.00 36.54 6 GLU B C 1
ATOM 1527 O O . GLU B 1 9 ? 54.558 38.491 24.641 1.00 34.70 6 GLU B O 1
ATOM 1533 N N . ILE B 1 10 ? 55.139 36.335 24.397 1.00 37.64 7 ILE B N 1
ATOM 1534 C CA . ILE B 1 10 ? 53.985 35.975 23.591 1.00 40.04 7 ILE B CA 1
ATOM 1535 C C . ILE B 1 10 ? 53.141 35.030 24.419 1.00 40.81 7 ILE B C 1
ATOM 1536 O O . ILE B 1 10 ? 53.547 33.871 24.665 1.00 42.61 7 ILE B O 1
ATOM 1541 N N . GLU B 1 11 ? 51.991 35.530 24.860 1.00 41.02 8 GLU B N 1
ATOM 1542 C CA . GLU B 1 11 ? 51.154 34.835 25.830 1.00 42.14 8 GLU B CA 1
ATOM 1543 C C . GLU B 1 11 ? 49.671 34.920 25.466 1.00 41.29 8 GLU B C 1
ATOM 1544 O O . GLU B 1 11 ? 49.115 36.027 25.396 1.00 40.85 8 GLU B O 1
ATOM 1550 N N . PHE B 1 12 ? 49.049 33.764 25.176 1.00 40.15 9 PHE B N 1
ATOM 1551 C CA . PHE B 1 12 ? 47.611 33.725 24.961 1.00 39.62 9 PHE B CA 1
ATOM 1552 C C . PHE B 1 12 ? 46.925 33.561 26.329 1.00 37.90 9 PHE B C 1
ATOM 1553 O O . PHE B 1 12 ? 47.475 32.877 27.192 1.00 36.59 9 PHE B O 1
ATOM 1561 N N . LYS B 1 13 ? 45.756 34.173 26.527 1.00 36.94 10 LYS B N 1
ATOM 1562 C CA . LYS B 1 13 ? 44.974 34.001 27.764 1.00 36.84 10 LYS B CA 1
ATOM 1563 C C . LYS B 1 13 ? 43.549 33.594 27.456 1.00 36.41 10 LYS B C 1
ATOM 1564 O O . LYS B 1 13 ? 42.963 34.082 26.490 1.00 37.86 10 LYS B O 1
ATOM 1570 N N . ASN B 1 14 ? 42.964 32.733 28.290 1.00 35.50 11 ASN B N 1
ATOM 1571 C CA . ASN B 1 14 ? 41.509 32.442 28.199 1.00 35.28 11 ASN B CA 1
ATOM 1572 C C . ASN B 1 14 ? 40.880 32.398 29.547 1.00 33.69 11 ASN B C 1
ATOM 1573 O O . ASN B 1 14 ? 41.363 31.688 30.423 1.00 33.91 11 ASN B O 1
ATOM 1578 N N . ILE B 1 15 ? 39.776 33.112 29.732 1.00 34.15 12 ILE B N 1
ATOM 1579 C CA . ILE B 1 15 ? 39.004 33.000 30.990 1.00 33.56 12 ILE B CA 1
ATOM 1580 C C . ILE B 1 15 ? 38.315 31.621 31.070 1.00 32.52 12 ILE B C 1
ATOM 1581 O O . ILE B 1 15 ? 37.805 31.139 30.071 1.00 33.95 12 ILE B O 1
ATOM 1586 N N . VAL B 1 16 ? 38.276 31.015 32.242 1.00 30.57 13 VAL B N 1
ATOM 1587 C CA . VAL B 1 16 ? 37.558 29.771 32.438 1.00 29.49 13 VAL B CA 1
ATOM 1588 C C . VAL B 1 16 ? 36.721 29.839 33.696 1.00 29.27 13 VAL B C 1
ATOM 1589 O O . VAL B 1 16 ? 36.949 30.671 34.559 1.00 30.33 13 VAL B O 1
ATOM 1593 N N . THR B 1 17 ? 35.763 28.949 33.815 1.00 29.46 14 THR B N 1
ATOM 1594 C CA . THR B 1 17 ? 34.905 28.916 34.996 1.00 29.37 14 THR B CA 1
ATOM 1595 C C . THR B 1 17 ? 35.661 28.174 36.085 1.00 28.47 14 THR B C 1
ATOM 1596 O O . THR B 1 17 ? 36.649 27.511 35.795 1.00 28.63 14 THR B O 1
ATOM 1600 N N . GLU B 1 18 ? 35.152 28.205 37.303 1.00 27.94 15 GLU B N 1
ATOM 1601 C CA . GLU B 1 18 ? 35.778 27.452 38.379 1.00 28.49 15 GLU B CA 1
ATOM 1602 C C . GLU B 1 18 ? 35.752 25.971 38.087 1.00 29.14 15 GLU B C 1
ATOM 1603 O O . GLU B 1 18 ? 36.716 25.287 38.435 1.00 29.06 15 GLU B O 1
ATOM 1609 N N . GLU B 1 19 ? 34.675 25.455 37.481 1.00 28.94 16 GLU B N 1
ATOM 1610 C CA . GLU B 1 19 ? 34.599 24.018 37.203 1.00 30.56 16 GLU B CA 1
ATOM 1611 C C . GLU B 1 19 ? 35.629 23.663 36.182 1.00 30.20 16 GLU B C 1
ATOM 1612 O O . GLU B 1 19 ? 36.408 22.725 36.363 1.00 31.16 16 GLU B O 1
ATOM 1618 N N . GLU B 1 20 ? 35.669 24.419 35.099 1.00 30.08 17 GLU B N 1
ATOM 1619 C CA . GLU B 1 20 ? 36.687 24.167 34.080 1.00 30.23 17 GLU B CA 1
ATOM 1620 C C . GLU B 1 20 ? 38.109 24.184 34.632 1.00 29.12 17 GLU B C 1
ATOM 1621 O O . GLU B 1 20 ? 38.941 23.382 34.230 1.00 26.99 17 GLU B O 1
ATOM 1627 N N . PHE B 1 21 ? 38.363 25.109 35.542 1.00 27.91 18 PHE B N 1
ATOM 1628 C CA . PHE B 1 21 ? 39.663 25.262 36.112 1.00 27.57 18 PHE B CA 1
ATOM 1629 C C . PHE B 1 21 ? 40.097 24.028 36.919 1.00 28.44 18 PHE B C 1
ATOM 1630 O O . PHE B 1 21 ? 41.161 23.501 36.682 1.00 29.15 18 PHE B O 1
ATOM 1638 N N . HIS B 1 22 ? 39.260 23.581 37.831 1.00 29.63 19 HIS B N 1
ATOM 1639 C CA . HIS B 1 22 ? 39.601 22.476 38.700 1.00 32.15 19 HIS B CA 1
ATOM 1640 C C . HIS B 1 22 ? 39.812 21.252 37.846 1.00 31.95 19 HIS B C 1
ATOM 1641 O O . HIS B 1 22 ? 40.795 20.540 38.049 1.00 32.97 19 HIS B O 1
ATOM 1648 N N . ALA B 1 23 ? 38.939 21.034 36.863 1.00 31.62 20 ALA B N 1
ATOM 1649 C CA . ALA B 1 23 ? 39.080 19.844 35.977 1.00 32.64 20 ALA B CA 1
ATOM 1650 C C . ALA B 1 23 ? 40.365 19.844 35.183 1.00 32.76 20 ALA B C 1
ATOM 1651 O O . ALA B 1 23 ? 41.029 18.790 35.035 1.00 32.14 20 ALA B O 1
ATOM 1653 N N . LEU B 1 24 ? 40.707 21.019 34.647 1.00 33.15 21 LEU B N 1
ATOM 1654 C CA . LEU B 1 24 ? 41.932 21.192 33.874 1.00 34.16 21 LEU B CA 1
ATOM 1655 C C . LEU B 1 24 ? 43.190 21.006 34.742 1.00 33.66 21 LEU B C 1
ATOM 1656 O O . LEU B 1 24 ? 44.192 20.454 34.278 1.00 33.61 21 LEU B O 1
ATOM 1661 N N . CYS B 1 25 ? 43.148 21.507 35.979 1.00 32.65 22 CYS B N 1
ATOM 1662 C CA . CYS B 1 25 ? 44.211 21.284 36.924 1.00 33.48 22 CYS B CA 1
ATOM 1663 C C . CYS B 1 25 ? 44.336 19.753 37.180 1.00 35.01 22 CYS B C 1
ATOM 1664 O O . CYS B 1 25 ? 45.434 19.200 37.173 1.00 34.50 22 CYS B O 1
ATOM 1667 N N . LYS B 1 26 ? 43.231 19.060 37.398 1.00 36.17 23 LYS B N 1
ATOM 1668 C CA . LYS B 1 26 ? 43.380 17.639 37.730 1.00 38.08 23 LYS B CA 1
ATOM 1669 C C . LYS B 1 26 ? 43.977 16.916 36.549 1.00 38.78 23 LYS B C 1
ATOM 1670 O O . LYS B 1 26 ? 44.895 16.104 36.675 1.00 40.24 23 LYS B O 1
ATOM 1676 N N . SER B 1 27 ? 43.501 17.309 35.383 1.00 38.69 24 SER B N 1
ATOM 1677 C CA . SER B 1 27 ? 43.935 16.762 34.112 1.00 38.66 24 SER B CA 1
ATOM 1678 C C . SER B 1 27 ? 45.462 16.791 33.948 1.00 38.13 24 SER B C 1
ATOM 1679 O O . SE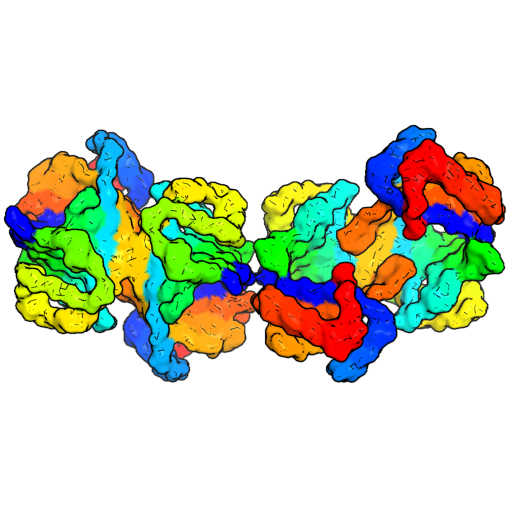R B 1 27 ? 46.065 15.837 33.464 1.00 38.62 24 SER B O 1
ATOM 1682 N N . PHE B 1 28 ? 46.051 17.908 34.354 1.00 36.38 25 PHE B N 1
ATOM 1683 C CA . PHE B 1 28 ? 47.479 18.195 34.296 1.00 35.35 25 PHE B CA 1
ATOM 1684 C C . PHE B 1 28 ? 48.258 17.862 35.580 1.00 35.37 25 PHE B C 1
ATOM 1685 O O . PHE B 1 28 ? 49.430 18.133 35.624 1.00 34.93 25 PHE B O 1
ATOM 1693 N N . SER B 1 29 ? 47.604 17.275 36.588 1.00 36.73 26 SER B N 1
ATOM 1694 C CA . SER B 1 29 ? 48.168 16.956 37.930 1.00 38.56 26 SER B CA 1
ATOM 1695 C C . SER B 1 29 ? 48.791 18.192 38.594 1.00 39.61 26 SER B C 1
ATOM 1696 O O . SER B 1 29 ? 49.833 18.111 39.272 1.00 39.06 26 SER B O 1
ATOM 1699 N N . ILE B 1 30 ? 48.144 19.334 38.392 1.00 40.64 27 ILE B N 1
ATOM 1700 C CA . ILE B 1 30 ? 48.563 20.576 38.992 1.00 40.88 27 ILE B CA 1
ATOM 1701 C C . ILE B 1 30 ? 48.077 20.589 40.417 1.00 42.84 27 ILE B C 1
ATOM 1702 O O . ILE B 1 30 ? 46.853 20.647 40.650 1.00 43.05 27 ILE B O 1
ATOM 1707 N N . GLU B 1 31 ? 48.996 20.571 41.378 1.00 44.06 28 GLU B N 1
ATOM 1708 C CA A GLU B 1 31 ? 48.690 20.562 42.827 0.60 44.73 28 GLU B CA 1
ATOM 1709 C CA B GLU B 1 31 ? 48.508 20.689 42.743 0.40 44.21 28 GLU B CA 1
ATOM 1710 C C . GLU B 1 31 ? 49.170 21.818 43.563 1.00 43.84 28 GLU B C 1
ATOM 1711 O O . GLU B 1 31 ? 48.520 22.343 44.424 1.00 45.70 28 GLU B O 1
ATOM 1722 N N . VAL B 1 32 ? 50.384 22.244 43.277 1.00 42.36 29 VAL B N 1
ATOM 1723 C CA . VAL B 1 32 ? 50.963 23.288 44.113 1.00 41.43 29 VAL B CA 1
ATOM 1724 C C . VAL B 1 32 ? 50.944 24.627 43.386 1.00 38.38 29 VAL B C 1
ATOM 1725 O O . VAL B 1 32 ? 51.359 24.733 42.235 1.00 39.23 29 VAL B O 1
ATOM 1729 N N . PHE B 1 33 ? 50.435 25.627 44.076 1.00 35.32 30 PHE B N 1
ATOM 1730 C CA . PHE B 1 33 ? 50.294 26.980 43.547 1.00 33.25 30 PHE B CA 1
ATOM 1731 C C . PHE B 1 33 ? 51.249 27.920 44.302 1.00 32.74 30 PHE B C 1
ATOM 1732 O O . PHE B 1 33 ? 51.55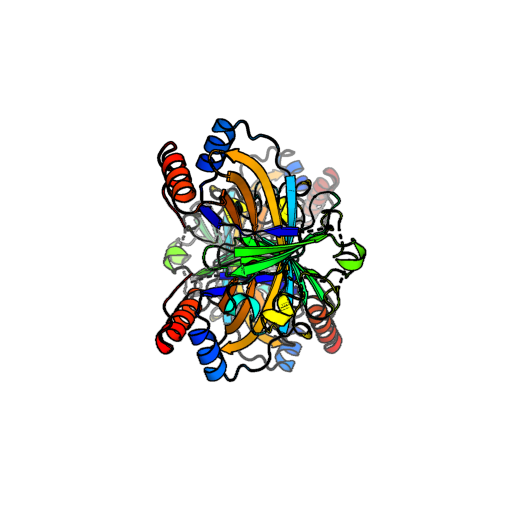3 27.699 45.475 1.00 30.61 30 PHE B O 1
ATOM 1740 N N . THR B 1 34 ? 51.674 28.992 43.617 1.00 31.21 31 THR B N 1
ATOM 1741 C CA . THR B 1 34 ? 52.549 29.964 44.200 1.00 31.21 31 THR B CA 1
ATOM 1742 C C . THR B 1 34 ? 51.905 31.320 44.201 1.00 30.67 31 THR B C 1
ATOM 1743 O O . THR B 1 34 ? 51.376 31.782 43.182 1.00 29.52 31 THR B O 1
ATOM 1747 N N . LYS B 1 35 ? 51.945 31.956 45.366 1.00 29.98 32 LYS B N 1
ATOM 1748 C CA . LYS B 1 35 ? 51.282 33.211 45.538 1.00 29.16 32 LYS B CA 1
ATOM 1749 C C . LYS B 1 35 ? 52.097 34.340 45.040 1.00 26.66 32 LYS B C 1
ATOM 1750 O O . LYS B 1 35 ? 53.292 34.371 45.281 1.00 27.49 32 LYS B O 1
ATOM 1756 N N . GLN B 1 36 ? 51.458 35.308 44.392 1.00 24.60 33 GLN B N 1
ATOM 1757 C CA . GLN B 1 36 ? 52.094 36.576 44.173 1.00 24.20 33 GLN B CA 1
ATOM 1758 C C . GLN B 1 36 ? 51.135 37.712 44.327 1.00 23.90 33 GLN B C 1
ATOM 1759 O O . GLN B 1 36 ? 49.961 37.548 44.136 1.00 25.15 33 GLN B O 1
ATOM 1765 N N . VAL B 1 37 ? 51.665 38.906 44.583 1.00 23.83 34 VAL B N 1
ATOM 1766 C CA . VAL B 1 37 ? 50.862 40.091 44.768 1.00 22.32 34 VAL B CA 1
ATOM 1767 C C . VAL B 1 37 ? 51.401 41.126 43.812 1.00 22.75 34 VAL B C 1
ATOM 1768 O O . VAL B 1 37 ? 52.597 41.344 43.762 1.00 22.05 34 VAL B O 1
ATOM 1772 N N . ASN B 1 38 ? 50.516 41.697 42.999 1.00 22.26 35 ASN B N 1
ATOM 1773 C CA . ASN B 1 38 ? 50.899 42.711 42.093 1.00 22.68 35 ASN B CA 1
ATOM 1774 C C . ASN B 1 38 ? 50.327 44.032 42.537 1.00 22.23 35 ASN B C 1
ATOM 1775 O O . ASN B 1 38 ? 49.147 44.153 42.707 1.00 23.15 35 ASN B O 1
ATOM 1780 N N . HIS B 1 39 ? 51.194 45.023 42.585 1.00 22.61 36 HIS B N 1
ATOM 1781 C CA . HIS B 1 39 ? 50.899 46.372 42.990 1.00 21.56 36 HIS B CA 1
ATOM 1782 C C . HIS B 1 39 ? 50.961 47.282 41.803 1.00 22.15 36 HIS B C 1
ATOM 1783 O O . HIS B 1 39 ? 52.042 47.501 41.217 1.00 24.57 36 HIS B O 1
ATOM 1790 N N . TYR B 1 40 ? 49.820 47.819 41.402 1.00 22.20 37 TYR B N 1
ATOM 1791 C CA . TYR B 1 40 ? 49.720 48.468 40.090 1.00 22.71 37 TYR B CA 1
ATOM 1792 C C . TYR B 1 40 ? 49.632 49.966 40.167 1.00 22.71 37 TYR B C 1
ATOM 1793 O O . TYR B 1 40 ? 49.139 50.522 41.146 1.00 22.93 37 TYR B O 1
ATOM 1802 N N . PHE B 1 41 ? 50.117 50.602 39.118 1.00 22.56 38 PHE B N 1
ATOM 1803 C CA . PHE B 1 41 ? 50.282 52.070 39.056 1.00 22.61 38 PHE B CA 1
ATOM 1804 C C . PHE B 1 41 ? 49.586 52.586 37.787 1.00 24.29 38 PHE B C 1
ATOM 1805 O O . PHE B 1 41 ? 49.530 51.878 36.743 1.00 25.77 38 PHE B O 1
ATOM 1813 N N . GLU B 1 42 ? 49.061 53.792 37.836 1.00 24.36 39 GLU B N 1
ATOM 1814 C CA . GLU B 1 42 ? 48.428 54.366 36.667 1.00 26.64 39 GLU B CA 1
ATOM 1815 C C . GLU B 1 42 ? 48.325 55.879 36.888 1.00 27.65 39 GLU B C 1
ATOM 1816 O O . GLU B 1 42 ? 48.520 56.345 38.005 1.00 27.37 39 GLU B O 1
ATOM 1822 N N . THR B 1 43 ? 48.096 56.663 35.846 1.00 29.34 40 THR B N 1
ATOM 1823 C CA . THR B 1 43 ? 47.877 58.111 36.059 1.00 30.71 40 THR B CA 1
ATOM 1824 C C . THR B 1 43 ? 46.403 58.351 36.167 1.00 31.34 40 THR B C 1
ATOM 1825 O O . THR B 1 43 ? 45.614 57.484 35.770 1.00 30.22 40 THR B O 1
ATOM 1829 N N . PRO B 1 44 ? 46.002 59.541 36.648 1.00 33.44 41 PRO B N 1
ATOM 1830 C CA . PRO B 1 44 ? 44.540 59.804 36.672 1.00 34.49 41 PRO B CA 1
ATOM 1831 C C . PRO B 1 44 ? 43.877 59.757 35.305 1.00 34.97 41 PRO B C 1
ATOM 1832 O O . PRO B 1 44 ? 42.702 59.453 35.206 1.00 36.91 41 PRO B O 1
ATOM 1836 N N . ASN B 1 45 ? 44.627 59.996 34.251 1.00 36.07 42 ASN B N 1
ATOM 1837 C CA . ASN B 1 45 ? 44.076 59.962 32.923 1.00 37.77 42 ASN B CA 1
ATOM 1838 C C . ASN B 1 45 ? 44.234 58.642 32.222 1.00 37.21 42 ASN B C 1
ATOM 1839 O O . ASN B 1 45 ? 43.984 58.561 31.011 1.00 37.31 42 ASN B O 1
ATOM 1844 N N . SER B 1 46 ? 44.653 57.616 32.958 1.00 34.98 43 SER B N 1
ATOM 1845 C CA . SER B 1 46 ? 44.786 56.266 32.402 1.00 35.11 43 SER B CA 1
ATOM 1846 C C . SER B 1 46 ? 45.762 56.204 31.263 1.00 34.64 43 SER B C 1
ATOM 1847 O O . SER B 1 46 ? 45.560 55.493 30.264 1.00 35.91 43 SER B O 1
ATOM 1850 N N . SER B 1 47 ? 46.812 56.980 31.404 1.00 33.60 44 SER B N 1
ATOM 1851 C CA . SER B 1 47 ? 47.825 57.042 30.371 1.00 33.88 44 SER B CA 1
ATOM 1852 C C . SER B 1 47 ? 48.408 55.686 30.019 1.00 32.78 44 SER B C 1
ATOM 1853 O O . SER B 1 47 ? 48.591 55.395 28.845 1.00 33.34 44 SER B O 1
ATOM 1856 N N . LEU B 1 48 ? 48.750 54.869 31.015 1.00 31.74 45 LEU B N 1
ATOM 1857 C CA . LEU B 1 48 ? 49.312 53.530 30.710 1.00 31.88 45 LEU B CA 1
ATOM 1858 C C . LEU B 1 48 ? 48.338 52.745 29.886 1.00 33.03 45 LEU B C 1
ATOM 1859 O O . LEU B 1 48 ? 48.674 52.295 28.810 1.00 33.81 45 LEU B O 1
ATOM 1864 N N . LYS B 1 49 ? 47.122 52.618 30.372 1.00 34.82 46 LYS B N 1
ATOM 1865 C CA . LYS B 1 49 ? 46.123 51.842 29.668 1.00 36.52 46 LYS B CA 1
ATOM 1866 C C . LYS B 1 49 ? 45.880 52.398 28.223 1.00 37.11 46 LYS B C 1
ATOM 1867 O O . LYS B 1 49 ? 45.773 51.637 27.298 1.00 35.91 46 LYS B O 1
ATOM 1873 N N . GLU B 1 50 ? 45.847 53.726 28.060 1.00 38.23 47 GLU B N 1
ATOM 1874 C CA A GLU B 1 50 ? 45.651 54.278 26.736 0.60 39.32 47 GLU B CA 1
ATOM 1875 C CA B GLU B 1 50 ? 45.783 54.421 26.763 0.40 38.74 47 GLU B CA 1
ATOM 1876 C C . GLU B 1 50 ? 46.831 53.859 25.809 1.00 39.30 47 GLU B C 1
ATOM 1877 O O . GLU B 1 50 ? 46.644 53.756 24.602 1.00 38.81 47 GLU B O 1
ATOM 1888 N N . ALA B 1 51 ? 48.015 53.604 26.368 1.00 38.16 48 ALA B N 1
ATOM 1889 C CA . ALA B 1 51 ? 49.159 53.201 25.561 1.00 37.45 48 ALA B CA 1
ATOM 1890 C C . ALA B 1 51 ? 49.357 51.716 25.573 1.00 36.97 48 ALA B C 1
ATOM 1891 O O . ALA B 1 51 ? 50.471 51.267 25.404 1.00 39.05 48 ALA B O 1
ATOM 1893 N N . GLY B 1 52 ? 48.311 50.937 25.808 1.00 36.60 49 GLY B N 1
ATOM 1894 C CA . GLY B 1 52 ? 48.428 49.498 25.693 1.00 36.01 49 GLY B CA 1
ATOM 1895 C C . GLY B 1 52 ? 49.348 48.869 26.751 1.00 35.74 49 GLY B C 1
ATOM 1896 O O . GLY B 1 52 ? 49.752 47.696 26.613 1.00 35.95 49 GLY B O 1
ATOM 1897 N N . SER B 1 53 ? 49.641 49.607 27.829 1.00 34.74 50 SER B N 1
ATOM 1898 C CA . SER B 1 53 ? 50.707 49.218 28.776 1.00 33.02 50 SER B CA 1
ATOM 1899 C C . SER B 1 53 ? 50.257 49.060 30.232 1.00 32.51 50 SER B C 1
ATOM 1900 O O . SER B 1 53 ? 49.129 49.340 30.594 1.00 34.05 50 SER B O 1
ATOM 1903 N N . ALA B 1 54 ? 51.186 48.634 31.084 1.00 31.26 51 ALA B N 1
ATOM 1904 C CA . ALA B 1 54 ? 50.899 48.319 32.480 1.00 28.90 51 ALA B CA 1
ATOM 1905 C C . ALA B 1 54 ? 52.208 48.450 33.266 1.00 26.75 51 ALA B C 1
ATOM 1906 O O . ALA B 1 54 ? 53.278 48.145 32.753 1.00 25.58 51 ALA B O 1
ATOM 1908 N N . LEU B 1 55 ? 52.108 48.906 34.511 1.00 23.43 52 LEU B N 1
ATOM 1909 C CA . LEU B 1 55 ? 53.232 49.121 35.343 1.00 22.14 52 LEU B CA 1
ATOM 1910 C C . LEU B 1 55 ? 52.864 48.617 36.684 1.00 23.10 52 LEU B C 1
ATOM 1911 O O . LEU B 1 55 ? 51.880 49.084 37.283 1.00 22.51 52 LEU B O 1
ATOM 1916 N N . ARG B 1 56 ? 53.655 47.673 37.180 1.00 23.53 53 ARG B N 1
ATOM 1917 C CA . ARG B 1 56 ? 53.317 46.920 38.359 1.00 22.88 53 ARG B CA 1
ATOM 1918 C C . ARG B 1 56 ? 54.624 46.563 39.118 1.00 20.57 53 ARG B C 1
ATOM 1919 O O . ARG B 1 56 ? 55.651 46.397 38.500 1.00 19.72 53 ARG B O 1
ATOM 1927 N N . ILE B 1 57 ? 54.535 46.455 40.434 1.00 18.06 54 ILE B N 1
ATOM 1928 C CA . ILE B 1 57 ? 55.555 45.860 41.259 1.00 18.33 54 ILE B CA 1
ATOM 1929 C C . ILE B 1 57 ? 55.039 44.480 41.671 1.00 17.25 54 ILE B C 1
ATOM 1930 O O . ILE B 1 57 ? 54.044 44.333 42.378 1.00 18.71 54 ILE B O 1
ATOM 1935 N N . ARG B 1 58 ? 55.711 43.452 41.237 1.00 19.70 55 ARG B N 1
ATOM 1936 C CA . ARG B 1 58 ? 55.364 42.096 41.639 1.00 19.79 55 ARG B CA 1
ATOM 1937 C C . ARG B 1 58 ? 56.157 41.693 42.867 1.00 20.65 55 ARG B C 1
ATOM 1938 O O . ARG B 1 58 ? 57.352 41.810 42.872 1.00 20.88 55 ARG B O 1
ATOM 1946 N N . HIS B 1 59 ? 55.452 41.293 43.937 1.00 21.55 56 HIS B N 1
ATOM 1947 C CA . HIS B 1 59 ? 56.017 40.711 45.107 1.00 20.31 56 HIS B CA 1
ATOM 1948 C C . HIS B 1 59 ? 55.746 39.194 45.045 1.00 21.95 56 HIS B C 1
ATOM 1949 O O . HIS B 1 59 ? 54.639 38.755 45.201 1.00 22.98 56 HIS B O 1
ATOM 1956 N N . LYS B 1 60 ? 56.779 38.406 44.846 1.00 22.89 57 LYS B N 1
ATOM 1957 C CA . LYS B 1 60 ? 56.648 36.948 44.856 1.00 24.78 57 LYS B CA 1
ATOM 1958 C C . LYS B 1 60 ? 57.778 36.385 45.692 1.00 24.91 57 LYS B C 1
ATOM 1959 O O . LYS B 1 60 ? 58.906 36.865 45.532 1.00 24.37 57 LYS B O 1
ATOM 1965 N N . GLY B 1 61 ? 57.485 35.418 46.578 1.00 24.69 58 GLY B N 1
ATOM 1966 C CA . GLY B 1 61 ? 58.458 35.003 47.631 1.00 25.94 58 GLY B CA 1
ATOM 1967 C C . GLY B 1 61 ? 59.040 36.267 48.300 1.00 25.69 58 GLY B C 1
ATOM 1968 O O . GLY B 1 61 ? 58.299 37.201 48.677 1.00 25.79 58 GLY B O 1
ATOM 1969 N N . GLU B 1 62 ? 60.366 36.360 48.343 1.00 26.52 59 GLU B N 1
ATOM 1970 C CA . GLU B 1 62 ? 61.050 37.501 48.943 1.00 26.27 59 GLU B CA 1
ATOM 1971 C C . GLU B 1 62 ? 61.487 38.523 47.909 1.00 25.27 59 GLU B C 1
ATOM 1972 O O . GLU B 1 62 ? 62.271 39.402 48.221 1.00 27.64 59 GLU B O 1
ATOM 1978 N N . THR B 1 63 ? 60.992 38.431 46.689 1.00 23.11 60 THR B N 1
ATOM 1979 C CA . THR B 1 63 ? 61.543 39.200 45.586 1.00 23.83 60 THR B CA 1
ATOM 1980 C C . THR B 1 63 ? 60.462 40.224 45.174 1.00 22.27 60 THR B C 1
ATOM 1981 O O . THR B 1 63 ? 59.276 39.923 45.122 1.00 23.56 60 THR B O 1
ATOM 1985 N N . TYR B 1 64 ? 60.917 41.409 44.862 1.00 21.41 61 TYR B N 1
ATOM 1986 C CA . TYR B 1 64 ? 60.132 42.475 44.260 1.00 21.96 61 TYR B CA 1
ATOM 1987 C C . TYR B 1 64 ? 60.666 42.856 42.887 1.00 23.18 61 TYR B C 1
ATOM 1988 O O . TYR B 1 64 ? 61.838 43.202 42.755 1.00 23.45 61 TYR B O 1
ATOM 1997 N N . THR B 1 65 ? 59.798 42.872 41.869 1.00 23.34 62 THR B N 1
ATOM 1998 C CA . THR B 1 65 ? 60.243 43.212 40.512 1.00 22.94 62 THR B CA 1
ATOM 1999 C C . THR B 1 65 ? 59.324 44.334 39.978 1.00 22.58 62 THR B C 1
ATOM 2000 O O . THR B 1 65 ? 58.109 44.214 39.966 1.00 20.87 62 THR B O 1
ATOM 2004 N N . LEU B 1 66 ? 59.904 45.452 39.595 1.00 22.17 63 LEU B N 1
ATOM 2005 C CA . LEU B 1 66 ? 59.155 46.514 38.906 1.00 21.96 63 LEU B CA 1
ATOM 2006 C C . LEU B 1 66 ? 59.121 46.076 37.431 1.00 24.63 63 LEU B C 1
ATOM 2007 O O . LEU B 1 66 ? 60.180 45.722 36.825 1.00 24.04 63 LEU B O 1
ATOM 2012 N N . THR B 1 67 ? 57.920 46.059 36.848 1.00 23.80 64 THR B N 1
ATOM 2013 C CA . THR B 1 67 ? 57.750 45.600 35.501 1.00 25.12 64 THR B CA 1
ATOM 2014 C C . THR B 1 67 ? 56.849 46.525 34.720 1.00 24.71 64 THR B C 1
ATOM 2015 O O . THR B 1 67 ? 55.748 46.889 35.184 1.00 22.38 64 THR B O 1
ATOM 2019 N N . LEU B 1 68 ? 57.297 46.852 33.512 1.00 25.32 65 LEU B N 1
ATOM 2020 C CA . LEU B 1 68 ? 56.554 47.597 32.536 1.00 25.78 65 LEU B CA 1
ATOM 2021 C C . LEU B 1 68 ? 56.282 46.617 31.393 1.00 27.62 65 LEU B C 1
ATOM 2022 O O . LEU B 1 68 ? 57.209 46.004 30.822 1.00 29.40 65 LEU B O 1
ATOM 2027 N N . LYS B 1 69 ? 55.012 46.439 31.065 1.00 28.07 66 LYS B N 1
ATOM 2028 C CA . LYS B 1 69 ? 54.619 45.789 29.820 1.00 29.05 66 LYS B CA 1
ATOM 2029 C C . LYS B 1 69 ? 54.120 46.823 28.846 1.00 28.65 66 LYS B C 1
ATOM 2030 O O . LYS B 1 69 ? 53.317 47.646 29.240 1.00 28.39 66 LYS B O 1
ATOM 2036 N N . GLN B 1 70 ? 54.576 46.751 27.588 1.00 28.90 67 GLN B N 1
ATOM 2037 C CA . GLN B 1 70 ? 54.132 47.655 26.521 1.00 30.28 67 GLN B CA 1
ATOM 2038 C C . GLN B 1 70 ? 53.932 46.919 25.203 1.00 31.58 67 GLN B C 1
ATOM 2039 O O . GLN B 1 70 ? 54.419 45.790 25.027 1.00 31.05 67 GLN B O 1
ATOM 2045 N N . PRO B 1 71 ? 53.161 47.520 24.272 1.00 33.55 68 PRO B N 1
ATOM 2046 C CA . PRO B 1 71 ? 52.978 46.840 22.984 1.00 34.69 68 PRO B CA 1
ATOM 2047 C C . PRO B 1 71 ? 54.314 46.616 22.240 1.00 34.34 68 PRO B C 1
ATOM 2048 O O . PRO B 1 71 ? 55.204 47.459 22.325 1.00 34.78 68 PRO B O 1
ATOM 2052 N N . ALA B 1 72 ? 54.464 45.437 21.633 1.00 34.75 69 ALA B N 1
ATOM 2053 C CA . ALA B 1 72 ? 55.498 45.185 20.604 1.00 35.45 69 ALA B CA 1
ATOM 2054 C C . ALA B 1 72 ? 54.790 44.753 19.332 1.00 37.19 69 ALA B C 1
ATOM 2055 O O . ALA B 1 72 ? 53.563 44.627 19.325 1.00 36.15 69 ALA B O 1
ATOM 2057 N N . GLU B 1 73 ? 55.542 44.484 18.257 1.00 39.03 70 GLU B N 1
ATOM 2058 C CA . GLU B 1 73 ? 54.905 44.043 17.033 1.00 40.80 70 GLU B CA 1
ATOM 2059 C C . GLU B 1 73 ? 54.338 42.692 17.247 1.00 41.97 70 GLU B C 1
ATOM 2060 O O . GLU B 1 73 ? 53.362 42.330 16.613 1.00 43.89 70 GLU B O 1
ATOM 2066 N N . VAL B 1 74 ? 54.952 41.893 18.100 1.00 42.89 71 VAL B N 1
ATOM 2067 C CA . VAL B 1 74 ? 54.300 40.653 18.495 1.00 43.49 71 VAL B CA 1
ATOM 2068 C C . VAL B 1 74 ? 54.361 40.475 20.027 1.00 41.90 71 VAL B C 1
ATOM 2069 O O . VAL B 1 74 ? 55.368 40.739 20.656 1.00 43.88 71 VAL B O 1
ATOM 2073 N N . GLY B 1 75 ? 53.264 40.045 20.607 1.00 40.45 72 GLY B N 1
ATOM 2074 C CA . GLY B 1 75 ? 52.993 40.185 22.030 1.00 37.38 72 GLY B CA 1
ATOM 2075 C C . GLY B 1 75 ? 53.440 41.506 22.631 1.00 36.16 72 GLY B C 1
ATOM 2076 O O . GLY B 1 75 ? 53.113 42.604 22.141 1.00 34.87 72 GLY B O 1
ATOM 2077 N N . LEU B 1 76 ? 54.178 41.387 23.727 1.00 33.35 73 LEU B N 1
ATOM 2078 C CA . LEU B 1 76 ? 54.507 42.531 24.529 1.00 32.39 73 LEU B CA 1
ATOM 2079 C C . LEU B 1 76 ? 55.981 42.580 24.799 1.00 30.51 73 LEU B C 1
ATOM 2080 O O . LEU B 1 76 ? 56.628 41.579 24.936 1.00 29.44 73 LEU B O 1
ATOM 2085 N N . LEU B 1 77 ? 56.497 43.774 24.908 1.00 30.43 74 LEU B N 1
ATOM 2086 C CA . LEU B 1 77 ? 57.830 43.980 25.395 1.00 30.18 74 LEU B CA 1
ATOM 2087 C C . LEU B 1 77 ? 57.766 44.213 26.891 1.00 30.32 74 LEU B C 1
ATOM 2088 O O . LEU B 1 77 ? 57.186 45.206 27.326 1.00 29.52 74 LEU B O 1
ATOM 2093 N N . GLU B 1 78 ? 58.404 43.337 27.662 1.00 30.43 75 GLU B N 1
ATOM 2094 C CA . GLU B 1 78 ? 58.480 43.502 29.119 1.00 31.35 75 GLU B CA 1
ATOM 2095 C C . GLU B 1 78 ? 59.832 43.953 29.556 1.00 30.02 75 GLU B C 1
ATOM 2096 O O . GLU B 1 78 ? 60.855 43.487 29.067 1.00 30.64 75 GLU B O 1
ATOM 2102 N N . THR B 1 79 ? 59.840 44.926 30.448 1.00 28.63 76 THR B N 1
ATOM 2103 C CA . THR B 1 79 ? 61.077 45.364 31.064 1.00 26.81 76 THR B CA 1
ATOM 2104 C C . THR B 1 79 ? 60.962 45.143 32.580 1.00 27.20 76 THR B C 1
ATOM 2105 O O . THR B 1 79 ? 60.010 45.619 33.199 1.00 26.41 76 THR B O 1
ATOM 2109 N N . HIS B 1 80 ? 61.874 44.363 33.155 1.00 27.63 77 HIS B N 1
ATOM 2110 C CA . HIS B 1 80 ? 61.811 43.978 34.560 1.00 27.64 77 HIS B CA 1
ATOM 2111 C C . HIS B 1 80 ? 63.036 44.560 35.266 1.00 28.30 77 HIS B C 1
ATOM 2112 O O . HIS B 1 80 ? 64.161 44.500 34.760 1.00 28.88 77 HIS B O 1
ATOM 2119 N N . GLN B 1 81 ? 62.825 45.078 36.453 1.00 26.00 78 GLN B N 1
ATOM 2120 C CA . GLN B 1 81 ? 63.881 45.623 37.256 1.00 26.62 78 GLN B CA 1
ATOM 2121 C C . GLN B 1 81 ? 63.709 45.136 38.693 1.00 26.01 78 GLN B C 1
ATOM 2122 O O . GLN B 1 81 ? 62.709 45.489 39.345 1.00 25.85 78 GLN B O 1
ATOM 2128 N N . VAL B 1 82 ? 64.641 44.312 39.168 1.00 26.38 79 VAL B N 1
ATOM 2129 C CA . VAL B 1 82 ? 64.607 43.844 40.533 1.00 26.94 79 VAL B CA 1
ATOM 2130 C C . VAL B 1 82 ? 64.881 45.044 41.411 1.00 26.70 79 VAL B C 1
ATOM 2131 O O . VAL B 1 82 ? 65.763 45.845 41.097 1.00 28.42 79 VAL B O 1
ATOM 2135 N N . VAL B 1 83 ? 64.045 45.195 42.440 1.00 24.63 80 VAL B N 1
ATOM 2136 C CA . VAL B 1 83 ? 64.160 46.206 43.430 1.00 25.39 80 VAL B CA 1
ATOM 2137 C C . VAL B 1 83 ? 64.098 45.639 44.831 1.00 24.42 80 VAL B C 1
ATOM 2138 O O . VAL B 1 83 ? 63.758 44.469 45.055 1.00 24.91 80 VAL B O 1
ATOM 2142 N N . THR B 1 84 ? 64.536 46.446 45.785 1.00 24.63 81 THR B N 1
ATOM 2143 C CA . THR B 1 84 ? 64.547 46.008 47.193 1.00 23.92 81 THR B CA 1
ATOM 2144 C C . THR B 1 84 ? 63.122 46.222 47.744 1.00 24.57 81 THR B C 1
ATOM 2145 O O . THR B 1 84 ? 62.333 47.022 47.193 1.00 21.72 81 THR B O 1
ATOM 2149 N N . GLU B 1 85 ? 62.847 45.565 48.860 1.00 23.34 82 GLU B N 1
ATOM 2150 C CA . GLU B 1 85 ? 61.602 45.813 49.544 1.00 23.99 82 GLU B CA 1
ATOM 2151 C C . GLU B 1 85 ? 61.420 47.314 49.861 1.00 24.36 82 GLU B C 1
ATOM 2152 O O . GLU B 1 85 ? 60.337 47.870 49.571 1.00 23.62 82 GLU B O 1
ATOM 2158 N N . ASN B 1 86 ? 62.432 47.948 50.431 1.00 23.67 83 ASN B N 1
ATOM 2159 C CA A ASN B 1 86 ? 62.340 49.422 50.727 0.60 25.47 83 ASN B CA 1
ATOM 2160 C CA B ASN B 1 86 ? 62.377 49.394 50.707 0.40 24.48 83 ASN B CA 1
ATOM 2161 C C . ASN B 1 86 ? 62.122 50.300 49.523 1.00 24.71 83 ASN B C 1
ATOM 2162 O O . ASN B 1 86 ? 61.437 51.325 49.637 1.00 27.14 83 ASN B O 1
ATOM 2171 N N . GLU B 1 87 ? 62.718 49.949 48.377 1.00 25.43 84 GLU B N 1
ATOM 2172 C CA . GLU B 1 87 ? 62.465 50.659 47.157 1.00 25.03 84 GLU B CA 1
ATOM 2173 C C . GLU B 1 87 ? 61.030 50.496 46.742 1.00 24.07 84 GLU B C 1
ATOM 2174 O O . GLU B 1 87 ? 60.408 51.479 46.424 1.00 22.56 84 GLU B O 1
ATOM 2180 N N . ALA B 1 88 ? 60.519 49.262 46.808 1.00 23.64 85 ALA B N 1
ATOM 2181 C CA . ALA B 1 88 ? 59.115 48.986 46.568 1.00 24.19 85 ALA B CA 1
ATOM 2182 C C . ALA B 1 88 ? 58.188 49.851 47.394 1.00 24.37 85 ALA B C 1
ATOM 2183 O O . ALA B 1 88 ? 57.303 50.512 46.844 1.00 24.09 85 ALA B O 1
ATOM 2185 N N . LYS B 1 89 ? 58.406 49.890 48.698 1.00 26.26 86 LYS B N 1
ATOM 2186 C CA . LYS B 1 89 ? 57.547 50.677 49.597 1.00 26.69 86 LYS B CA 1
ATOM 2187 C C . LYS B 1 89 ? 57.634 52.159 49.328 1.00 27.47 86 LYS B C 1
ATOM 2188 O O . LYS B 1 89 ? 56.648 52.875 49.409 1.00 27.09 86 LYS B O 1
ATOM 2218 N N . GLU B 1 93 ? 54.501 54.498 48.682 1.00 29.29 90 GLU B N 1
ATOM 2219 C CA . GLU B 1 93 ? 54.165 55.602 49.547 1.00 30.72 90 GLU B CA 1
ATOM 2220 C C . GLU B 1 93 ? 54.389 56.988 48.909 1.00 30.78 90 GLU B C 1
ATOM 2221 O O . GLU B 1 93 ? 53.865 57.954 49.384 1.00 29.16 90 GLU B O 1
ATOM 2227 N N . THR B 1 94 ? 55.266 57.117 47.919 1.00 30.94 91 THR B N 1
ATOM 2228 C CA . THR B 1 94 ? 55.615 58.465 47.468 1.00 32.04 91 THR B CA 1
ATOM 2229 C C . THR B 1 94 ? 55.199 58.692 46.024 1.00 31.99 91 THR B C 1
ATOM 2230 O O . THR B 1 94 ? 55.230 59.854 45.528 1.00 29.15 91 THR B O 1
ATOM 2234 N N . ASN B 1 95 ? 54.880 57.569 45.359 1.00 31.00 92 ASN B N 1
ATOM 2235 C CA . ASN B 1 95 ? 54.519 57.549 43.961 1.00 32.42 92 ASN B CA 1
ATOM 2236 C C . ASN B 1 95 ? 55.659 57.956 43.052 1.00 33.70 92 ASN B C 1
ATOM 2237 O O . ASN B 1 95 ? 55.421 58.217 41.897 1.00 35.63 92 ASN B O 1
ATOM 2242 N N . VAL B 1 96 ? 56.903 57.981 43.537 1.00 35.61 93 VAL B N 1
ATOM 2243 C CA . VAL B 1 96 ? 58.037 58.285 42.670 1.00 35.69 93 VAL B CA 1
ATOM 2244 C C . VAL B 1 96 ? 58.638 56.977 42.174 1.00 35.62 93 VAL B C 1
ATOM 2245 O O . VAL B 1 96 ? 59.021 56.146 42.978 1.00 35.49 93 VAL B O 1
ATOM 2249 N N . ILE B 1 97 ? 58.714 56.806 40.856 1.00 34.22 94 ILE B N 1
ATOM 2250 C CA . ILE B 1 97 ? 59.292 55.648 40.288 1.00 33.42 94 ILE B CA 1
ATOM 2251 C C . ILE B 1 97 ? 60.796 55.806 40.282 1.00 33.81 94 ILE B C 1
ATOM 2252 O O . ILE B 1 97 ? 61.315 56.846 39.888 1.00 33.89 94 ILE B O 1
ATOM 2257 N N . ILE B 1 98 ? 61.478 54.732 40.680 1.00 31.79 95 ILE B N 1
ATOM 2258 C CA . ILE B 1 98 ? 62.912 54.663 40.767 1.00 31.27 95 ILE B CA 1
ATOM 2259 C C . ILE B 1 98 ? 63.473 54.736 39.340 1.00 31.50 95 ILE B C 1
ATOM 2260 O O . ILE B 1 98 ? 62.884 54.215 38.385 1.00 30.51 95 ILE B O 1
ATOM 2265 N N . SER B 1 99 ? 64.669 55.259 39.201 1.00 31.85 96 SER B N 1
ATOM 2266 C CA . SER B 1 99 ? 65.300 55.399 37.888 1.00 32.84 96 SER B CA 1
ATOM 2267 C C . SER B 1 99 ? 65.850 54.074 37.395 1.00 31.72 96 SER B C 1
ATOM 2268 O O . SER B 1 99 ? 65.929 53.080 38.155 1.00 30.91 96 SER B O 1
ATOM 2271 N N . GLY B 1 100 ? 66.220 54.021 36.117 1.00 30.20 97 GLY B N 1
ATOM 2272 C CA . GLY B 1 100 ? 66.661 52.761 35.575 1.00 29.57 97 GLY B CA 1
ATOM 2273 C C . GLY B 1 100 ? 65.897 52.403 34.318 1.00 29.49 97 GLY B C 1
ATOM 2274 O O . GLY B 1 100 ? 65.326 53.266 33.652 1.00 29.47 97 GLY B O 1
ATOM 2275 N N . ALA B 1 101 ? 65.885 51.119 33.985 1.00 28.20 98 ALA B N 1
ATOM 2276 C CA . ALA B 1 101 ? 65.432 50.724 32.667 1.00 29.40 98 ALA B CA 1
ATOM 2277 C C . ALA B 1 101 ? 63.934 50.952 32.471 1.00 28.49 98 ALA B C 1
ATOM 2278 O O . ALA B 1 101 ? 63.484 51.365 31.366 1.00 29.84 98 ALA B O 1
ATOM 2280 N N . VAL B 1 102 ? 63.148 50.667 33.506 1.00 27.65 99 VAL B N 1
ATOM 2281 C CA . VAL B 1 102 ? 61.686 50.874 33.412 1.00 24.87 99 VAL B CA 1
ATOM 2282 C C . VAL B 1 102 ? 61.399 52.349 33.222 1.00 25.88 99 VAL B C 1
ATOM 2283 O O . VAL B 1 102 ? 60.665 52.742 32.307 1.00 25.80 99 VAL B O 1
ATOM 2295 N N . ASN B 1 104 ? 63.325 54.458 31.919 1.00 29.79 101 ASN B N 1
ATOM 2296 C CA . ASN B 1 104 ? 63.814 54.914 30.609 1.00 32.12 101 ASN B CA 1
ATOM 2297 C C . ASN B 1 104 ? 62.772 54.583 29.597 1.00 32.78 101 ASN B C 1
ATOM 2298 O O . ASN B 1 104 ? 62.455 55.427 28.751 1.00 32.93 101 ASN B O 1
ATOM 2303 N N . GLN B 1 105 ? 62.237 53.352 29.687 1.00 32.29 102 GLN B N 1
ATOM 2304 C CA . GLN B 1 105 ? 61.192 52.940 28.767 1.00 32.09 102 GLN B CA 1
ATOM 2305 C C . GLN B 1 105 ? 59.941 53.791 28.928 1.00 32.54 102 GLN B C 1
ATOM 2306 O O . GLN B 1 105 ? 59.249 54.072 27.949 1.00 33.18 102 GLN B O 1
ATOM 2312 N N . LEU B 1 106 ? 59.616 54.185 30.165 1.00 32.43 103 LEU B N 1
ATOM 2313 C CA . LEU B 1 106 ? 58.391 54.948 30.389 1.00 32.83 103 LEU B CA 1
ATOM 2314 C C . LEU B 1 106 ? 58.499 56.307 29.707 1.00 34.92 103 LEU B C 1
ATOM 2315 O O . LEU B 1 106 ? 57.499 56.843 29.187 1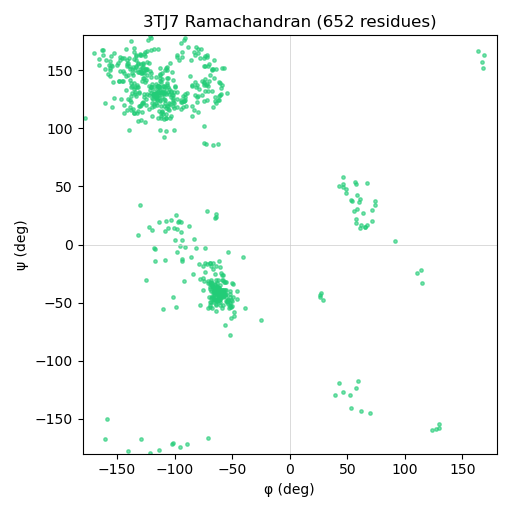.00 35.82 103 LEU B O 1
ATOM 2320 N N . CYS B 1 107 ? 59.692 56.882 29.762 1.00 37.09 104 CYS B N 1
ATOM 2321 C CA . CYS B 1 107 ? 59.933 58.204 29.158 1.00 40.13 104 CYS B CA 1
ATOM 2322 C C . CYS B 1 107 ? 59.829 58.140 27.614 1.00 41.79 104 CYS B C 1
ATOM 2323 O O . CYS B 1 107 ? 59.287 59.049 27.001 1.00 42.41 104 CYS B O 1
ATOM 2326 N N . LYS B 1 108 ? 60.270 57.034 27.028 1.00 43.16 105 LYS B N 1
ATOM 2327 C CA . LYS B 1 108 ? 60.157 56.806 25.589 1.00 44.58 105 LYS B CA 1
ATOM 2328 C C . LYS B 1 108 ? 58.717 56.605 25.153 1.00 44.65 105 LYS B C 1
ATOM 2329 O O . LYS B 1 108 ? 58.354 57.020 24.062 1.00 43.76 105 LYS B O 1
ATOM 2335 N N . LEU B 1 109 ? 57.895 55.973 26.009 1.00 43.88 106 LEU B N 1
ATOM 2336 C CA . LEU B 1 109 ? 56.468 55.881 25.754 1.00 43.90 106 LEU B CA 1
ATOM 2337 C C . LEU B 1 109 ? 55.757 57.232 25.878 1.00 43.28 106 LEU B C 1
ATOM 2338 O O . LEU B 1 109 ? 54.650 57.376 25.422 1.00 42.70 106 LEU B O 1
ATOM 2343 N N . GLN B 1 110 ? 56.405 58.204 26.482 1.00 43.62 107 GLN B N 1
ATOM 2344 C CA . GLN B 1 110 ? 55.835 59.523 26.688 1.00 45.02 107 GLN B CA 1
ATOM 2345 C C . GLN B 1 110 ? 54.716 59.569 27.748 1.00 44.15 107 GLN B C 1
ATOM 2346 O O . GLN B 1 110 ? 53.798 60.392 27.681 1.00 44.85 107 GLN B O 1
ATOM 2352 N N . ILE B 1 111 ? 54.815 58.678 28.729 1.00 43.08 108 ILE B N 1
ATOM 2353 C CA . ILE B 1 111 ? 53.927 58.696 29.878 1.00 41.58 108 ILE B CA 1
ATOM 2354 C C . ILE B 1 111 ? 54.322 59.938 30.715 1.00 42.20 108 ILE B C 1
ATOM 2355 O O . ILE B 1 111 ? 55.515 60.206 30.922 1.00 41.42 108 ILE B O 1
ATOM 2360 N N . PRO B 1 112 ? 53.318 60.696 31.197 1.00 42.90 109 PRO B N 1
ATOM 2361 C CA . PRO B 1 112 ? 53.641 61.746 32.169 1.00 43.11 109 PRO B CA 1
ATOM 2362 C C . PRO B 1 112 ? 53.919 61.046 33.478 1.00 42.09 109 PRO B C 1
ATOM 2363 O O . PRO B 1 112 ? 53.027 60.897 34.319 1.00 41.42 109 PRO B O 1
ATOM 2367 N N . VAL B 1 113 ? 55.181 60.665 33.628 1.00 41.55 110 VAL B N 1
ATOM 2368 C CA . VAL B 1 113 ? 55.642 59.877 34.730 1.00 40.78 110 VAL B CA 1
ATOM 2369 C C . VAL B 1 113 ? 55.388 60.524 36.061 1.00 40.59 110 VAL B C 1
ATOM 2370 O O . VAL B 1 113 ? 55.153 59.817 37.035 1.00 40.21 110 VAL B O 1
ATOM 2374 N N . SER B 1 114 ? 55.383 61.861 36.138 1.00 40.60 111 SER B N 1
ATOM 2375 C CA . SER B 1 114 ? 55.187 62.489 37.464 1.00 40.41 111 SER B CA 1
ATOM 2376 C C . SER B 1 114 ? 53.737 62.394 37.955 1.00 38.95 111 SER B C 1
ATOM 2377 O O . SER B 1 114 ? 53.474 62.570 39.121 1.00 39.25 111 SER B O 1
ATOM 2380 N N . ALA B 1 115 ? 52.809 62.088 37.056 1.00 38.04 112 ALA B N 1
ATOM 2381 C CA . ALA B 1 115 ? 51.411 61.856 37.421 1.00 37.16 112 ALA B CA 1
ATOM 2382 C C . ALA B 1 115 ? 51.142 60.388 37.863 1.00 35.64 112 ALA B C 1
ATOM 2383 O O . ALA B 1 115 ? 50.065 60.057 38.339 1.00 36.31 112 ALA B O 1
ATOM 2385 N N . LEU B 1 116 ? 52.072 59.488 37.667 1.00 33.88 113 LEU B N 1
ATOM 2386 C CA . LEU B 1 116 ? 51.820 58.086 38.079 1.00 32.84 113 LEU B CA 1
ATOM 2387 C C . LEU B 1 116 ? 51.548 57.942 39.550 1.00 32.02 113 LEU B C 1
ATOM 2388 O O . LEU B 1 116 ? 52.239 58.553 40.366 1.00 33.15 113 LEU B O 1
ATOM 2393 N N . THR B 1 117 ? 50.532 57.176 39.927 1.00 30.57 114 THR B N 1
ATOM 2394 C CA . THR B 1 117 ? 50.240 57.004 41.338 1.00 30.56 114 THR B CA 1
ATOM 2395 C C . THR B 1 117 ? 50.001 55.513 41.603 1.00 29.02 114 THR B C 1
ATOM 2396 O O . THR B 1 117 ? 49.532 54.796 40.735 1.00 26.25 114 THR B O 1
ATOM 2400 N N . TYR B 1 118 ? 50.320 55.088 42.819 1.00 26.76 115 TYR B N 1
ATOM 2401 C CA . TYR B 1 118 ? 49.975 53.772 43.290 1.00 26.03 115 TYR B CA 1
ATOM 2402 C C . TYR B 1 118 ? 48.451 53.619 43.420 1.00 25.71 115 TYR B C 1
ATOM 2403 O O . TYR B 1 118 ? 47.861 54.334 44.180 1.00 26.07 115 TYR B O 1
ATOM 2420 N N . GLY B 1 120 ? 46.566 50.293 43.468 1.00 22.02 117 GLY B N 1
ATOM 2421 C CA . GLY B 1 120 ? 46.010 49.151 44.133 1.00 19.96 117 GLY B CA 1
ATOM 2422 C C . GLY B 1 120 ? 46.841 47.913 43.991 1.00 19.02 117 GLY B C 1
ATOM 2423 O O . GLY B 1 120 ? 47.982 47.927 43.466 1.00 19.66 117 GLY B O 1
ATOM 2424 N N . SER B 1 121 ? 46.265 46.820 44.448 1.00 18.79 118 SER B N 1
ATOM 2425 C CA . SER B 1 121 ? 46.958 45.566 44.470 1.00 18.53 118 SER B CA 1
ATOM 2426 C C . SER B 1 121 ? 46.024 44.412 44.261 1.00 18.44 118 SER B C 1
ATOM 2427 O O . SER B 1 121 ? 44.857 44.521 44.606 1.00 20.67 118 SER B O 1
ATOM 2430 N N . LEU B 1 122 ? 46.570 43.258 43.874 1.00 20.63 119 LEU B N 1
ATOM 2431 C CA . LEU B 1 122 ? 45.800 42.059 43.591 1.00 22.35 119 LEU B CA 1
ATOM 2432 C C . LEU B 1 122 ? 46.639 40.800 43.940 1.00 23.07 119 LEU B C 1
ATOM 2433 O O . LEU B 1 122 ? 47.843 40.715 43.605 1.00 24.46 119 LEU B O 1
ATOM 2438 N N . THR B 1 123 ? 46.026 39.789 44.511 1.00 23.20 120 THR B N 1
ATOM 2439 C CA . THR B 1 123 ? 46.697 38.496 44.805 1.00 22.66 120 THR B CA 1
ATOM 2440 C C . THR B 1 123 ? 46.302 37.491 43.739 1.00 23.06 120 THR B C 1
ATOM 2441 O O . THR B 1 123 ? 45.121 37.353 43.445 1.00 24.40 120 THR B O 1
ATOM 2445 N N . THR B 1 124 ? 47.307 36.840 43.145 1.00 22.06 121 THR B N 1
ATOM 2446 C CA . THR B 1 124 ? 47.168 35.795 42.216 1.00 22.37 121 THR B CA 1
ATOM 2447 C C . THR B 1 124 ? 47.864 34.539 42.771 1.00 23.35 121 THR B C 1
ATOM 2448 O O . THR B 1 124 ? 48.936 34.611 43.347 1.00 22.66 121 THR B O 1
ATOM 2452 N N . GLU B 1 125 ? 47.195 33.414 42.642 1.00 22.33 122 GLU B N 1
ATOM 2453 C CA . GLU B 1 125 ? 47.789 32.132 42.868 1.00 23.99 122 GLU B CA 1
ATOM 2454 C C . GLU B 1 125 ? 48.055 31.524 41.501 1.00 25.52 122 GLU B C 1
ATOM 2455 O O . GLU B 1 125 ? 47.128 31.464 40.677 1.00 25.14 122 GLU B O 1
ATOM 2461 N N . ARG B 1 126 ? 49.270 31.016 41.301 1.00 26.69 123 ARG B N 1
ATOM 2462 C CA . ARG B 1 126 ? 49.716 30.582 39.991 1.00 28.79 123 ARG B CA 1
ATOM 2463 C C . ARG B 1 126 ? 50.471 29.244 40.048 1.00 29.00 123 ARG B C 1
ATOM 2464 O O . ARG B 1 126 ? 51.267 28.985 40.948 1.00 28.60 123 ARG B O 1
ATOM 2472 N N . ALA B 1 127 ? 50.132 28.386 39.099 1.00 29.37 124 ALA B N 1
ATOM 2473 C CA . ALA B 1 127 ? 50.849 27.176 38.830 1.00 30.87 124 ALA B CA 1
ATOM 2474 C C . ALA B 1 127 ? 51.234 27.149 37.350 1.00 32.51 124 ALA B C 1
ATOM 2475 O O . ALA B 1 127 ? 50.548 27.691 36.470 1.00 30.77 124 ALA B O 1
ATOM 2477 N N . GLU B 1 128 ? 52.342 26.466 37.085 1.00 36.17 125 GLU B N 1
ATOM 2478 C CA . GLU B 1 128 ? 52.864 26.279 35.740 1.00 38.60 125 GLU B CA 1
ATOM 2479 C C . GLU B 1 128 ? 53.238 24.824 35.395 1.00 39.82 125 GLU B C 1
ATOM 2480 O O . GLU B 1 128 ? 53.505 23.959 36.262 1.00 39.52 125 GLU B O 1
ATOM 2486 N N . THR B 1 129 ? 53.235 24.570 34.097 1.00 39.79 126 THR B N 1
ATOM 2487 C CA . THR B 1 129 ? 53.777 23.336 33.569 1.00 40.38 126 THR B CA 1
ATOM 2488 C C . THR B 1 129 ? 54.142 23.546 32.096 1.00 40.86 126 THR B C 1
ATOM 2489 O O . THR B 1 129 ? 53.484 24.302 31.374 1.00 39.61 126 THR B O 1
ATOM 2493 N N . LEU B 1 130 ? 55.201 22.861 31.670 1.00 42.48 127 LEU B N 1
ATOM 2494 C CA . LEU B 1 130 ? 55.636 22.868 30.296 1.00 43.56 127 LEU B CA 1
ATOM 2495 C C . LEU B 1 130 ? 54.676 22.029 29.478 1.00 43.71 127 LEU B C 1
ATOM 2496 O O . LEU B 1 130 ? 54.213 20.991 29.921 1.00 43.09 127 LEU B O 1
ATOM 2501 N N . PHE B 1 131 ? 54.393 22.465 28.265 1.00 44.00 128 PHE B N 1
ATOM 2502 C CA . PHE B 1 131 ? 53.412 21.779 27.438 1.00 43.90 128 PHE B CA 1
ATOM 2503 C C . PHE B 1 131 ? 53.658 22.178 26.002 1.00 45.20 128 PHE B C 1
ATOM 2504 O O . PHE B 1 131 ? 53.657 23.387 25.662 1.00 43.04 128 PHE B O 1
ATOM 2512 N N . GLU B 1 132 ? 53.916 21.146 25.179 1.00 47.14 129 GLU B N 1
ATOM 2513 C CA . GLU B 1 132 ? 54.171 21.305 23.753 1.00 49.10 129 GLU B CA 1
ATOM 2514 C C . GLU B 1 132 ? 55.076 22.463 23.398 1.00 48.53 129 GLU B C 1
ATOM 2515 O O . GLU B 1 132 ? 54.716 23.291 22.559 1.00 48.49 129 GLU B O 1
ATOM 2521 N N . GLY B 1 133 ? 56.221 22.540 24.072 1.00 47.79 130 GLY B N 1
ATOM 2522 C CA . GLY B 1 133 ? 57.216 23.559 23.791 1.00 47.71 130 GLY B CA 1
ATOM 2523 C C . GLY B 1 133 ? 56.830 24.953 24.221 1.00 46.42 130 GLY B C 1
ATOM 2524 O O . GLY B 1 133 ? 57.387 25.942 23.721 1.00 46.72 130 GLY B O 1
ATOM 2525 N N . GLY B 1 134 ? 55.875 25.043 25.147 1.00 45.12 131 GLY B N 1
ATOM 2526 C CA . GLY B 1 134 ? 55.465 26.319 25.720 1.00 43.20 131 GLY B CA 1
ATOM 2527 C C . GLY B 1 134 ? 55.220 26.138 27.201 1.00 42.41 131 GLY B C 1
ATOM 2528 O O . GLY B 1 134 ? 55.429 25.051 27.746 1.00 42.39 131 GLY B O 1
ATOM 2529 N N . THR B 1 135 ? 54.792 27.199 27.874 1.00 40.68 132 THR B N 1
ATOM 2530 C CA . THR B 1 135 ? 54.480 27.083 29.301 1.00 39.27 132 THR B CA 1
ATOM 2531 C C . THR B 1 135 ? 53.015 27.389 29.562 1.00 38.13 132 THR B C 1
ATOM 2532 O O . THR B 1 135 ? 52.545 28.475 29.194 1.00 36.97 132 THR B O 1
ATOM 2536 N N . LEU B 1 136 ? 52.296 26.414 30.136 1.00 37.34 133 LEU B N 1
ATOM 2537 C CA . LEU B 1 136 ? 50.850 26.560 30.447 1.00 36.57 133 LEU B CA 1
ATOM 2538 C C . LEU B 1 136 ? 50.725 27.120 31.872 1.00 35.15 133 LEU B C 1
ATOM 2539 O O . LEU B 1 136 ? 51.338 26.608 32.813 1.00 35.92 133 LEU B O 1
ATOM 2544 N N . VAL B 1 137 ? 49.983 28.201 32.010 1.00 32.97 134 VAL B N 1
ATOM 2545 C CA . VAL B 1 137 ? 49.866 28.908 33.281 1.00 30.82 134 VAL B CA 1
ATOM 2546 C C . VAL B 1 137 ? 48.444 28.845 33.767 1.00 28.94 134 VAL B C 1
ATOM 2547 O O . VAL B 1 137 ? 47.533 29.129 33.007 1.00 28.16 134 VAL B O 1
ATOM 2551 N N . PHE B 1 138 ? 48.288 28.451 35.025 1.00 28.38 135 PHE B N 1
ATOM 2552 C CA . PHE B 1 138 ? 46.986 28.338 35.732 1.00 28.11 135 PHE B CA 1
ATOM 2553 C C . PHE B 1 138 ? 46.941 29.405 36.816 1.00 27.59 135 PHE B C 1
ATOM 2554 O O . PHE B 1 138 ? 47.725 29.335 37.780 1.00 27.04 135 PHE B O 1
ATOM 2562 N N . ASP B 1 139 ? 46.037 30.366 36.637 1.00 26.77 136 ASP B N 1
ATOM 2563 C CA . ASP B 1 139 ? 45.918 31.519 37.478 1.00 27.78 136 ASP B CA 1
ATOM 2564 C C . ASP B 1 139 ? 44.529 31.602 38.120 1.00 25.88 136 ASP B C 1
ATOM 2565 O O . ASP B 1 139 ? 43.531 31.515 37.466 1.00 25.82 136 ASP B O 1
ATOM 2570 N N . HIS B 1 140 ? 44.532 31.905 39.397 1.00 24.37 137 HIS B N 1
ATOM 2571 C CA . HIS B 1 140 ? 43.357 32.207 40.176 1.00 24.05 137 HIS B CA 1
ATOM 2572 C C . HIS B 1 140 ? 43.662 33.530 40.887 1.00 22.92 137 HIS B C 1
ATOM 2573 O O . HIS B 1 140 ? 44.498 33.590 41.775 1.00 21.32 137 HIS B O 1
ATOM 2580 N N . SER B 1 141 ? 43.029 34.600 40.431 1.00 23.21 138 SER B N 1
ATOM 2581 C CA . SER B 1 141 ? 43.170 35.906 40.998 1.00 22.80 138 SER B CA 1
ATOM 2582 C C . SER B 1 141 ? 41.916 36.360 41.816 1.00 23.66 138 SER B C 1
ATOM 2583 O O . SER B 1 141 ? 40.762 36.023 41.482 1.00 25.68 138 SER B O 1
ATOM 2586 N N . PHE B 1 142 ? 42.162 37.082 42.918 1.00 23.99 139 PHE B N 1
ATOM 2587 C CA . PHE B 1 142 ? 41.153 37.551 43.851 1.00 23.40 139 PHE B CA 1
ATOM 2588 C C . PHE B 1 142 ? 40.993 39.046 43.668 1.00 25.80 139 PHE B C 1
ATOM 2589 O O . PHE B 1 142 ? 41.793 39.858 44.178 1.00 23.06 139 PHE B O 1
ATOM 2597 N N . TYR B 1 143 ? 39.980 39.409 42.897 1.00 27.07 140 TYR B N 1
ATOM 2598 C CA . TYR B 1 143 ? 39.674 40.820 42.607 1.00 29.79 140 TYR B CA 1
ATOM 2599 C C . TYR B 1 143 ? 38.634 41.322 43.575 1.00 30.74 140 TYR B C 1
ATOM 2600 O O . TYR B 1 143 ? 38.072 40.552 44.345 1.00 30.75 140 TYR B O 1
ATOM 2609 N N . TYR B 1 144 ? 38.366 42.617 43.517 1.00 34.02 141 TYR B N 1
ATOM 2610 C CA . TYR B 1 144 ? 37.560 43.292 44.519 1.00 37.01 141 TYR B CA 1
ATOM 2611 C C . TYR B 1 144 ? 36.256 42.612 44.806 1.00 40.73 141 TYR B C 1
ATOM 2612 O O . TYR B 1 144 ? 35.994 42.321 45.980 1.00 43.50 141 TYR B O 1
ATOM 2621 N N . ASN B 1 145 ? 35.406 42.300 43.839 1.00 42.19 142 ASN B N 1
ATOM 2622 C CA . ASN B 1 145 ? 34.266 41.445 44.309 1.00 45.00 142 ASN B CA 1
ATOM 2623 C C . ASN B 1 145 ? 34.010 40.217 43.487 1.00 44.05 142 ASN B C 1
ATOM 2624 O O . ASN B 1 145 ? 32.874 39.809 43.355 1.00 43.62 142 ASN B O 1
ATOM 2629 N N . HIS B 1 146 ? 35.091 39.633 42.960 1.00 41.92 143 HIS B N 1
ATOM 2630 C CA . HIS B 1 146 ? 35.007 38.348 42.318 1.00 41.02 143 HIS B CA 1
ATOM 2631 C C . HIS B 1 146 ? 36.348 37.664 42.240 1.00 40.41 143 HIS B C 1
ATOM 2632 O O . HIS B 1 146 ? 37.378 38.313 42.304 1.00 40.60 143 HIS B O 1
ATOM 2639 N N . ASP B 1 147 ? 36.319 36.357 42.077 1.00 39.85 144 ASP B N 1
ATOM 2640 C CA . ASP B 1 147 ? 37.515 35.652 41.830 1.00 41.01 144 ASP B CA 1
ATOM 2641 C C . ASP B 1 147 ? 37.497 35.023 40.414 1.00 40.13 144 ASP B C 1
ATOM 2642 O O . ASP B 1 147 ? 36.487 34.580 39.938 1.00 41.57 144 ASP B O 1
ATOM 2647 N N . ASP B 1 148 ? 38.624 35.146 39.728 1.00 38.27 145 ASP B N 1
ATOM 2648 C CA . ASP B 1 148 ? 38.778 35.021 38.262 1.00 38.28 145 ASP B CA 1
ATOM 2649 C C . ASP B 1 148 ? 39.736 33.862 38.021 1.00 35.92 145 ASP B C 1
ATOM 2650 O O . ASP B 1 148 ? 40.817 33.815 38.667 1.00 34.87 145 ASP B O 1
ATOM 2655 N N . TYR B 1 149 ? 39.347 32.932 37.162 1.00 33.07 146 TYR B N 1
ATOM 2656 C CA . TYR B 1 149 ? 40.206 31.837 36.755 1.00 32.34 146 TYR B CA 1
ATOM 2657 C C . TYR B 1 149 ? 40.661 31.999 35.313 1.00 32.06 146 TYR B C 1
ATOM 2658 O O . TYR B 1 149 ? 39.849 32.296 34.436 1.00 33.45 146 TYR B O 1
ATOM 2667 N N . GLU B 1 150 ? 41.957 31.809 35.065 1.00 32.23 147 GLU B N 1
ATOM 2668 C CA . GLU B 1 150 ? 42.540 31.901 33.714 1.00 33.38 147 GLU B CA 1
ATOM 2669 C C . GLU B 1 150 ? 43.532 30.772 33.421 1.00 33.11 147 GLU B C 1
ATOM 2670 O O . GLU B 1 150 ? 44.214 30.271 34.319 1.00 31.09 147 GLU B O 1
ATOM 2676 N N . ILE B 1 151 ? 43.533 30.355 32.151 1.00 33.69 148 ILE B N 1
ATOM 2677 C CA . ILE B 1 151 ? 44.563 29.535 31.578 1.00 34.79 148 ILE B CA 1
ATOM 2678 C C . ILE B 1 151 ? 45.290 30.399 30.565 1.00 35.40 148 ILE B C 1
ATOM 2679 O O . ILE B 1 151 ? 44.671 31.113 29.758 1.00 35.40 148 ILE B O 1
ATOM 2684 N N . GLU B 1 152 ? 46.604 30.369 30.673 1.00 36.00 149 GLU B N 1
ATOM 2685 C CA . GLU B 1 152 ? 47.500 31.118 29.784 1.00 37.69 149 GLU B CA 1
ATOM 2686 C C . GLU B 1 152 ? 48.542 30.214 29.187 1.00 36.26 149 GLU B C 1
ATOM 2687 O O . GLU B 1 152 ? 48.949 29.195 29.770 1.00 35.18 149 GLU B O 1
ATOM 2693 N N . PHE B 1 153 ? 48.997 30.613 28.019 1.00 37.04 150 PHE B N 1
ATOM 2694 C CA . PHE B 1 153 ? 50.000 29.844 27.316 1.00 37.97 150 PHE B CA 1
ATOM 2695 C C . PHE B 1 153 ? 51.074 30.753 26.768 1.00 38.88 150 PHE B C 1
ATOM 2696 O O . PHE B 1 153 ? 50.785 31.559 25.878 1.00 37.57 150 PHE B O 1
ATOM 2704 N N . GLU B 1 154 ? 52.284 30.622 27.322 1.00 40.28 151 GLU B N 1
ATOM 2705 C CA . GLU B 1 154 ? 53.443 31.429 26.913 1.00 42.98 151 GLU B CA 1
ATOM 2706 C C . GLU B 1 154 ? 54.173 30.677 25.828 1.00 43.96 151 GLU B C 1
ATOM 2707 O O . GLU B 1 154 ? 54.627 29.543 26.083 1.00 44.03 151 GLU B O 1
ATOM 2713 N N . VAL B 1 155 ? 54.361 31.305 24.671 1.00 45.34 152 VAL B N 1
ATOM 2714 C CA . VAL B 1 155 ? 54.924 30.574 23.494 1.00 47.33 152 VAL B CA 1
ATOM 2715 C C . VAL B 1 155 ? 56.142 31.223 22.866 1.00 49.04 152 VAL B C 1
ATOM 2716 O O . VAL B 1 155 ? 56.418 32.380 23.093 1.00 48.50 152 VAL B O 1
ATOM 2720 N N . GLN B 1 156 ? 56.858 30.452 22.055 1.00 52.09 153 GLN B N 1
ATOM 2721 C CA . GLN B 1 156 ? 57.971 30.986 21.271 1.00 54.05 153 GLN B CA 1
ATOM 2722 C C . GLN B 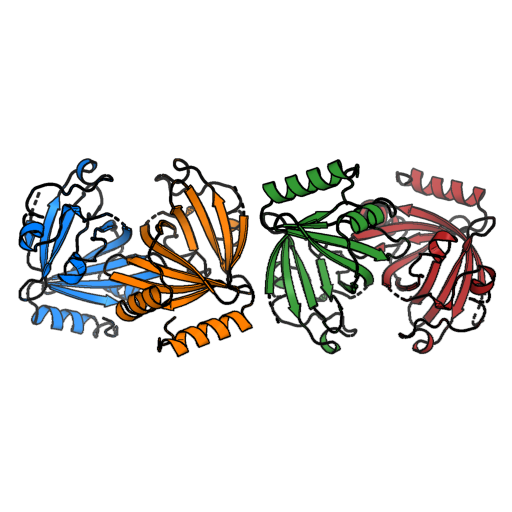1 156 ? 57.514 31.437 19.875 1.00 55.26 153 GLN B C 1
ATOM 2723 O O . GLN B 1 156 ? 58.037 32.406 19.339 1.00 54.68 153 GLN B O 1
ATOM 2729 N N . ASP B 1 157 ? 56.503 30.781 19.299 1.00 56.71 154 ASP B N 1
ATOM 2730 C CA . ASP B 1 157 ? 55.989 31.220 17.992 1.00 57.69 154 ASP B CA 1
ATOM 2731 C C . ASP B 1 157 ? 54.464 31.442 17.971 1.00 57.07 154 ASP B C 1
ATOM 2732 O O . ASP B 1 157 ? 53.663 30.529 18.240 1.00 56.26 154 ASP B O 1
ATOM 2737 N N . GLU B 1 158 ? 54.099 32.671 17.623 1.00 56.89 155 GLU B N 1
ATOM 2738 C CA . GLU B 1 158 ? 52.720 33.146 17.646 1.00 57.38 155 GLU B CA 1
ATOM 2739 C C . GLU B 1 158 ? 51.759 32.250 16.861 1.00 57.84 155 GLU B C 1
ATOM 2740 O O . GLU B 1 158 ? 50.694 31.924 17.366 1.00 57.25 155 GLU B O 1
ATOM 2746 N N . GLU B 1 159 ? 52.124 31.869 15.631 1.00 58.59 156 GLU B N 1
ATOM 2747 C CA . GLU B 1 159 ? 51.246 31.069 14.766 1.00 59.11 156 GLU B CA 1
ATOM 2748 C C . GLU B 1 159 ? 50.977 29.689 15.357 1.00 57.82 156 GLU B C 1
ATOM 2749 O O . GLU B 1 159 ? 49.824 29.325 15.564 1.00 57.74 156 GLU B O 1
ATOM 2755 N N . THR B 1 160 ? 52.025 28.920 15.624 1.00 56.90 157 THR B N 1
ATOM 2756 C CA . THR B 1 160 ? 51.844 27.535 16.074 1.00 56.07 157 THR B CA 1
ATOM 2757 C C . THR B 1 160 ? 51.389 27.444 17.543 1.00 54.98 157 THR B C 1
ATOM 2758 O O . THR B 1 160 ? 50.709 26.487 17.924 1.00 54.40 157 THR B O 1
ATOM 2762 N N . GLY B 1 161 ? 51.778 28.433 18.357 1.00 53.86 158 GLY B N 1
ATOM 2763 C CA . GLY B 1 161 ? 51.362 28.504 19.751 1.00 52.05 158 GLY B CA 1
ATOM 2764 C C . GLY B 1 161 ? 49.885 28.738 19.822 1.00 51.41 158 GLY B C 1
ATOM 2765 O O . GLY B 1 161 ? 49.187 28.071 20.571 1.00 51.75 158 GLY B O 1
ATOM 2766 N N . LYS B 1 162 ? 49.404 29.693 19.045 1.00 51.46 159 LYS B N 1
ATOM 2767 C CA . LYS B 1 162 ? 47.978 29.898 18.893 1.00 51.67 159 LYS B CA 1
ATOM 2768 C C . LYS B 1 162 ? 47.278 28.553 18.592 1.00 51.27 159 LYS B C 1
ATOM 2769 O O . LYS B 1 162 ? 46.401 28.100 19.328 1.00 51.24 159 LYS B O 1
ATOM 2775 N N . ALA B 1 163 ? 47.687 27.907 17.527 1.00 50.67 160 ALA B N 1
ATOM 2776 C CA . ALA B 1 163 ? 47.000 26.710 17.096 1.00 50.38 160 ALA B CA 1
ATOM 2777 C C . ALA B 1 163 ? 47.057 25.645 18.181 1.00 48.74 160 ALA B C 1
ATOM 2778 O O . ALA B 1 163 ? 46.078 24.893 18.346 1.00 48.72 160 ALA B O 1
ATOM 2780 N N . ALA B 1 164 ? 48.153 25.571 18.941 1.00 46.58 161 ALA B N 1
ATOM 2781 C CA . ALA B 1 164 ? 48.222 24.545 19.980 1.00 45.84 161 ALA B CA 1
ATOM 2782 C C . ALA B 1 164 ? 47.323 24.902 21.209 1.00 44.67 161 ALA B C 1
ATOM 2783 O O . ALA B 1 164 ? 46.730 24.011 21.840 1.00 44.24 161 ALA B O 1
ATOM 2785 N N . PHE B 1 165 ? 47.166 26.199 21.476 1.00 44.07 162 PHE B N 1
ATOM 2786 C CA . PHE B 1 165 ? 46.292 26.690 22.580 1.00 43.22 162 PHE B CA 1
ATOM 2787 C C . PHE B 1 165 ? 44.832 26.447 22.254 1.00 43.91 162 PHE B C 1
ATOM 2788 O O . PHE B 1 165 ? 44.098 25.850 23.047 1.00 42.77 162 PHE B O 1
ATOM 2796 N N . ILE B 1 166 ? 44.425 26.906 21.069 1.00 45.63 163 ILE B N 1
ATOM 2797 C CA . ILE B 1 166 ? 43.065 26.653 20.565 1.00 46.66 163 ILE B CA 1
ATOM 2798 C C . ILE B 1 166 ? 42.784 25.142 20.543 1.00 46.63 163 ILE B C 1
ATOM 2799 O O . ILE B 1 166 ? 41.729 24.715 20.953 1.00 47.46 163 ILE B O 1
ATOM 2804 N N . HIS B 1 167 ? 43.738 24.339 20.106 1.00 46.54 164 HIS B N 1
ATOM 2805 C CA . HIS B 1 167 ? 43.554 22.886 20.117 1.00 47.02 164 HIS B CA 1
ATOM 2806 C C . HIS B 1 167 ? 43.355 22.347 21.540 1.00 45.30 164 HIS B C 1
ATOM 2807 O O . HIS B 1 167 ? 42.560 21.434 21.748 1.00 44.44 164 HIS B O 1
ATOM 2814 N N . LEU B 1 168 ? 44.064 22.904 22.515 1.00 43.58 165 LEU B N 1
ATOM 2815 C CA . LEU B 1 168 ? 43.935 22.420 23.900 1.00 41.91 165 LEU B CA 1
ATOM 2816 C C . LEU B 1 168 ? 42.566 22.700 24.415 1.00 40.92 165 LEU B C 1
ATOM 2817 O O . LEU B 1 168 ? 41.935 21.850 25.020 1.00 40.61 165 LEU B O 1
ATOM 2822 N N . LEU B 1 169 ? 42.138 23.930 24.190 1.00 41.25 166 LEU B N 1
ATOM 2823 C CA . LEU B 1 169 ? 40.846 24.413 24.588 1.00 40.69 166 LEU B CA 1
ATOM 2824 C C . LEU B 1 169 ? 39.738 23.535 23.996 1.00 41.96 166 LEU B C 1
ATOM 2825 O O . LEU B 1 169 ? 38.777 23.182 24.703 1.00 40.54 166 LEU B O 1
ATOM 2830 N N . LYS B 1 170 ? 39.884 23.174 22.718 1.00 42.88 167 LYS B N 1
ATOM 2831 C CA . LYS B 1 170 ? 38.901 22.330 22.034 1.00 44.48 167 LYS B CA 1
ATOM 2832 C C . LYS B 1 170 ? 38.802 20.955 22.668 1.00 43.71 167 LYS B C 1
ATOM 2833 O O . LYS B 1 170 ? 37.711 20.504 22.989 1.00 43.22 167 LYS B O 1
ATOM 2839 N N . GLN B 1 171 ? 39.948 20.320 22.900 1.00 43.31 168 GLN B N 1
ATOM 2840 C CA . GLN B 1 171 ? 39.992 19.041 23.583 1.00 42.92 168 GLN B CA 1
ATOM 2841 C C . GLN B 1 171 ? 39.308 19.047 24.955 1.00 41.93 168 GLN B C 1
ATOM 2842 O O . GLN B 1 171 ? 38.830 18.010 25.386 1.00 41.61 168 GLN B O 1
ATOM 2848 N N . HIS B 1 172 ? 39.340 20.163 25.681 1.00 39.87 169 HIS B N 1
ATOM 2849 C CA . HIS B 1 172 ? 38.698 20.195 27.005 1.00 39.15 169 HIS B CA 1
ATOM 2850 C C . HIS B 1 172 ? 37.321 20.877 26.987 1.00 38.77 169 HIS B C 1
ATOM 2851 O O . HIS B 1 172 ? 36.778 21.199 28.028 1.00 38.29 169 HIS B O 1
ATOM 2858 N N . ASN B 1 173 ? 36.772 21.063 25.787 1.00 38.93 170 ASN B N 1
ATOM 2859 C CA . ASN B 1 173 ? 35.503 21.724 25.602 1.00 39.36 170 ASN B CA 1
ATOM 2860 C C . ASN B 1 173 ? 35.393 23.038 26.352 1.00 37.94 170 ASN B C 1
ATOM 2861 O O . ASN B 1 173 ? 34.384 23.321 26.973 1.00 38.28 170 ASN B O 1
ATOM 2866 N N . ILE B 1 174 ? 36.451 23.833 26.277 1.00 37.36 171 ILE B N 1
ATOM 2867 C CA . ILE B 1 174 ? 36.489 25.134 26.905 1.00 37.00 171 ILE B CA 1
ATOM 2868 C C . ILE B 1 174 ? 36.248 26.193 25.843 1.00 39.15 171 ILE B C 1
ATOM 2869 O O . ILE B 1 174 ? 37.005 26.298 24.900 1.00 40.50 171 ILE B O 1
ATOM 2874 N N . PRO B 1 175 ? 35.192 26.979 25.974 1.00 41.15 172 PRO B N 1
ATOM 2875 C CA . PRO B 1 175 ? 34.984 27.993 24.920 1.00 43.30 172 PRO B CA 1
ATOM 2876 C C . PRO B 1 175 ? 36.058 29.084 24.908 1.00 44.33 172 PRO B C 1
ATOM 2877 O O . PRO B 1 175 ? 36.640 29.343 25.939 1.00 43.87 172 PRO B O 1
ATOM 2881 N N . ILE B 1 176 ? 36.365 29.663 23.740 1.00 46.96 173 ILE B N 1
ATOM 2882 C CA . ILE B 1 176 ? 37.259 30.846 23.660 1.00 48.23 173 ILE B CA 1
ATOM 2883 C C . ILE B 1 176 ? 36.589 32.038 24.352 1.00 49.24 173 ILE B C 1
ATOM 2884 O O . ILE B 1 176 ? 35.471 32.372 24.029 1.00 49.60 173 ILE B O 1
ATOM 2889 N N . ARG B 1 177 ? 37.251 32.627 25.345 1.00 50.04 174 ARG B N 1
ATOM 2890 C CA . ARG B 1 177 ? 36.765 33.836 26.049 1.00 50.82 174 ARG B CA 1
ATOM 2891 C C . ARG B 1 177 ? 37.997 34.681 26.368 1.00 52.00 174 ARG B C 1
ATOM 2892 O O . ARG B 1 177 ? 38.834 34.276 27.181 1.00 51.25 174 ARG B O 1
ATOM 2900 N N . HIS B 1 178 ? 38.114 35.849 25.736 1.00 54.62 175 HIS B N 1
ATOM 2901 C CA . HIS B 1 178 ? 39.376 36.657 25.767 1.00 55.76 175 HIS B CA 1
ATOM 2902 C C . HIS B 1 178 ? 39.329 37.649 26.916 1.00 55.34 175 HIS B C 1
ATOM 2903 O O . HIS B 1 178 ? 38.256 37.834 27.497 1.00 55.97 175 HIS B O 1
ATOM 2910 N N . ALA C 1 3 ? 56.625 33.042 10.703 1.00 50.74 0 ALA C N 1
ATOM 2911 C CA . ALA C 1 3 ? 56.558 34.083 9.651 1.00 49.92 0 ALA C CA 1
ATOM 2912 C C . ALA C 1 3 ? 57.247 35.321 10.229 1.00 48.57 0 ALA C C 1
ATOM 2913 O O . ALA C 1 3 ? 58.170 35.879 9.598 1.00 45.99 0 ALA C O 1
ATOM 2923 N N . THR C 1 5 ? 58.693 37.337 14.028 1.00 40.71 2 THR C N 1
ATOM 2924 C CA . THR C 1 5 ? 58.970 37.304 15.431 1.00 40.69 2 THR C CA 1
ATOM 2925 C C . THR C 1 5 ? 59.880 38.466 15.858 1.00 37.64 2 THR C C 1
ATOM 2926 O O . THR C 1 5 ? 60.410 39.193 15.007 1.00 33.48 2 THR C O 1
ATOM 2930 N N . GLN C 1 6 ? 59.942 38.662 17.182 1.00 35.36 3 GLN C N 1
ATOM 2931 C CA . GLN C 1 6 ? 60.859 39.557 17.845 1.00 33.76 3 GLN C CA 1
ATOM 2932 C C . GLN C 1 6 ? 61.458 38.877 19.089 1.00 34.18 3 GLN C C 1
ATOM 2933 O O . GLN C 1 6 ? 60.864 37.950 19.647 1.00 34.38 3 GLN C O 1
ATOM 2939 N N . GLU C 1 7 ? 62.671 39.300 19.462 1.00 33.83 4 GLU C N 1
ATOM 2940 C CA . GLU C 1 7 ? 63.370 38.802 20.626 1.00 34.89 4 GLU C CA 1
ATOM 2941 C C . GLU C 1 7 ? 64.376 39.846 21.074 1.00 33.79 4 GLU C C 1
ATOM 2942 O O . GLU C 1 7 ? 64.876 40.647 20.273 1.00 33.05 4 GLU C O 1
ATOM 2948 N N . ILE C 1 8 ? 64.646 39.830 22.373 1.00 33.70 5 ILE C N 1
ATOM 2949 C CA . ILE C 1 8 ? 65.714 40.585 22.958 1.00 33.22 5 ILE C CA 1
ATOM 2950 C C . ILE C 1 8 ? 66.871 39.596 22.995 1.00 34.96 5 ILE C C 1
ATOM 2951 O O . ILE C 1 8 ? 66.746 38.497 23.515 1.00 33.67 5 ILE C O 1
ATOM 2956 N N . GLU C 1 9 ? 67.979 40.006 22.389 1.00 37.50 6 GLU C N 1
ATOM 2957 C CA . GLU C 1 9 ? 69.180 39.176 22.281 1.00 39.93 6 GLU C CA 1
ATOM 2958 C C . GLU C 1 9 ? 70.380 39.876 22.938 1.00 39.11 6 GLU C C 1
ATOM 2959 O O . GLU C 1 9 ? 70.626 41.058 22.741 1.00 37.34 6 GLU C O 1
ATOM 2965 N N . ILE C 1 10 ? 71.104 39.131 23.744 1.00 40.96 7 ILE C N 1
ATOM 2966 C CA . ILE C 1 10 ? 72.373 39.593 24.272 1.00 42.36 7 ILE C CA 1
ATOM 2967 C C . ILE C 1 10 ? 73.516 38.753 23.642 1.00 41.90 7 ILE C C 1
ATOM 2968 O O . ILE C 1 10 ? 73.469 37.509 23.683 1.00 41.74 7 ILE C O 1
ATOM 2973 N N . GLU C 1 11 ? 74.515 39.415 23.060 1.00 41.59 8 GLU C N 1
ATOM 2974 C CA . GLU C 1 11 ? 75.576 38.693 22.303 1.00 42.74 8 GLU C CA 1
ATOM 2975 C C . GLU C 1 11 ? 76.971 39.121 22.692 1.00 41.62 8 GLU C C 1
ATOM 2976 O O . GLU C 1 11 ? 77.274 40.315 22.729 1.00 41.44 8 GLU C O 1
ATOM 2982 N N . PHE C 1 12 ? 77.821 38.137 22.967 1.00 39.87 9 PHE C N 1
ATOM 2983 C CA . PHE C 1 12 ? 79.217 38.375 23.133 1.00 38.66 9 PHE C CA 1
ATOM 2984 C C . PHE C 1 12 ? 79.954 37.873 21.902 1.00 38.18 9 PHE C C 1
ATOM 2985 O O . PHE C 1 12 ? 79.589 36.855 21.355 1.00 37.90 9 PHE C O 1
ATOM 2993 N N . LYS C 1 13 ? 81.005 38.576 21.478 1.00 37.91 10 LYS C N 1
ATOM 2994 C CA . LYS C 1 13 ? 81.778 38.208 20.276 1.00 38.36 10 LYS C CA 1
ATOM 2995 C C . LYS C 1 13 ? 83.246 38.372 20.570 1.00 37.50 10 LYS C C 1
ATOM 2996 O O . LYS C 1 13 ? 83.651 39.363 21.185 1.00 37.87 10 LYS C O 1
ATOM 3002 N N . ASN C 1 14 ? 84.034 37.384 20.164 1.00 35.20 11 ASN C N 1
ATOM 3003 C CA . ASN C 1 14 ? 85.463 37.478 20.239 1.00 34.43 11 ASN C CA 1
ATOM 3004 C C . ASN C 1 14 ? 85.983 37.074 18.888 1.00 34.17 11 ASN C C 1
ATOM 3005 O O . ASN C 1 14 ? 85.597 36.018 18.362 1.00 32.95 11 ASN C O 1
ATOM 3010 N N . ILE C 1 15 ? 86.873 37.878 18.339 1.00 33.64 12 ILE C N 1
ATOM 3011 C CA . ILE C 1 15 ? 87.636 37.525 17.142 1.00 33.95 12 ILE C CA 1
ATOM 3012 C C . ILE C 1 15 ? 88.719 36.466 17.471 1.00 33.38 12 ILE C C 1
ATOM 3013 O O . ILE C 1 15 ? 89.446 36.583 18.474 1.00 33.81 12 ILE C O 1
ATOM 3018 N N . VAL C 1 16 ? 88.874 35.472 16.622 1.00 32.18 13 VAL C N 1
ATOM 3019 C CA . VAL C 1 16 ? 89.893 34.442 16.896 1.00 32.48 13 VAL C CA 1
ATOM 3020 C C . VAL C 1 16 ? 90.754 34.227 15.657 1.00 33.61 13 VAL C C 1
ATOM 3021 O O . VAL C 1 16 ? 90.362 34.600 14.541 1.00 34.91 13 VAL C O 1
ATOM 3025 N N . THR C 1 17 ? 91.899 33.599 15.837 1.00 33.74 14 THR C N 1
ATOM 3026 C CA . THR C 1 17 ? 92.719 33.228 14.730 1.00 34.64 14 THR C CA 1
ATOM 3027 C C . THR C 1 17 ? 92.131 31.891 14.213 1.00 34.62 14 THR C C 1
ATOM 3028 O O . THR C 1 17 ? 91.330 31.242 14.894 1.00 33.27 14 THR C O 1
ATOM 3032 N N . GLU C 1 18 ? 92.561 31.527 13.023 1.00 35.20 15 GLU C N 1
ATOM 3033 C CA . GLU C 1 18 ? 92.182 30.318 12.354 1.00 37.48 15 GLU C CA 1
ATOM 3034 C C . GLU C 1 18 ? 92.498 29.112 13.230 1.00 37.49 15 GLU C C 1
ATOM 3035 O O . GLU C 1 18 ? 91.732 28.204 13.375 1.00 38.79 15 GLU C O 1
ATOM 3041 N N . GLU C 1 19 ? 93.656 29.165 13.832 1.00 39.21 16 GLU C N 1
ATOM 3042 C CA A GLU C 1 19 ? 94.162 28.096 14.695 0.60 39.35 16 GLU C CA 1
ATOM 3043 C CA B GLU C 1 19 ? 94.168 28.106 14.663 0.40 38.45 16 GLU C CA 1
ATOM 3044 C C . GLU C 1 19 ? 93.318 27.985 15.952 1.00 38.04 16 GLU C C 1
ATOM 3045 O O . GLU C 1 19 ? 92.925 26.898 16.352 1.00 37.40 16 GLU C O 1
ATOM 3056 N N . GLU C 1 20 ? 93.022 29.112 16.588 1.00 37.08 17 GLU C N 1
ATOM 3057 C CA . GLU C 1 20 ? 92.131 29.084 17.751 1.00 35.33 17 GLU C CA 1
ATOM 3058 C C . GLU C 1 20 ? 90.774 28.522 17.331 1.00 35.49 17 GLU C C 1
ATOM 3059 O O . GLU C 1 20 ? 90.155 27.720 18.061 1.00 34.35 17 GLU C O 1
ATOM 3065 N N . PHE C 1 21 ? 90.314 28.943 16.144 1.00 34.47 18 PHE C N 1
ATOM 3066 C CA . PHE C 1 21 ? 89.011 28.570 15.657 1.00 33.99 18 PHE C CA 1
ATOM 3067 C C . PHE C 1 21 ? 88.925 27.059 15.458 1.00 34.98 18 PHE C C 1
ATOM 3068 O O . PHE C 1 21 ? 87.969 26.419 15.915 1.00 33.10 18 PHE C O 1
ATOM 3076 N N . HIS C 1 22 ? 89.919 26.490 14.792 1.00 36.61 19 HIS C N 1
ATOM 3077 C CA . HIS C 1 22 ? 89.956 25.035 14.624 1.00 40.04 19 HIS C CA 1
ATOM 3078 C C . HIS C 1 22 ? 90.031 24.308 15.980 1.00 39.73 19 HIS C C 1
ATOM 3079 O O . HIS C 1 22 ? 89.254 23.396 16.204 1.00 39.56 19 HIS C O 1
ATOM 3086 N N . ALA C 1 23 ? 90.854 24.821 16.910 1.00 39.22 20 ALA C N 1
ATOM 3087 C CA . ALA C 1 23 ? 90.973 24.283 18.268 1.00 39.54 20 ALA C CA 1
ATOM 3088 C C . ALA C 1 23 ? 89.605 24.126 18.925 1.00 38.78 20 ALA C C 1
ATOM 3089 O O . ALA C 1 23 ? 89.225 23.053 19.395 1.00 39.93 20 ALA C O 1
ATOM 3091 N N . LEU C 1 24 ? 88.878 25.233 18.924 1.00 37.35 21 LEU C N 1
ATOM 3092 C CA . LEU C 1 24 ? 87.593 25.350 19.524 1.00 37.35 21 LEU C CA 1
ATOM 3093 C C . LEU C 1 24 ? 86.548 24.484 18.828 1.00 36.90 21 LEU C C 1
ATOM 3094 O O . LEU C 1 24 ? 85.683 23.911 19.495 1.00 36.33 21 LEU C O 1
ATOM 3099 N N . CYS C 1 25 ? 86.591 24.439 17.505 1.00 36.52 22 CYS C N 1
ATOM 3100 C CA . CYS C 1 25 ? 85.692 23.538 16.772 1.00 38.36 22 CYS C CA 1
ATOM 3101 C C . CYS C 1 25 ? 85.923 22.127 17.233 1.00 39.36 22 CYS C C 1
ATOM 3102 O O . CYS C 1 25 ? 84.986 21.394 17.455 1.00 39.48 22 CYS C O 1
ATOM 3105 N N . LYS C 1 26 ? 87.184 21.767 17.353 1.00 40.86 23 LYS C N 1
ATOM 3106 C CA . LYS C 1 26 ? 87.528 20.438 17.779 1.00 43.33 23 LYS C CA 1
ATOM 3107 C C . LYS C 1 26 ? 86.959 20.154 19.177 1.00 42.49 23 LYS C C 1
ATOM 3108 O O . LYS C 1 26 ? 86.375 19.113 19.362 1.00 42.28 23 LYS C O 1
ATOM 3114 N N . SER C 1 27 ? 87.092 21.074 20.144 1.00 41.59 24 SER C N 1
ATOM 3115 C CA . SER C 1 27 ? 86.677 20.750 21.531 1.00 41.48 24 SER C CA 1
ATOM 3116 C C . SER C 1 27 ? 85.191 20.462 21.651 1.00 40.82 24 SER C C 1
ATOM 3117 O O . SER C 1 27 ? 84.787 19.670 22.496 1.00 39.47 24 SER C O 1
ATOM 3120 N N . PHE C 1 28 ? 84.396 21.146 20.810 1.00 39.65 25 PHE C N 1
ATOM 3121 C CA . PHE C 1 28 ? 82.942 20.996 20.733 1.00 38.77 25 PHE C CA 1
ATOM 3122 C C . PHE C 1 28 ? 82.500 20.029 19.656 1.00 39.72 25 PHE C C 1
ATOM 3123 O O . PHE C 1 28 ? 81.291 19.805 19.487 1.00 40.28 25 PHE C O 1
ATOM 3131 N N . SER C 1 29 ? 83.455 19.469 18.920 1.00 39.13 26 SER C N 1
ATOM 3132 C CA . SER C 1 29 ? 83.136 18.480 17.918 1.00 41.12 26 SER C CA 1
ATOM 3133 C C . SER C 1 29 ? 82.151 19.067 16.915 1.00 40.97 26 SER C C 1
ATOM 3134 O O . SER C 1 29 ? 81.099 18.519 16.688 1.00 41.62 26 SER C O 1
ATOM 3137 N N . ILE C 1 30 ? 82.481 20.216 16.372 1.00 42.00 27 ILE C N 1
ATOM 3138 C CA . ILE C 1 30 ? 81.605 20.885 15.441 1.00 43.07 27 ILE C CA 1
ATOM 3139 C C . ILE C 1 30 ? 81.836 20.218 14.142 1.00 45.36 27 ILE C C 1
ATOM 3140 O O . ILE C 1 30 ? 82.984 20.141 13.714 1.00 47.13 27 ILE C O 1
ATOM 3145 N N . GLU C 1 31 ? 80.772 19.746 13.496 1.00 46.68 28 GLU C N 1
ATOM 3146 C CA A GLU C 1 31 ? 80.927 19.078 12.228 0.60 48.45 28 GLU C CA 1
ATOM 3147 C CA B GLU C 1 31 ? 80.891 19.033 12.228 0.40 48.33 28 GLU C CA 1
ATOM 3148 C C . GLU C 1 31 ? 80.458 19.929 11.057 1.00 48.66 28 GLU C C 1
ATOM 3149 O O . GLU C 1 31 ? 81.155 20.080 10.041 1.00 48.90 28 GLU C O 1
ATOM 3160 N N . VAL C 1 32 ? 79.284 20.503 11.177 1.00 48.37 29 VAL C N 1
ATOM 3161 C CA . VAL C 1 32 ? 78.698 20.977 9.964 1.00 48.23 29 VAL C CA 1
ATOM 3162 C C . VAL C 1 32 ? 78.536 22.468 9.976 1.00 45.22 29 VAL C C 1
ATOM 3163 O O . VAL C 1 32 ? 77.965 23.032 10.885 1.00 45.00 29 VAL C O 1
ATOM 3167 N N . PHE C 1 33 ? 79.047 23.095 8.926 1.00 43.09 30 PHE C N 1
ATOM 3168 C CA . PHE C 1 33 ? 78.849 24.517 8.741 1.00 40.22 30 PHE C CA 1
ATOM 3169 C C . PHE C 1 33 ? 77.758 24.778 7.720 1.00 39.28 30 PHE C C 1
ATOM 3170 O O . PHE C 1 33 ? 77.655 24.084 6.738 1.00 38.67 30 PHE C O 1
ATOM 3178 N N . THR C 1 34 ? 76.938 25.791 7.964 1.00 38.15 31 THR C N 1
ATOM 3179 C CA . THR C 1 34 ? 75.925 26.164 7.006 1.00 37.91 31 THR C CA 1
ATOM 3180 C C . THR C 1 34 ? 76.215 27.530 6.455 1.00 36.79 31 THR C C 1
ATOM 3181 O O . THR C 1 34 ? 76.457 28.480 7.209 1.00 35.13 31 THR C O 1
ATOM 3185 N N . LYS C 1 35 ? 76.165 27.606 5.131 1.00 36.78 32 LYS C N 1
ATOM 3186 C CA . LYS C 1 35 ? 76.404 28.841 4.423 1.00 36.46 32 LYS C CA 1
ATOM 3187 C C . LYS C 1 35 ? 75.199 29.743 4.594 1.00 35.51 32 LYS C C 1
ATOM 3188 O O . LYS C 1 35 ? 74.047 29.281 4.522 1.00 36.19 32 LYS C O 1
ATOM 3194 N N . GLN C 1 36 ? 75.467 31.016 4.831 1.00 32.51 33 GLN C N 1
ATOM 3195 C CA . GLN C 1 36 ? 74.449 32.036 4.753 1.00 32.37 33 GLN C CA 1
ATOM 3196 C C . GLN C 1 36 ? 75.041 33.291 4.114 1.00 31.48 33 GLN C C 1
ATOM 3197 O O . GLN C 1 36 ? 76.212 33.591 4.300 1.00 32.03 33 GLN C O 1
ATOM 3203 N N . VAL C 1 37 ? 74.206 34.003 3.358 1.00 30.61 34 VAL C N 1
ATOM 3204 C CA . VAL C 1 37 ? 74.552 35.273 2.759 1.00 29.05 34 VAL C CA 1
ATOM 3205 C C . VAL C 1 37 ? 73.679 36.378 3.355 1.00 29.06 34 VAL C C 1
ATOM 3206 O O . VAL C 1 37 ? 72.444 36.307 3.325 1.00 29.58 34 VAL C O 1
ATOM 3210 N N . ASN C 1 38 ? 74.310 37.414 3.878 1.00 28.19 35 ASN C N 1
ATOM 3211 C CA . ASN C 1 38 ? 73.556 38.555 4.311 1.00 27.92 35 ASN C CA 1
ATOM 3212 C C . ASN C 1 38 ? 73.643 39.713 3.332 1.00 27.56 35 ASN C C 1
ATOM 3213 O O . ASN C 1 38 ? 74.745 40.142 2.946 1.00 27.31 35 ASN C O 1
ATOM 3218 N N . HIS C 1 39 ? 72.464 40.191 2.938 1.00 26.91 36 HIS C N 1
ATOM 3219 C CA . HIS C 1 39 ? 72.297 41.264 2.012 1.00 26.97 36 HIS C CA 1
ATOM 3220 C C . HIS C 1 39 ? 71.914 42.517 2.786 1.00 27.01 36 HIS C C 1
ATOM 3221 O O . HIS C 1 39 ? 70.797 42.578 3.328 1.00 29.20 36 HIS C O 1
ATOM 3228 N N . TYR C 1 40 ? 72.806 43.502 2.896 1.00 25.90 37 TYR C N 1
ATOM 3229 C CA . TYR C 1 40 ? 72.588 44.557 3.899 1.00 26.49 37 TYR C CA 1
ATOM 3230 C C . TYR C 1 40 ? 72.166 45.873 3.246 1.00 26.23 37 TYR C C 1
ATOM 3231 O O . TYR C 1 40 ? 72.542 46.130 2.141 1.00 25.67 37 TYR C O 1
ATOM 3240 N N . PHE C 1 41 ? 71.421 46.689 3.987 1.00 25.55 38 PHE C N 1
ATOM 3241 C CA . PHE C 1 41 ? 70.864 47.958 3.493 1.00 27.01 38 PHE C CA 1
ATOM 3242 C C . PHE C 1 41 ? 71.293 49.145 4.396 1.00 27.60 38 PHE C C 1
ATOM 3243 O O . PHE C 1 41 ? 71.619 48.960 5.545 1.00 30.88 38 PHE C O 1
ATOM 3251 N N . GLU C 1 42 ? 71.286 50.351 3.889 1.00 29.48 39 GLU C N 1
ATOM 3252 C CA . GLU C 1 42 ? 71.700 51.526 4.643 1.00 30.36 39 GLU C CA 1
ATOM 3253 C C . GLU C 1 42 ? 71.335 52.766 3.822 1.00 32.60 39 GLU C C 1
ATOM 3254 O O . GLU C 1 42 ? 71.002 52.651 2.642 1.00 33.36 39 GLU C O 1
ATOM 3260 N N . THR C 1 43 ? 71.327 53.943 4.423 1.00 34.04 40 THR C N 1
ATOM 3261 C CA . THR C 1 43 ? 71.078 55.166 3.648 1.00 36.03 40 THR C CA 1
ATOM 3262 C C . THR C 1 43 ? 72.387 55.789 3.328 1.00 38.63 40 THR C C 1
ATOM 3263 O O . THR C 1 43 ? 73.380 55.466 3.949 1.00 37.80 40 THR C O 1
ATOM 3267 N N . PRO C 1 44 ? 72.404 56.711 2.354 1.00 42.50 41 PRO C N 1
ATOM 3268 C CA . PRO C 1 44 ? 73.594 57.511 2.079 1.00 44.59 41 PRO C CA 1
ATOM 3269 C C . PRO C 1 44 ? 74.262 58.101 3.320 1.00 45.59 41 PRO C C 1
ATOM 3270 O O . PRO C 1 44 ? 75.513 58.091 3.422 1.00 46.86 41 PRO C O 1
ATOM 3274 N N . ASN C 1 45 ? 73.458 58.573 4.264 1.00 46.46 42 ASN C N 1
ATOM 3275 C CA . ASN C 1 45 ? 74.005 59.230 5.453 1.00 47.63 42 ASN C CA 1
ATOM 3276 C C . ASN C 1 45 ? 74.170 58.280 6.648 1.00 46.85 42 ASN C C 1
ATOM 3277 O O . ASN C 1 45 ? 74.296 58.731 7.791 1.00 47.30 42 ASN C O 1
ATOM 3282 N N . SER C 1 46 ? 74.203 56.978 6.384 1.00 45.38 43 SER C N 1
ATOM 3283 C CA . SER C 1 46 ? 74.382 55.989 7.431 1.00 44.34 43 SER C CA 1
ATOM 3284 C C . SER C 1 46 ? 73.390 56.100 8.595 1.00 43.65 43 SER C C 1
ATOM 3285 O O . SER C 1 46 ? 73.777 55.916 9.727 1.00 43.42 43 SER C O 1
ATOM 3288 N N . SER C 1 47 ? 72.132 56.419 8.337 1.00 43.36 44 SER C N 1
ATOM 3289 C CA . SER C 1 47 ? 71.147 56.521 9.420 1.00 43.01 44 SER C CA 1
ATOM 3290 C C . SER C 1 47 ? 71.090 55.283 10.358 1.00 41.80 44 SER C C 1
ATOM 3291 O O . SER C 1 47 ? 71.060 55.411 11.601 1.00 41.33 44 SER C O 1
ATOM 3294 N N . LEU C 1 48 ? 71.081 54.091 9.776 1.00 38.74 45 LEU C N 1
ATOM 3295 C CA . LEU C 1 48 ? 70.937 52.894 10.580 1.00 38.26 45 LEU C CA 1
ATOM 3296 C C . LEU C 1 48 ? 72.086 52.791 11.556 1.00 38.62 45 LEU C C 1
ATOM 3297 O O . LEU C 1 48 ? 71.882 52.600 12.763 1.00 38.32 45 LEU C O 1
ATOM 3302 N N . LYS C 1 49 ? 73.296 52.938 11.048 1.00 39.83 46 LYS C N 1
ATOM 3303 C CA . LYS C 1 49 ? 74.445 52.878 11.920 1.00 40.78 46 LYS C CA 1
ATOM 3304 C C . LYS C 1 49 ? 74.402 53.995 12.995 1.00 41.05 46 LYS C C 1
ATOM 3305 O O . LYS C 1 49 ? 74.742 53.756 14.138 1.00 38.99 46 LYS C O 1
ATOM 3311 N N . GLU C 1 50 ? 73.998 55.198 12.619 1.00 41.91 47 GLU C N 1
ATOM 3312 C CA A GLU C 1 50 ? 73.857 56.283 13.592 0.60 44.02 47 GLU C CA 1
ATOM 3313 C CA B GLU C 1 50 ? 73.878 56.278 13.597 0.40 43.62 47 GLU C CA 1
ATOM 3314 C C . GLU C 1 50 ? 72.891 55.874 14.710 1.00 43.64 47 GLU C C 1
ATOM 3315 O O . GLU C 1 50 ? 73.039 56.315 15.860 1.00 44.07 47 GLU C O 1
ATOM 3326 N N . ALA C 1 51 ? 71.898 55.036 14.364 1.00 41.97 48 ALA C N 1
ATOM 3327 C CA . ALA C 1 51 ? 70.937 54.475 15.350 1.00 40.97 48 ALA C CA 1
ATOM 3328 C C . ALA C 1 51 ? 71.392 53.194 16.017 1.00 39.51 48 ALA C C 1
ATOM 3329 O O . ALA C 1 51 ? 70.565 52.477 16.578 1.00 40.27 48 ALA C O 1
ATOM 3331 N N . GLY C 1 52 ? 72.661 52.854 15.943 1.00 37.78 49 GLY C N 1
ATOM 3332 C CA . GLY C 1 52 ? 73.102 51.588 16.519 1.00 37.08 49 GLY C CA 1
ATOM 3333 C C . GLY C 1 52 ? 72.352 50.390 15.932 1.00 36.53 49 GLY C C 1
ATOM 3334 O O . GLY C 1 52 ? 72.332 49.300 16.527 1.00 36.47 49 GLY C O 1
ATOM 3335 N N . SER C 1 53 ? 71.788 50.568 14.726 1.00 34.91 50 SER C N 1
ATOM 3336 C CA . SER C 1 53 ? 70.937 49.540 14.122 1.00 33.13 50 SER C CA 1
ATOM 3337 C C . SER C 1 53 ? 71.458 48.872 12.835 1.00 31.57 50 SER C C 1
ATOM 3338 O O . SER C 1 53 ? 72.405 49.326 12.222 1.00 31.03 50 SER C O 1
ATOM 3341 N N . ALA C 1 54 ? 70.826 47.780 12.416 1.00 29.99 51 ALA C N 1
ATOM 3342 C CA . ALA C 1 54 ? 71.256 47.141 11.169 1.00 28.94 51 ALA C CA 1
ATOM 3343 C C . ALA C 1 54 ? 70.097 46.378 10.522 1.00 27.50 51 ALA C C 1
ATOM 3344 O O . ALA C 1 54 ? 69.242 45.814 11.221 1.00 26.49 51 ALA C O 1
ATOM 3346 N N . LEU C 1 55 ? 70.017 46.473 9.191 1.00 25.67 52 LEU C N 1
ATOM 3347 C CA . LEU C 1 55 ? 68.960 45.902 8.405 1.00 25.30 52 LEU C CA 1
ATOM 3348 C C . LEU C 1 55 ? 69.518 44.994 7.334 1.00 25.44 52 LEU C C 1
ATOM 3349 O O . LEU C 1 55 ? 70.314 45.418 6.501 1.00 24.04 52 LEU C O 1
ATOM 3354 N N . ARG C 1 56 ? 69.063 43.756 7.299 1.00 26.06 53 ARG C N 1
ATOM 3355 C CA . ARG C 1 56 ? 69.616 42.837 6.342 1.00 26.94 53 ARG C CA 1
ATOM 3356 C C . ARG C 1 56 ? 68.566 41.797 5.919 1.00 25.84 53 ARG C C 1
ATOM 3357 O O . ARG C 1 56 ? 67.593 41.558 6.612 1.00 25.58 53 ARG C O 1
ATOM 3365 N N . ILE C 1 57 ? 68.727 41.242 4.737 1.00 24.00 54 ILE C N 1
ATOM 3366 C CA . ILE C 1 57 ? 67.998 40.027 4.353 1.00 24.32 54 ILE C CA 1
ATOM 3367 C C . ILE C 1 57 ? 68.968 38.890 4.425 1.00 25.46 54 ILE C C 1
ATOM 3368 O O . ILE C 1 57 ? 69.995 38.904 3.717 1.00 26.11 54 ILE C O 1
ATOM 3373 N N . ARG C 1 58 ? 68.668 37.895 5.246 1.00 26.63 55 ARG C N 1
ATOM 3374 C CA A ARG C 1 58 ? 69.497 36.698 5.346 0.60 27.49 55 ARG C CA 1
ATOM 3375 C CA B ARG C 1 58 ? 69.493 36.698 5.330 0.40 27.51 55 ARG C CA 1
ATOM 3376 C C . ARG C 1 58 ? 68.957 35.564 4.458 1.00 28.72 55 ARG C C 1
ATOM 3377 O O . ARG C 1 58 ? 67.796 35.192 4.556 1.00 28.89 55 ARG C O 1
ATOM 3392 N N . HIS C 1 59 ? 69.807 35.030 3.576 1.00 29.58 56 HIS C N 1
ATOM 3393 C CA . HIS C 1 59 ? 69.448 33.917 2.745 1.00 32.40 56 HIS C CA 1
ATOM 3394 C C . HIS C 1 59 ? 70.172 32.718 3.268 1.00 32.89 56 HIS C C 1
ATOM 3395 O O . HIS C 1 59 ? 71.384 32.671 3.239 1.00 31.81 56 HIS C O 1
ATOM 3402 N N . LYS C 1 60 ? 69.410 31.778 3.803 1.00 34.99 57 LYS C N 1
ATOM 3403 C CA . LYS C 1 60 ? 69.977 30.579 4.414 1.00 36.84 57 LYS C CA 1
ATOM 3404 C C . LYS C 1 60 ? 69.137 29.379 4.029 1.00 38.29 57 LYS C C 1
ATOM 3405 O O . LYS C 1 60 ? 67.936 29.347 4.241 1.00 38.67 57 LYS C O 1
ATOM 3411 N N . GLY C 1 61 ? 69.779 28.381 3.455 1.00 40.86 58 GLY C N 1
ATOM 3412 C CA . GLY C 1 61 ? 69.060 27.263 2.872 1.00 42.07 58 GLY C CA 1
ATOM 3413 C C . GLY C 1 61 ? 68.128 27.830 1.841 1.00 43.05 58 GLY C C 1
ATOM 3414 O O . GLY C 1 61 ? 68.563 28.529 0.917 1.00 42.09 58 GLY C O 1
ATOM 3415 N N . GLU C 1 62 ? 66.839 27.547 1.999 1.00 44.57 59 GLU C N 1
ATOM 3416 C CA . GLU C 1 62 ? 65.830 28.090 1.082 1.00 45.52 59 GLU C CA 1
ATOM 3417 C C . GLU C 1 62 ? 65.120 29.297 1.656 1.00 43.19 59 GLU C C 1
ATOM 3418 O O . GLU C 1 62 ? 64.242 29.865 1.016 1.00 44.26 59 GLU C O 1
ATOM 3424 N N . THR C 1 63 ? 65.549 29.729 2.828 1.00 41.11 60 THR C N 1
ATOM 3425 C CA . THR C 1 63 ? 64.810 30.698 3.606 1.00 39.73 60 THR C CA 1
ATOM 3426 C C . THR C 1 63 ? 65.429 32.061 3.407 1.00 37.10 60 THR C C 1
ATOM 3427 O O . THR C 1 63 ? 66.645 32.179 3.433 1.00 35.93 60 THR C O 1
ATOM 3431 N N . TYR C 1 64 ? 64.559 33.052 3.227 1.00 35.29 61 TYR C N 1
ATOM 3432 C CA . TYR C 1 64 ? 64.889 34.462 3.204 1.00 33.57 61 TYR C CA 1
ATOM 3433 C C . TYR C 1 64 ? 64.215 35.160 4.382 1.00 31.50 61 TYR C C 1
ATOM 3434 O O . TYR C 1 64 ? 63.000 35.093 4.526 1.00 32.19 61 TYR C O 1
ATOM 3443 N N . THR C 1 65 ? 64.999 35.842 5.207 1.00 29.35 62 THR C N 1
ATOM 3444 C CA . THR C 1 65 ? 64.491 36.474 6.395 1.00 28.65 62 THR C CA 1
ATOM 3445 C C . THR C 1 65 ? 64.928 37.911 6.412 1.00 27.56 62 THR C C 1
ATOM 3446 O O . THR C 1 65 ? 66.118 38.193 6.482 1.00 28.39 62 THR C O 1
ATOM 3450 N N . LEU C 1 66 ? 63.987 38.826 6.303 1.00 26.71 63 LEU C N 1
ATOM 3451 C CA . LEU C 1 66 ? 64.248 40.235 6.603 1.00 26.53 63 LEU C CA 1
ATOM 3452 C C . LEU C 1 66 ? 64.417 40.495 8.119 1.00 27.33 63 LEU C C 1
ATOM 3453 O O . LEU C 1 66 ? 63.517 40.184 8.881 1.00 27.31 63 LEU C O 1
ATOM 3458 N N . THR C 1 67 ? 65.546 41.097 8.541 1.00 27.04 64 THR C N 1
ATOM 3459 C CA . THR C 1 67 ? 65.876 41.267 9.959 1.00 28.11 64 THR C CA 1
ATOM 3460 C C . THR C 1 67 ? 66.373 42.659 10.313 1.00 27.69 64 THR C C 1
ATOM 3461 O O . THR C 1 67 ? 67.248 43.225 9.639 1.00 27.00 64 THR C O 1
ATOM 3465 N N . LEU C 1 68 ? 65.807 43.210 11.355 1.00 27.21 65 LEU C N 1
ATOM 3466 C CA . LEU C 1 68 ? 66.257 44.501 11.899 1.00 27.80 65 LEU C CA 1
ATOM 3467 C C . LEU C 1 68 ? 66.852 44.286 13.255 1.00 28.24 65 LEU C C 1
ATOM 3468 O O . LEU C 1 68 ? 66.233 43.619 14.074 1.00 29.35 65 LEU C O 1
ATOM 3473 N N . LYS C 1 69 ? 68.030 44.864 13.517 1.00 29.24 66 LYS C N 1
ATOM 3474 C CA . LYS C 1 69 ? 68.599 44.846 14.834 1.00 30.11 66 LYS C CA 1
ATOM 3475 C C . LYS C 1 69 ? 68.733 46.275 15.280 1.00 31.32 66 LYS C C 1
ATOM 3476 O O . LYS C 1 69 ? 69.263 47.143 14.542 1.00 31.40 66 LYS C O 1
ATOM 3482 N N . GLN C 1 70 ? 68.213 46.522 16.480 1.00 30.47 67 GLN C N 1
ATOM 3483 C CA . GLN C 1 70 ? 68.216 47.832 17.077 1.00 31.91 67 GLN C CA 1
ATOM 3484 C C . GLN C 1 70 ? 68.504 47.773 18.570 1.00 31.73 67 GLN C C 1
ATOM 3485 O O . GLN C 1 70 ? 68.349 46.736 19.221 1.00 31.79 67 GLN C O 1
ATOM 3491 N N . PRO C 1 71 ? 69.010 48.872 19.112 1.00 33.93 68 PRO C N 1
ATOM 3492 C CA . PRO C 1 71 ? 69.344 48.832 20.545 1.00 34.74 68 PRO C CA 1
ATOM 3493 C C . PRO C 1 71 ? 68.111 48.667 21.429 1.00 33.74 68 PRO C C 1
ATOM 3494 O O . PRO C 1 71 ? 67.055 49.203 21.141 1.00 34.56 68 PRO C O 1
ATOM 3498 N N . ALA C 1 72 ? 68.289 47.923 22.490 1.00 34.21 69 ALA C N 1
ATOM 3499 C CA . ALA C 1 72 ? 67.330 47.808 23.608 1.00 35.25 69 ALA C CA 1
ATOM 3500 C C . ALA C 1 72 ? 68.046 48.248 24.900 1.00 36.12 69 ALA C C 1
ATOM 3501 O O . ALA C 1 72 ? 69.258 48.517 24.882 1.00 34.91 69 ALA C O 1
ATOM 3503 N N . GLU C 1 73 ? 67.363 48.215 26.047 1.00 38.16 70 GLU C N 1
ATOM 3504 C CA . GLU C 1 73 ? 68.012 48.607 27.316 1.00 39.74 70 GLU C CA 1
ATOM 3505 C C . GLU C 1 73 ? 69.255 47.815 27.646 1.00 39.84 70 GLU C C 1
ATOM 3506 O O . GLU C 1 73 ? 70.229 48.362 28.160 1.00 38.88 70 GLU C O 1
ATOM 3512 N N . VAL C 1 74 ? 69.230 46.520 27.368 1.00 40.95 71 VAL C N 1
ATOM 3513 C CA . VAL C 1 74 ? 70.485 45.776 27.266 1.00 42.11 71 VAL C CA 1
ATOM 3514 C C . VAL C 1 74 ? 70.444 44.867 26.035 1.00 40.53 71 VAL C C 1
ATOM 3515 O O . VAL C 1 74 ? 69.428 44.275 25.719 1.00 41.86 71 VAL C O 1
ATOM 3519 N N . GLY C 1 75 ? 71.547 44.787 25.307 1.00 39.20 72 GLY C N 1
ATOM 3520 C CA . GLY C 1 75 ? 71.608 43.955 24.120 1.00 36.15 72 GLY C CA 1
ATOM 3521 C C . GLY C 1 75 ? 70.736 44.587 23.070 1.00 34.94 72 GLY C C 1
ATOM 3522 O O . GLY C 1 75 ? 70.627 45.813 22.984 1.00 34.22 72 GLY C O 1
ATOM 3523 N N . LEU C 1 76 ? 70.088 43.760 22.273 1.00 33.68 73 LEU C N 1
ATOM 3524 C CA . LEU C 1 76 ? 69.423 44.266 21.119 1.00 34.05 73 LEU C CA 1
ATOM 3525 C C . LEU C 1 76 ? 68.025 43.705 20.992 1.00 33.11 73 LEU C C 1
ATOM 3526 O O . LEU C 1 76 ? 67.768 42.586 21.422 1.00 33.99 73 LEU C O 1
ATOM 3531 N N . LEU C 1 77 ? 67.169 44.486 20.354 1.00 32.29 74 LEU C N 1
ATOM 3532 C CA . LEU C 1 77 ? 65.855 44.054 19.953 1.00 32.77 74 LEU C CA 1
ATOM 3533 C C . LEU C 1 77 ? 65.943 43.647 18.484 1.00 32.74 74 LEU C C 1
ATOM 3534 O O . LEU C 1 77 ? 66.263 44.476 17.633 1.00 31.49 74 LEU C O 1
ATOM 3539 N N . GLU C 1 78 ? 65.663 42.377 18.225 1.00 32.73 75 GLU C N 1
ATOM 3540 C CA . GLU C 1 78 ? 65.640 41.843 16.864 1.00 32.77 75 GLU C CA 1
ATOM 3541 C C . GLU C 1 78 ? 64.233 41.610 16.380 1.00 32.52 75 GLU C C 1
ATOM 3542 O O . GLU C 1 78 ? 63.380 41.003 17.092 1.00 32.25 75 GLU C O 1
ATOM 3548 N N . THR C 1 79 ? 63.972 42.102 15.178 1.00 31.54 76 THR C N 1
ATOM 3549 C CA . THR C 1 79 ? 62.712 41.859 14.474 1.00 31.80 76 THR C CA 1
ATOM 3550 C C . THR C 1 79 ? 63.021 41.099 13.168 1.00 32.78 76 THR C C 1
ATOM 3551 O O . THR C 1 79 ? 63.809 41.603 12.324 1.00 29.80 76 THR C O 1
ATOM 3555 N N . HIS C 1 80 ? 62.446 39.883 13.063 1.00 32.52 77 HIS C N 1
ATOM 3556 C CA . HIS C 1 80 ? 62.615 38.957 11.933 1.00 32.77 77 HIS C CA 1
ATOM 3557 C C . HIS C 1 80 ? 61.282 38.746 11.188 1.00 32.67 77 HIS C C 1
ATOM 3558 O O . HIS C 1 80 ? 60.270 38.413 11.795 1.00 33.20 77 HIS C O 1
ATOM 3565 N N . GLN C 1 81 ? 61.296 38.901 9.870 1.00 31.15 78 GLN C N 1
ATOM 3566 C CA . GLN C 1 81 ? 60.128 38.726 9.013 1.00 31.72 78 GLN C CA 1
ATOM 3567 C C . GLN C 1 81 ? 60.549 37.847 7.832 1.00 31.74 78 GLN C C 1
ATOM 3568 O O . GLN C 1 81 ? 61.411 38.255 7.025 1.00 29.81 78 GLN C O 1
ATOM 3574 N N . VAL C 1 82 ? 59.995 36.639 7.754 1.00 30.43 79 VAL C N 1
ATOM 3575 C CA . VAL C 1 82 ? 60.316 35.746 6.686 1.00 31.23 79 VAL C CA 1
ATOM 3576 C C . VAL C 1 82 ? 59.677 36.268 5.437 1.00 32.59 79 VAL C C 1
ATOM 3577 O O . VAL C 1 82 ? 58.552 36.737 5.490 1.00 35.00 79 VAL C O 1
ATOM 3581 N N . VAL C 1 83 ? 60.386 36.229 4.306 1.00 32.19 80 VAL C N 1
ATOM 3582 C CA . VAL C 1 83 ? 59.830 36.747 3.055 1.00 31.77 80 VAL C CA 1
ATOM 3583 C C . VAL C 1 83 ? 60.126 35.755 1.937 1.00 32.81 80 VAL C C 1
ATOM 3584 O O . VAL C 1 83 ? 60.916 34.823 2.108 1.00 32.39 80 VAL C O 1
ATOM 3588 N N . THR C 1 84 ? 59.508 35.959 0.789 1.00 33.09 81 THR C N 1
ATOM 3589 C CA . THR C 1 84 ? 59.713 35.033 -0.323 1.00 35.43 81 THR C CA 1
ATOM 3590 C C . THR C 1 84 ? 60.952 35.479 -1.070 1.00 35.16 81 THR C C 1
ATOM 3591 O O . THR C 1 84 ? 61.328 36.670 -1.005 1.00 33.94 81 THR C O 1
ATOM 3595 N N . GLU C 1 85 ? 61.533 34.538 -1.819 1.00 36.06 82 GLU C N 1
ATOM 3596 C CA . GLU C 1 85 ? 62.646 34.850 -2.715 1.00 37.46 82 GLU C CA 1
ATOM 3597 C C . GLU C 1 85 ? 62.328 36.049 -3.587 1.00 36.65 82 GLU C C 1
ATOM 3598 O O . GLU C 1 85 ? 63.127 36.964 -3.657 1.00 36.50 82 GLU C O 1
ATOM 3604 N N . ASN C 1 86 ? 61.142 36.094 -4.161 1.00 36.80 83 ASN C N 1
ATOM 3605 C CA . ASN C 1 86 ? 60.778 37.210 -5.003 1.00 37.50 83 ASN C CA 1
ATOM 3606 C C . ASN C 1 86 ? 60.642 38.510 -4.292 1.00 36.29 83 ASN C C 1
ATOM 3607 O O . ASN C 1 86 ? 61.022 39.541 -4.841 1.00 34.52 83 ASN C O 1
ATOM 3612 N N . GLU C 1 87 ? 60.125 38.470 -3.063 1.00 36.37 84 GLU C N 1
ATOM 3613 C CA . GLU C 1 87 ? 60.076 39.677 -2.213 1.00 34.67 84 GLU C CA 1
ATOM 3614 C C . GLU C 1 87 ? 61.464 40.133 -1.876 1.00 32.98 84 GLU C C 1
ATOM 3615 O O . GLU C 1 87 ? 61.750 41.326 -1.901 1.00 33.75 84 GLU C O 1
ATOM 3621 N N . ALA C 1 88 ? 62.338 39.192 -1.564 1.00 32.56 85 ALA C N 1
ATOM 3622 C CA . ALA C 1 88 ? 63.735 39.543 -1.294 1.00 32.53 85 ALA C CA 1
ATOM 3623 C C . ALA C 1 88 ? 64.413 40.190 -2.549 1.00 32.90 85 ALA C C 1
ATOM 3624 O O . ALA C 1 88 ? 65.058 41.247 -2.453 1.00 32.09 85 ALA C O 1
ATOM 3626 N N . LYS C 1 89 ? 64.248 39.577 -3.718 1.00 34.93 86 LYS C N 1
ATOM 3627 C CA . LYS C 1 89 ? 64.870 40.127 -4.942 1.00 36.49 86 LYS C CA 1
ATOM 3628 C C . LYS C 1 89 ? 64.330 41.514 -5.241 1.00 37.53 86 LYS C C 1
ATOM 3629 O O . LYS C 1 89 ? 65.085 42.399 -5.636 1.00 35.15 86 LYS C O 1
ATOM 3659 N N . GLU C 1 93 ? 66.367 44.887 -5.720 1.00 38.35 90 GLU C N 1
ATOM 3660 C CA . GLU C 1 93 ? 66.364 45.598 -7.032 1.00 40.83 90 GLU C CA 1
ATOM 3661 C C . GLU C 1 93 ? 65.690 46.960 -7.037 1.00 41.05 90 GLU C C 1
ATOM 3662 O O . GLU C 1 93 ? 65.968 47.754 -7.917 1.00 42.23 90 GLU C O 1
ATOM 3668 N N . THR C 1 94 ? 64.810 47.234 -6.089 1.00 40.21 91 THR C N 1
ATOM 3669 C CA . THR C 1 94 ? 64.079 48.506 -6.107 1.00 41.24 91 THR C CA 1
ATOM 3670 C C . THR C 1 94 ? 64.348 49.373 -4.891 1.00 42.57 91 THR C C 1
ATOM 3671 O O . THR C 1 94 ? 63.812 50.492 -4.812 1.00 44.00 91 THR C O 1
ATOM 3675 N N . ASN C 1 95 ? 65.146 48.866 -3.949 1.00 43.45 92 ASN C N 1
ATOM 3676 C CA . ASN C 1 95 ? 65.516 49.581 -2.714 1.00 45.05 92 ASN C CA 1
ATOM 3677 C C . ASN C 1 95 ? 64.302 50.013 -1.875 1.00 46.03 92 ASN C C 1
ATOM 3678 O O . ASN C 1 95 ? 64.421 50.886 -0.967 1.00 47.22 92 ASN C O 1
ATOM 3683 N N . VAL C 1 96 ? 63.160 49.369 -2.154 1.00 46.46 93 VAL C N 1
ATOM 3684 C CA . VAL C 1 96 ? 61.924 49.526 -1.379 1.00 46.49 93 VAL C CA 1
ATOM 3685 C C . VAL C 1 96 ? 61.692 48.356 -0.382 1.00 45.99 93 VAL C C 1
ATOM 3686 O O . VAL C 1 96 ? 61.617 47.183 -0.779 1.00 45.96 93 VAL C O 1
ATOM 3690 N N . ILE C 1 97 ? 61.575 48.685 0.906 1.00 45.36 94 ILE C N 1
ATOM 3691 C CA . ILE C 1 97 ? 61.357 47.678 1.976 1.00 44.09 94 ILE C CA 1
ATOM 3692 C C . ILE C 1 97 ? 59.882 47.268 1.986 1.00 43.25 94 ILE C C 1
ATOM 3693 O O . ILE C 1 97 ? 59.019 48.119 1.881 1.00 42.77 94 ILE C O 1
ATOM 3698 N N . ILE C 1 98 ? 59.616 45.965 2.056 1.00 41.74 95 ILE C N 1
ATOM 3699 C CA . ILE C 1 98 ? 58.255 45.443 2.136 1.00 42.38 95 ILE C CA 1
ATOM 3700 C C . ILE C 1 98 ? 57.601 45.854 3.475 1.00 41.40 95 ILE C C 1
ATOM 3701 O O . ILE C 1 98 ? 58.280 46.037 4.501 1.00 39.75 95 ILE C O 1
ATOM 3706 N N . SER C 1 99 ? 56.283 45.991 3.475 1.00 41.13 96 SER C N 1
ATOM 3707 C CA . SER C 1 99 ? 55.568 46.308 4.735 1.00 41.04 96 SER C CA 1
ATOM 3708 C C . SER C 1 99 ? 55.505 45.153 5.755 1.00 39.89 96 SER C C 1
ATOM 3709 O O . SER C 1 99 ? 55.719 43.974 5.434 1.00 40.06 96 SER C O 1
ATOM 3712 N N . GLY C 1 100 ? 55.200 45.524 6.993 1.00 38.74 97 GLY C N 1
ATOM 3713 C CA . GLY C 1 100 ? 55.093 44.596 8.092 1.00 37.60 97 GLY C CA 1
ATOM 3714 C C . GLY C 1 100 ? 55.915 45.083 9.269 1.00 36.22 97 GLY C C 1
ATOM 3715 O O . GLY C 1 100 ? 56.245 46.293 9.389 1.00 34.69 97 GLY C O 1
ATOM 3716 N N . ALA C 1 101 ? 56.259 44.122 10.115 1.00 34.86 98 ALA C N 1
ATOM 3717 C CA . ALA C 1 101 ? 56.859 44.384 11.422 1.00 34.99 98 ALA C CA 1
ATOM 3718 C C . ALA C 1 101 ? 58.154 45.185 11.318 1.00 33.70 98 ALA C C 1
ATOM 3719 O O . ALA C 1 101 ? 58.340 46.144 12.066 1.00 34.15 98 ALA C O 1
ATOM 3721 N N . VAL C 1 102 ? 59.028 44.820 10.373 1.00 33.52 99 VAL C N 1
ATOM 3722 C CA . VAL C 1 102 ? 60.320 45.461 10.194 1.00 32.42 99 VAL C CA 1
ATOM 3723 C C . VAL C 1 102 ? 60.136 46.923 9.775 1.00 33.32 99 VAL C C 1
ATOM 3724 O O . VAL C 1 102 ? 60.697 47.851 10.390 1.00 33.14 99 VAL C O 1
ATOM 3736 N N . ASN C 1 104 ? 57.516 48.703 10.299 1.00 37.03 101 ASN C N 1
ATOM 3737 C CA . ASN C 1 104 ? 56.959 49.438 11.448 1.00 37.80 101 ASN C CA 1
ATOM 3738 C C . ASN C 1 104 ? 58.030 49.878 12.418 1.00 37.59 101 ASN C C 1
ATOM 3739 O O . ASN C 1 104 ? 58.004 51.016 12.904 1.00 37.56 101 ASN C O 1
ATOM 3744 N N . GLN C 1 105 ? 58.969 48.974 12.706 1.00 36.27 102 GLN C N 1
ATOM 3745 C CA . GLN C 1 105 ? 60.039 49.318 13.598 1.00 35.60 102 GLN C CA 1
ATOM 3746 C C . GLN C 1 105 ? 60.939 50.386 13.025 1.00 35.62 102 GLN C C 1
ATOM 3747 O O . GLN C 1 105 ? 61.431 51.179 13.775 1.00 35.29 102 GLN C O 1
ATOM 3753 N N . LEU C 1 106 ? 61.190 50.385 11.708 1.00 37.10 103 LEU C N 1
ATOM 3754 C CA . LEU C 1 106 ? 62.037 51.419 11.096 1.00 37.51 103 LEU C CA 1
ATOM 3755 C C . LEU C 1 106 ? 61.412 52.823 11.191 1.00 39.48 103 LEU C C 1
ATOM 3756 O O . LEU C 1 106 ? 62.105 53.807 11.408 1.00 37.80 103 LEU C O 1
ATOM 3761 N N . CYS C 1 107 ? 60.102 52.898 10.981 1.00 42.72 104 CYS C N 1
ATOM 3762 C CA . CYS C 1 107 ? 59.358 54.165 11.093 1.00 45.89 104 CYS C CA 1
ATOM 3763 C C . CYS C 1 107 ? 59.405 54.703 12.546 1.00 47.56 104 CYS C C 1
ATOM 3764 O O . CYS C 1 107 ? 59.557 55.907 12.780 1.00 47.81 104 CYS C O 1
ATOM 3767 N N . LYS C 1 108 ? 59.321 53.796 13.513 1.00 49.35 105 LYS C N 1
ATOM 3768 C CA . LYS C 1 108 ? 59.438 54.180 14.917 1.00 51.58 105 LYS C CA 1
ATOM 3769 C C . LYS C 1 108 ? 60.852 54.643 15.214 1.00 52.37 105 LYS C C 1
ATOM 3770 O O . LYS C 1 108 ? 61.056 55.564 16.004 1.00 52.14 105 LYS C O 1
ATOM 3776 N N . LEU C 1 109 ? 61.838 54.049 14.546 1.00 52.24 106 LEU C N 1
ATOM 3777 C CA . LEU C 1 109 ? 63.214 54.469 14.767 1.00 53.33 106 LEU C CA 1
ATOM 3778 C C . LEU C 1 109 ? 63.458 55.837 14.146 1.00 54.88 106 LEU C C 1
ATOM 3779 O O . LEU C 1 109 ? 64.453 56.497 14.458 1.00 55.78 106 LEU C O 1
ATOM 3784 N N . GLN C 1 110 ? 62.564 56.247 13.249 1.00 56.20 107 GLN C N 1
ATOM 3785 C CA . GLN C 1 110 ? 62.682 57.518 12.553 1.00 57.59 107 GLN C CA 1
ATOM 3786 C C . GLN C 1 110 ? 63.793 57.437 11.486 1.00 56.45 107 GLN C C 1
ATOM 3787 O O . GLN C 1 110 ? 64.476 58.411 11.209 1.00 56.13 107 GLN C O 1
ATOM 3793 N N . ILE C 1 111 ? 63.961 56.260 10.878 1.00 55.10 108 ILE C N 1
ATOM 3794 C CA . ILE C 1 111 ? 64.866 56.125 9.734 1.00 53.74 108 ILE C CA 1
ATOM 3795 C C . ILE C 1 111 ? 64.209 56.711 8.495 1.00 53.26 108 ILE C C 1
ATOM 3796 O O . ILE C 1 111 ? 63.091 56.326 8.184 1.00 53.47 108 ILE C O 1
ATOM 3801 N N . PRO C 1 112 ? 64.904 57.624 7.764 1.00 52.63 109 PRO C N 1
ATOM 3802 C CA . PRO C 1 112 ? 64.369 58.048 6.457 1.00 52.09 109 PRO C CA 1
ATOM 3803 C C . PRO C 1 112 ? 64.297 56.854 5.492 1.00 50.45 109 PRO C C 1
ATOM 3804 O O . PRO C 1 112 ? 65.219 56.594 4.722 1.00 50.39 109 PRO C O 1
ATOM 3808 N N . VAL C 1 113 ? 63.190 56.132 5.570 1.00 48.79 110 VAL C N 1
ATOM 3809 C CA . VAL C 1 113 ? 63.091 54.805 4.983 1.00 47.65 110 VAL C CA 1
ATOM 3810 C C . VAL C 1 113 ? 63.215 54.860 3.478 1.00 47.32 110 VAL C C 1
ATOM 3811 O O . VAL C 1 113 ? 63.864 54.014 2.885 1.00 46.07 110 VAL C O 1
ATOM 3815 N N . SER C 1 114 ? 62.642 55.893 2.875 1.00 46.59 111 SER C N 1
ATOM 3816 C CA . SER C 1 114 ? 62.729 56.049 1.439 1.00 47.21 111 SER C CA 1
ATOM 3817 C C . SER C 1 114 ? 64.172 56.214 0.898 1.00 45.93 111 SER C C 1
ATOM 3818 O O . SER C 1 114 ? 64.391 56.089 -0.280 1.00 44.65 111 SER C O 1
ATOM 3821 N N . ALA C 1 115 ? 65.136 56.494 1.770 1.00 44.41 112 ALA C N 1
ATOM 3822 C CA . ALA C 1 115 ? 66.526 56.630 1.387 1.00 43.68 112 ALA C CA 1
ATOM 3823 C C . ALA C 1 115 ? 67.337 55.276 1.557 1.00 41.52 112 ALA C C 1
ATOM 3824 O O . ALA C 1 115 ? 68.438 55.116 1.078 1.00 42.33 112 ALA C O 1
ATOM 3826 N N . LEU C 1 116 ? 66.776 54.304 2.238 1.00 40.11 113 LEU C N 1
ATOM 3827 C CA . LEU C 1 116 ? 67.387 52.973 2.371 1.00 38.08 113 LEU C CA 1
ATOM 3828 C C . LEU C 1 116 ? 67.702 52.369 1.012 1.00 38.60 113 LEU C C 1
ATOM 3829 O O . LEU C 1 116 ? 66.875 52.395 0.092 1.00 39.42 113 LEU C O 1
ATOM 3834 N N . THR C 1 117 ? 68.926 51.885 0.845 1.00 37.39 114 THR C N 1
ATOM 3835 C CA . THR C 1 117 ? 69.292 51.288 -0.406 1.00 36.89 114 THR C CA 1
ATOM 3836 C C . THR C 1 117 ? 70.105 49.999 -0.158 1.00 33.65 114 THR C C 1
ATOM 3837 O O . THR C 1 117 ? 70.804 49.872 0.881 1.00 31.88 114 THR C O 1
ATOM 3841 N N . TYR C 1 118 ? 69.940 49.030 -1.061 1.00 30.92 115 TYR C N 1
ATOM 3842 C CA . TYR C 1 118 ? 70.724 47.771 -1.034 1.00 29.71 115 TYR C CA 1
ATOM 3843 C C . TYR C 1 118 ? 72.201 48.052 -1.265 1.00 30.35 115 TYR C C 1
ATOM 3844 O O . TYR C 1 118 ? 72.585 48.544 -2.313 1.00 31.79 115 TYR C O 1
ATOM 3861 N N . GLY C 1 120 ? 75.152 46.108 -0.034 1.00 27.11 117 GLY C N 1
ATOM 3862 C CA . GLY C 1 120 ? 76.062 45.042 -0.296 1.00 26.14 117 GLY C CA 1
ATOM 3863 C C . GLY C 1 120 ? 75.729 43.707 0.311 1.00 25.44 117 GLY C C 1
ATOM 3864 O O . GLY C 1 120 ? 74.677 43.534 0.844 1.00 24.41 117 GLY C O 1
ATOM 3865 N N . SER C 1 121 ? 76.629 42.727 0.172 1.00 25.78 118 SER C N 1
ATOM 3866 C CA . SER C 1 121 ? 76.373 41.413 0.702 1.00 25.97 118 SER C CA 1
ATOM 3867 C C . SER C 1 121 ? 77.644 40.768 1.197 1.00 27.34 118 SER C C 1
ATOM 3868 O O . SER C 1 121 ? 78.749 41.184 0.840 1.00 28.51 118 SER C O 1
ATOM 3871 N N . LEU C 1 122 ? 77.494 39.767 2.041 1.00 27.55 119 LEU C N 1
ATOM 3872 C CA . LEU C 1 122 ? 78.636 38.970 2.402 1.00 29.11 119 LEU C CA 1
ATOM 3873 C C . LEU C 1 122 ? 78.281 37.578 2.837 1.00 28.40 119 LEU C C 1
ATOM 3874 O O . LEU C 1 122 ? 77.223 37.382 3.367 1.00 29.71 119 LEU C O 1
ATOM 3879 N N . THR C 1 123 ? 79.200 36.643 2.675 1.00 28.40 120 THR C N 1
ATOM 3880 C CA . THR C 1 123 ? 78.941 35.215 2.978 1.00 28.94 120 THR C CA 1
ATOM 3881 C C . THR C 1 123 ? 79.562 34.798 4.301 1.00 29.35 120 THR C C 1
ATOM 3882 O O . THR C 1 123 ? 80.716 35.119 4.565 1.00 29.13 120 THR C O 1
ATOM 3886 N N . THR C 1 124 ? 78.779 34.125 5.137 1.00 29.74 121 THR C N 1
ATOM 3887 C CA . THR C 1 124 ? 79.259 33.479 6.340 1.00 29.17 121 THR C CA 1
ATOM 3888 C C . THR C 1 124 ? 78.992 31.938 6.330 1.00 30.07 121 THR C C 1
ATOM 3889 O O . THR C 1 124 ? 77.960 31.468 5.857 1.00 29.43 121 THR C O 1
ATOM 3893 N N . GLU C 1 125 ? 79.978 31.168 6.783 1.00 30.25 122 GLU C N 1
ATOM 3894 C CA . GLU C 1 125 ? 79.804 29.762 7.141 1.00 30.54 122 GLU C CA 1
ATOM 3895 C C . GLU C 1 125 ? 79.707 29.744 8.644 1.00 30.16 122 GLU C C 1
ATOM 3896 O O . GLU C 1 125 ? 80.601 30.239 9.364 1.00 28.28 122 GLU C O 1
ATOM 3902 N N . ARG C 1 126 ? 78.594 29.207 9.114 1.00 30.31 123 ARG C N 1
ATOM 3903 C CA . ARG C 1 126 ? 78.254 29.224 10.502 1.00 30.14 123 ARG C CA 1
ATOM 3904 C C . ARG C 1 126 ? 77.970 27.811 11.015 1.00 29.70 123 ARG C C 1
ATOM 3905 O O . ARG C 1 126 ? 77.344 27.021 10.378 1.00 29.17 123 ARG C O 1
ATOM 3913 N N . ALA C 1 127 ? 78.437 27.542 12.205 1.00 30.78 124 ALA C N 1
ATOM 3914 C CA . ALA C 1 127 ? 77.995 26.381 12.948 1.00 32.38 124 ALA C CA 1
ATOM 3915 C C . ALA C 1 127 ? 77.599 26.920 14.351 1.00 33.38 124 ALA C C 1
ATOM 3916 O O . ALA C 1 127 ? 78.097 27.981 14.781 1.00 32.28 124 ALA C O 1
ATOM 3918 N N . GLU C 1 128 ? 76.712 26.194 15.042 1.00 34.54 125 GLU C N 1
ATOM 3919 C CA . GLU C 1 128 ? 76.232 26.583 16.354 1.00 36.38 125 GLU C CA 1
ATOM 3920 C C . GLU C 1 128 ? 76.129 25.364 17.247 1.00 37.00 125 GLU C C 1
ATOM 3921 O O . GLU C 1 128 ? 75.846 24.268 16.794 1.00 36.07 125 GLU C O 1
ATOM 3927 N N . THR C 1 129 ? 76.232 25.602 18.546 1.00 37.90 126 THR C N 1
ATOM 3928 C CA . THR C 1 129 ? 75.907 24.558 19.505 1.00 39.56 126 THR C CA 1
ATOM 3929 C C . THR C 1 129 ? 75.371 25.115 20.787 1.00 40.09 126 THR C C 1
ATOM 3930 O O . THR C 1 129 ? 75.642 26.261 21.112 1.00 39.88 126 THR C O 1
ATOM 3934 N N . LEU C 1 130 ? 74.605 24.321 21.517 1.00 41.20 127 LEU C N 1
ATOM 3935 C CA . LEU C 1 130 ? 74.094 24.785 22.810 1.00 42.89 127 LEU C CA 1
ATOM 3936 C C . LEU C 1 130 ? 75.226 24.773 23.816 1.00 42.84 127 LEU C C 1
ATOM 3937 O O . LEU C 1 130 ? 76.041 23.842 23.847 1.00 42.92 127 LEU C O 1
ATOM 3942 N N . PHE C 1 131 ? 75.275 25.798 24.650 1.00 42.82 128 PHE C N 1
ATOM 3943 C CA . PHE C 1 131 ? 76.372 25.923 25.587 1.00 43.50 128 PHE C CA 1
ATOM 3944 C C . PHE C 1 131 ? 75.988 26.721 26.818 1.00 44.72 128 PHE C C 1
ATOM 3945 O O . PHE C 1 131 ? 75.644 27.888 26.710 1.00 43.90 128 PHE C O 1
ATOM 3953 N N . GLU C 1 132 ? 76.042 26.089 27.993 1.00 47.84 129 GLU C N 1
ATOM 3954 C CA . GLU C 1 132 ? 75.680 26.749 29.273 1.00 49.13 129 GLU C CA 1
ATOM 3955 C C . GLU C 1 132 ? 74.364 27.539 29.153 1.00 49.71 129 GLU C C 1
ATOM 3956 O O . GLU C 1 132 ? 74.299 28.736 29.457 1.00 49.41 129 GLU C O 1
ATOM 3962 N N . GLY C 1 133 ? 73.331 26.866 28.657 1.00 50.45 130 GLY C N 1
ATOM 3963 C CA . GLY C 1 133 ? 72.025 27.483 28.438 1.00 50.57 130 GLY C CA 1
ATOM 3964 C C . GLY C 1 133 ? 71.980 28.584 27.389 1.00 49.55 130 GLY C C 1
ATOM 3965 O O . GLY C 1 133 ? 71.002 29.365 27.349 1.00 49.72 130 GLY C O 1
ATOM 3966 N N . GLY C 1 134 ? 73.014 28.686 26.549 1.00 47.35 131 GLY C N 1
ATOM 3967 C CA . GLY C 1 134 ? 73.014 29.702 25.498 1.00 45.86 131 GLY C CA 1
ATOM 3968 C C . GLY C 1 134 ? 73.341 29.050 24.167 1.00 44.75 131 GLY C C 1
ATOM 3969 O O . GLY C 1 134 ? 73.334 27.831 24.060 1.00 45.43 131 GLY C O 1
ATOM 3970 N N . THR C 1 135 ? 73.628 29.864 23.156 1.00 42.09 132 THR C N 1
ATOM 3971 C CA . THR C 1 135 ? 74.003 29.341 21.838 1.00 41.45 132 THR C CA 1
ATOM 3972 C C . THR C 1 135 ? 75.363 29.862 21.456 1.00 39.17 132 THR C C 1
ATOM 3973 O O . THR C 1 135 ? 75.552 31.063 21.326 1.00 39.87 132 THR C O 1
ATOM 3977 N N . LEU C 1 136 ? 76.302 28.942 21.320 1.00 37.34 133 LEU C N 1
ATOM 3978 C CA . LEU C 1 136 ? 77.641 29.255 20.887 1.00 36.69 133 LEU C CA 1
ATOM 3979 C C . LEU C 1 136 ? 77.667 29.175 19.373 1.00 34.86 133 LEU C C 1
ATOM 3980 O O . LEU C 1 136 ? 77.181 28.217 18.798 1.00 35.17 133 LEU C O 1
ATOM 3985 N N . VAL C 1 137 ? 78.204 30.202 18.753 1.00 33.15 134 VAL C N 1
ATOM 3986 C CA . VAL C 1 137 ? 78.185 30.387 17.312 1.00 31.80 134 VAL C CA 1
ATOM 3987 C C . VAL C 1 137 ? 79.617 30.502 16.810 1.00 31.60 134 VAL C C 1
ATOM 3988 O O . VAL C 1 137 ? 80.439 31.312 17.316 1.00 30.05 134 VAL C O 1
ATOM 3992 N N . PHE C 1 138 ? 79.909 29.693 15.798 1.00 30.83 135 PHE C N 1
ATOM 3993 C CA . PHE C 1 138 ? 81.226 29.671 15.167 1.00 31.77 135 PHE C CA 1
ATOM 3994 C C . PHE C 1 138 ? 81.152 30.228 13.734 1.00 31.13 135 PHE C C 1
ATOM 3995 O O . PHE C 1 138 ? 80.577 29.593 12.882 1.00 32.42 135 PHE C O 1
ATOM 4003 N N . ASP C 1 139 ? 81.731 31.399 13.485 1.00 31.38 136 ASP C N 1
ATOM 4004 C CA . ASP C 1 139 ? 81.531 32.131 12.205 1.00 31.13 136 ASP C CA 1
ATOM 4005 C C . ASP C 1 139 ? 82.843 32.332 11.488 1.00 29.31 136 ASP C C 1
ATOM 4006 O O . ASP C 1 139 ? 83.801 32.818 12.095 1.00 28.09 136 ASP C O 1
ATOM 4011 N N . HIS C 1 140 ? 82.877 31.895 10.220 1.00 26.20 137 HIS C N 1
ATOM 4012 C CA . HIS C 1 140 ? 83.928 32.233 9.300 1.00 26.19 137 HIS C CA 1
ATOM 4013 C C . HIS C 1 140 ? 83.301 33.086 8.201 1.00 26.06 137 HIS C C 1
ATOM 4014 O O . HIS C 1 140 ? 82.535 32.593 7.401 1.00 26.32 137 HIS C O 1
ATOM 4021 N N . SER C 1 141 ? 83.594 34.368 8.176 1.00 26.59 138 SER C N 1
ATOM 4022 C CA . SER C 1 141 ? 83.002 35.242 7.166 1.00 27.24 138 SER C CA 1
ATOM 4023 C C . SER C 1 141 ? 84.034 35.758 6.121 1.00 27.93 138 SER C C 1
ATOM 4024 O O . SER C 1 141 ? 85.157 36.133 6.485 1.00 29.55 138 SER C O 1
ATOM 4027 N N . PHE C 1 142 ? 83.605 35.858 4.860 1.00 27.73 139 PHE C N 1
ATOM 4028 C CA . PHE C 1 142 ? 84.398 36.397 3.776 1.00 27.28 139 PHE C CA 1
ATOM 4029 C C . PHE C 1 142 ? 84.079 37.831 3.394 1.00 27.94 139 PHE C C 1
ATOM 4030 O O . PHE C 1 142 ? 83.130 38.097 2.642 1.00 26.15 139 PHE C O 1
ATOM 4038 N N . TYR C 1 143 ? 84.883 38.750 3.895 1.00 28.72 140 TYR C N 1
ATOM 4039 C CA . TYR C 1 143 ? 84.714 40.162 3.634 1.00 29.33 140 TYR C CA 1
ATOM 4040 C C . TYR C 1 143 ? 85.530 40.576 2.395 1.00 31.35 140 TYR C C 1
ATOM 4041 O O . TYR C 1 143 ? 86.256 39.769 1.809 1.00 29.52 140 TYR C O 1
ATOM 4050 N N . TYR C 1 144 ? 85.416 41.851 2.032 1.00 34.12 141 TYR C N 1
ATOM 4051 C CA . TYR C 1 144 ? 85.911 42.399 0.758 1.00 38.41 141 TYR C CA 1
ATOM 4052 C C . TYR C 1 144 ? 87.336 42.051 0.565 1.00 41.45 141 TYR C C 1
ATOM 4053 O O . TYR C 1 144 ? 87.689 41.436 -0.450 1.00 43.14 141 TYR C O 1
ATOM 4062 N N . ASN C 1 145 ? 88.190 42.392 1.529 1.00 43.54 142 ASN C N 1
ATOM 4063 C CA . ASN C 1 145 ? 89.577 41.934 1.351 1.00 46.52 142 ASN C CA 1
ATOM 4064 C C . ASN C 1 145 ? 90.218 41.066 2.410 1.00 46.37 142 ASN C C 1
ATOM 4065 O O . ASN C 1 145 ? 91.425 40.885 2.390 1.00 47.37 142 ASN C O 1
ATOM 4070 N N . HIS C 1 146 ? 89.406 40.499 3.301 1.00 44.81 143 HIS C N 1
ATOM 4071 C CA . HIS C 1 146 ? 89.916 39.564 4.304 1.00 44.22 143 HIS C CA 1
ATOM 4072 C C . HIS C 1 146 ? 88.844 38.582 4.724 1.00 42.68 143 HIS C C 1
ATOM 4073 O O . HIS C 1 146 ? 87.665 38.790 4.491 1.00 41.74 143 HIS C O 1
ATOM 4080 N N . ASP C 1 147 ? 89.262 37.518 5.369 1.00 42.67 144 ASP C N 1
ATOM 4081 C CA . ASP C 1 147 ? 88.324 36.639 5.997 1.00 42.34 144 ASP C CA 1
ATOM 4082 C C . ASP C 1 147 ? 88.642 36.597 7.479 1.00 41.62 144 ASP C C 1
ATOM 4083 O O . ASP C 1 147 ? 89.797 36.731 7.870 1.00 41.85 144 ASP C O 1
ATOM 4088 N N . ASP C 1 148 ? 87.605 36.501 8.303 1.00 40.13 145 ASP C N 1
ATOM 4089 C CA A ASP C 1 148 ? 87.808 36.499 9.746 0.60 40.08 145 ASP C CA 1
ATOM 4090 C CA B ASP C 1 148 ? 87.755 36.553 9.745 0.40 39.41 145 ASP C CA 1
ATOM 4091 C C . ASP C 1 148 ? 87.036 35.381 10.394 1.00 38.72 145 ASP C C 1
ATOM 4092 O O . ASP C 1 148 ? 86.040 34.884 9.859 1.00 38.34 145 ASP C O 1
ATOM 4101 N N . TYR C 1 149 ? 87.552 34.956 11.537 1.00 38.02 146 TYR C N 1
ATOM 4102 C CA . TYR C 1 149 ? 86.984 33.891 12.304 1.00 36.57 146 TYR C CA 1
ATOM 4103 C C . TYR C 1 149 ? 86.500 34.522 13.597 1.00 36.22 146 TYR C C 1
ATOM 4104 O O . TYR C 1 149 ? 87.245 35.292 14.211 1.00 33.88 146 TYR C O 1
ATOM 4113 N N . GLU C 1 150 ? 85.284 34.136 14.023 1.00 36.45 147 GLU C N 1
ATOM 4114 C CA . GLU C 1 150 ? 84.618 34.722 15.183 1.00 37.37 147 GLU C CA 1
ATOM 4115 C C . GLU C 1 150 ? 83.796 33.706 15.951 1.00 37.18 147 GLU C C 1
ATOM 4116 O O . GLU C 1 150 ? 83.210 32.752 15.356 1.00 36.18 147 GLU C O 1
ATOM 4122 N N . ILE C 1 151 ? 83.867 33.858 17.273 1.00 37.03 148 ILE C N 1
ATOM 4123 C CA A ILE C 1 151 ? 83.035 33.134 18.213 0.60 37.64 148 ILE C CA 1
ATOM 4124 C CA B ILE C 1 151 ? 83.014 33.131 18.181 0.40 37.93 148 ILE C CA 1
ATOM 4125 C C . ILE C 1 151 ? 82.055 34.115 18.825 1.00 38.29 148 ILE C C 1
ATOM 4126 O O . ILE C 1 151 ? 82.458 35.179 19.318 1.00 39.11 148 ILE C O 1
ATOM 4135 N N . GLU C 1 152 ? 80.789 33.767 18.793 1.00 38.90 149 GLU C N 1
ATOM 4136 C CA . GLU C 1 152 ? 79.770 34.545 19.435 1.00 39.83 149 GLU C CA 1
ATOM 4137 C C . GLU C 1 152 ? 78.986 33.663 20.411 1.00 39.70 149 GLU C C 1
ATOM 4138 O O . GLU C 1 152 ? 78.861 32.442 20.223 1.00 39.74 149 GLU C O 1
ATOM 4144 N N . PHE C 1 153 ? 78.490 34.290 21.461 1.00 39.48 150 PHE C N 1
ATOM 4145 C CA . PHE C 1 153 ? 77.703 33.588 22.461 1.00 41.16 150 PHE C CA 1
ATOM 4146 C C . PHE C 1 153 ? 76.413 34.359 22.668 1.00 42.15 150 PHE C C 1
ATOM 4147 O O . PHE C 1 153 ? 76.455 35.558 23.003 1.00 40.99 150 PHE C O 1
ATOM 4155 N N . GLU C 1 154 ? 75.300 33.667 22.399 1.00 43.60 151 GLU C N 1
ATOM 4156 C CA . GLU C 1 154 ? 73.946 34.242 22.438 1.00 46.23 151 GLU C CA 1
ATOM 4157 C C . GLU C 1 154 ? 73.301 33.824 23.753 1.00 47.56 151 GLU C C 1
ATOM 4158 O O . GLU C 1 154 ? 73.116 32.620 23.984 1.00 47.06 151 GLU C O 1
ATOM 4164 N N . VAL C 1 155 ? 72.965 34.794 24.607 1.00 49.20 152 VAL C N 1
ATOM 4165 C CA . VAL C 1 155 ? 72.389 34.480 25.917 1.00 51.74 152 VAL C CA 1
ATOM 4166 C C . VAL C 1 155 ? 71.115 35.255 26.231 1.00 53.56 152 VAL C C 1
ATOM 4167 O O . VAL C 1 155 ? 70.837 36.286 25.617 1.00 54.25 152 VAL C O 1
ATOM 4171 N N . GLN C 1 156 ? 70.388 34.740 27.224 1.00 56.05 153 GLN C N 1
ATOM 4172 C CA . GLN C 1 156 ? 69.258 35.412 27.889 1.00 57.87 153 GLN C CA 1
ATOM 4173 C C . GLN C 1 156 ? 69.698 36.007 29.251 1.00 58.05 153 GLN C C 1
ATOM 4174 O O . GLN C 1 156 ? 69.373 37.154 29.572 1.00 58.14 153 GLN C O 1
ATOM 4180 N N . ASP C 1 157 ? 70.440 35.216 30.020 1.00 58.00 154 ASP C N 1
ATOM 4181 C CA . ASP C 1 157 ? 71.053 35.641 31.289 1.00 58.46 154 ASP C CA 1
ATOM 4182 C C . ASP C 1 157 ? 72.437 36.340 31.065 1.00 57.02 154 ASP C C 1
ATOM 4183 O O . ASP C 1 157 ? 73.425 35.697 30.691 1.00 55.94 154 ASP C O 1
ATOM 4188 N N . GLU C 1 158 ? 72.505 37.645 31.300 1.00 55.90 155 GLU C N 1
ATOM 4189 C CA . GLU C 1 158 ? 73.699 38.405 30.961 1.00 55.42 155 GLU C CA 1
ATOM 4190 C C . GLU C 1 158 ? 74.899 38.104 31.870 1.00 55.36 155 GLU C C 1
ATOM 4191 O O . GLU C 1 158 ? 75.991 37.779 31.376 1.00 53.94 155 GLU C O 1
ATOM 4197 N N . GLU C 1 159 ? 74.709 38.238 33.185 1.00 55.33 156 GLU C N 1
ATOM 4198 C CA . GLU C 1 159 ? 75.799 38.036 34.126 1.00 56.01 156 GLU C CA 1
ATOM 4199 C C . GLU C 1 159 ? 76.371 36.598 34.036 1.00 54.61 156 GLU C C 1
ATOM 4200 O O . GLU C 1 159 ? 77.580 36.407 33.966 1.00 53.19 156 GLU C O 1
ATOM 4206 N N . THR C 1 160 ? 75.489 35.608 34.018 1.00 54.00 157 THR C N 1
ATOM 4207 C CA . THR C 1 160 ? 75.907 34.212 33.970 1.00 53.94 157 THR C CA 1
ATOM 4208 C C . THR C 1 160 ? 76.503 33.806 32.616 1.00 52.09 157 THR C C 1
ATOM 4209 O O . THR C 1 160 ? 77.370 32.940 32.547 1.00 51.86 157 THR C O 1
ATOM 4213 N N . GLY C 1 161 ? 76.003 34.401 31.541 1.00 50.29 158 GLY C N 1
ATOM 4214 C CA . GLY C 1 161 ? 76.462 34.075 30.192 1.00 48.42 158 GLY C CA 1
ATOM 4215 C C . GLY C 1 161 ? 77.827 34.701 29.952 1.00 47.21 158 GLY C C 1
ATOM 4216 O O . GLY C 1 161 ? 78.708 34.113 29.330 1.00 46.08 158 GLY C O 1
ATOM 4217 N N . LYS C 1 162 ? 78.007 35.908 30.441 1.00 46.22 159 LYS C N 1
ATOM 4218 C CA . LYS C 1 162 ? 79.286 36.550 30.323 1.00 46.23 159 LYS C CA 1
ATOM 4219 C C . LYS C 1 162 ? 80.388 35.778 31.085 1.00 45.28 159 LYS C C 1
ATOM 4220 O O . LYS C 1 162 ? 81.521 35.664 30.608 1.00 43.80 159 LYS C O 1
ATOM 4226 N N . ALA C 1 163 ? 80.059 35.260 32.260 1.00 44.26 160 ALA C N 1
ATOM 4227 C CA . ALA C 1 163 ? 81.031 34.509 33.020 1.00 44.62 160 ALA C CA 1
ATOM 4228 C C . ALA C 1 163 ? 81.490 33.273 32.225 1.00 43.80 160 ALA C C 1
ATOM 4229 O O . ALA C 1 163 ? 82.690 32.961 32.144 1.00 43.96 160 ALA C O 1
ATOM 4231 N N . ALA C 1 164 ? 80.525 32.584 31.635 1.00 42.74 161 ALA C N 1
ATOM 4232 C CA . ALA C 1 164 ? 80.772 31.324 30.982 1.00 41.21 161 ALA C CA 1
ATOM 4233 C C . ALA C 1 164 ? 81.621 31.591 29.759 1.00 39.47 161 ALA C C 1
ATOM 4234 O O . ALA C 1 164 ? 82.456 30.757 29.390 1.00 37.97 161 ALA C O 1
ATOM 4236 N N . PHE C 1 165 ? 81.414 32.762 29.139 1.00 37.92 162 PHE C N 1
ATOM 4237 C CA . PHE C 1 165 ? 82.165 33.129 27.927 1.00 37.36 162 PHE C CA 1
ATOM 4238 C C . PHE C 1 165 ? 83.613 33.381 28.318 1.00 36.61 162 PHE C C 1
ATOM 4239 O O . PHE C 1 165 ? 84.519 32.788 27.730 1.00 35.40 162 PHE C O 1
ATOM 4247 N N . ILE C 1 166 ? 83.834 34.254 29.296 1.00 36.93 163 ILE C N 1
ATOM 4248 C CA . ILE C 1 166 ? 85.191 34.542 29.777 1.00 37.56 163 ILE C CA 1
ATOM 4249 C C . ILE C 1 166 ? 85.893 33.228 30.180 1.00 37.26 163 ILE C C 1
ATOM 4250 O O . ILE C 1 166 ? 86.960 32.936 29.700 1.00 38.11 163 ILE C O 1
ATOM 4255 N N . HIS C 1 167 ? 85.229 32.415 30.977 1.00 37.46 164 HIS C N 1
ATOM 4256 C CA . HIS C 1 167 ? 85.766 31.110 31.383 1.00 37.70 164 HIS C CA 1
ATOM 4257 C C . HIS C 1 167 ? 86.182 30.225 30.206 1.00 36.75 164 HIS C C 1
ATOM 4258 O O . HIS C 1 167 ? 87.286 29.645 30.236 1.00 35.87 164 HIS C O 1
ATOM 4265 N N . LEU C 1 168 ? 85.293 30.110 29.200 1.00 34.83 165 LEU C N 1
ATOM 4266 C CA . LEU C 1 168 ? 85.593 29.381 27.979 1.00 33.59 165 LEU C CA 1
ATOM 4267 C C . LEU C 1 168 ? 86.887 29.838 27.366 1.00 32.01 165 LEU C C 1
ATOM 4268 O O . LEU C 1 168 ? 87.739 29.018 27.066 1.00 28.90 165 LEU C O 1
ATOM 4273 N N . LEU C 1 169 ? 86.994 31.137 27.145 1.00 31.20 166 LEU C N 1
ATOM 4274 C CA . LEU C 1 169 ? 88.134 31.711 26.415 1.00 32.16 166 LEU C CA 1
ATOM 4275 C C . LEU C 1 169 ? 89.434 31.474 27.196 1.00 33.37 166 LEU C C 1
ATOM 4276 O O . LEU C 1 169 ? 90.444 31.059 26.651 1.00 34.60 166 LEU C O 1
ATOM 4281 N N . LYS C 1 170 ? 89.380 31.754 28.482 1.00 34.04 167 LYS C N 1
ATOM 4282 C CA . LYS C 1 170 ? 90.519 31.572 29.337 1.00 36.25 167 LYS C CA 1
ATOM 4283 C C . LYS C 1 170 ? 90.889 30.076 29.407 1.00 35.28 167 LYS C C 1
ATOM 4284 O O . LYS C 1 170 ? 92.034 29.747 29.468 1.00 35.71 167 LYS C O 1
ATOM 4290 N N . GLN C 1 171 ? 89.935 29.176 29.276 1.00 35.16 168 GLN C N 1
ATOM 4291 C CA . GLN C 1 171 ? 90.247 27.744 29.378 1.00 34.06 168 GLN C CA 1
ATOM 4292 C C . GLN C 1 171 ? 90.970 27.262 28.120 1.00 35.72 168 GLN C C 1
ATOM 4293 O O . GLN C 1 171 ? 91.714 26.275 28.163 1.00 34.39 168 GLN C O 1
ATOM 4299 N N . HIS C 1 172 ? 90.780 27.981 27.008 1.00 35.77 169 HIS C N 1
ATOM 4300 C CA . HIS C 1 172 ? 91.421 27.618 25.757 1.00 36.33 169 HIS C CA 1
ATOM 4301 C C . HIS C 1 172 ? 92.580 28.549 25.417 1.00 38.19 169 HIS C C 1
ATOM 4302 O O . HIS C 1 172 ? 93.079 28.527 24.301 1.00 39.79 169 HIS C O 1
ATOM 4309 N N . ASN C 1 173 ? 93.020 29.332 26.406 1.00 39.71 170 ASN C N 1
ATOM 4310 C CA . ASN C 1 173 ? 94.048 30.354 26.236 1.00 41.02 170 ASN C CA 1
ATOM 4311 C C . ASN C 1 173 ? 93.815 31.196 25.009 1.00 40.08 170 ASN C C 1
ATOM 4312 O O . ASN C 1 173 ? 94.731 31.363 24.204 1.00 39.28 170 ASN C O 1
ATOM 4317 N N . ILE C 1 174 ? 92.587 31.693 24.873 1.00 39.49 171 ILE C N 1
ATOM 4318 C CA . ILE C 1 174 ? 92.235 32.600 23.801 1.00 39.52 171 ILE C CA 1
ATOM 4319 C C . ILE C 1 174 ? 92.055 33.930 24.430 1.00 40.67 171 ILE C C 1
ATOM 4320 O O . ILE C 1 174 ? 91.237 34.073 25.294 1.00 40.34 171 ILE C O 1
ATOM 4325 N N . PRO C 1 175 ? 92.808 34.923 23.983 1.00 43.42 172 PRO C N 1
ATOM 4326 C CA . PRO C 1 175 ? 92.667 36.233 24.592 1.00 45.53 172 PRO C CA 1
ATOM 4327 C C . PRO C 1 175 ? 91.372 36.935 24.183 1.00 47.54 172 PRO C C 1
ATOM 4328 O O . PRO C 1 175 ? 90.755 36.577 23.177 1.00 47.14 172 PRO C O 1
ATOM 4332 N N . ILE C 1 176 ? 90.988 37.949 24.949 1.00 50.58 173 ILE C N 1
ATOM 4333 C CA . ILE C 1 176 ? 89.870 38.814 24.598 1.00 52.60 173 ILE C CA 1
ATOM 4334 C C . ILE C 1 176 ? 90.245 39.766 23.472 1.00 54.41 173 ILE C C 1
ATOM 4335 O O . ILE C 1 176 ? 91.218 40.494 23.593 1.00 55.81 173 ILE C O 1
ATOM 4340 N N . ARG C 1 177 ? 89.472 39.729 22.380 1.0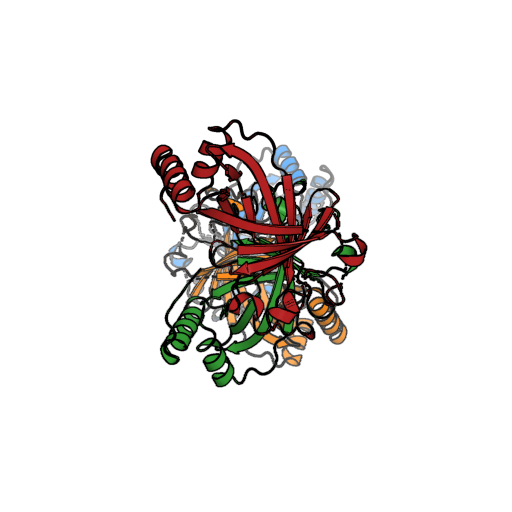0 55.95 174 ARG C N 1
ATOM 4341 C CA . ARG C 1 177 ? 89.539 40.707 21.266 1.00 57.63 174 ARG C CA 1
ATOM 4342 C C . ARG C 1 177 ? 88.089 41.100 20.732 1.00 59.97 174 ARG C C 1
ATOM 4343 O O . ARG C 1 177 ? 87.466 40.378 19.904 1.00 59.38 174 ARG C O 1
ATOM 4351 N N . HIS C 1 178 ? 87.580 42.247 21.195 1.00 63.23 175 HIS C N 1
ATOM 4352 C CA . HIS C 1 178 ? 86.250 42.779 20.792 1.00 65.54 175 HIS C CA 1
ATOM 4353 C C . HIS C 1 178 ? 86.234 43.291 19.332 1.00 67.08 175 HIS C C 1
ATOM 4354 O O . HIS C 1 178 ? 87.158 43.030 18.554 1.00 67.39 175 HIS C O 1
ATOM 4361 N N . THR C 1 179 ? 85.171 44.031 18.978 1.00 68.83 176 THR C N 1
ATOM 4362 C CA . THR C 1 179 ? 85.059 44.736 17.683 1.00 69.61 176 THR C CA 1
ATOM 4363 C C . THR C 1 179 ? 84.598 46.199 17.896 1.00 70.80 176 THR C C 1
ATOM 4364 O O . THR C 1 179 ? 83.639 46.459 18.645 1.00 70.75 176 THR C O 1
ATOM 4368 N N . ASN D 1 2 ? 89.651 48.713 -26.174 1.00 59.78 -1 ASN D N 1
ATOM 4369 C CA . ASN D 1 2 ? 90.010 47.262 -25.960 1.00 59.21 -1 ASN D CA 1
ATOM 4370 C C . ASN D 1 2 ? 89.238 46.663 -24.782 1.00 58.08 -1 ASN D C 1
ATOM 4371 O O . ASN D 1 2 ? 89.246 47.199 -23.643 1.00 57.74 -1 ASN D O 1
ATOM 4376 N N . ALA D 1 3 ? 88.634 45.515 -25.066 1.00 57.15 0 ALA D N 1
ATOM 4377 C CA . ALA D 1 3 ? 88.066 44.646 -24.066 1.00 55.68 0 ALA D CA 1
ATOM 4378 C C . ALA D 1 3 ? 88.964 44.555 -22.827 1.00 53.59 0 ALA D C 1
ATOM 4379 O O . ALA D 1 3 ? 88.499 44.686 -21.692 1.00 50.69 0 ALA D O 1
ATOM 4389 N N . THR D 1 5 ? 92.832 45.319 -20.733 1.00 44.18 2 THR D N 1
ATOM 4390 C CA . THR D 1 5 ? 93.987 46.132 -20.490 1.00 41.29 2 THR D CA 1
ATOM 4391 C C . THR D 1 5 ? 94.687 45.594 -19.224 1.00 38.99 2 THR D C 1
ATOM 4392 O O . THR D 1 5 ? 94.073 44.861 -18.416 1.00 35.26 2 THR D O 1
ATOM 4396 N N . GLN D 1 6 ? 95.986 45.895 -19.108 1.00 36.32 3 GLN D N 1
ATOM 4397 C CA . GLN D 1 6 ? 96.751 45.679 -17.912 1.00 35.23 3 GLN D CA 1
ATOM 4398 C C . GLN D 1 6 ? 97.498 46.964 -17.672 1.00 36.29 3 GLN D C 1
ATOM 4399 O O . GLN D 1 6 ? 97.805 47.698 -18.628 1.00 35.37 3 GLN D O 1
ATOM 4405 N N . GLU D 1 7 ? 97.843 47.175 -16.414 1.00 35.22 4 GLU D N 1
ATOM 4406 C CA . GLU D 1 7 ? 98.523 48.373 -15.960 1.00 37.96 4 GLU D CA 1
ATOM 4407 C C . GLU D 1 7 ? 99.186 48.054 -14.591 1.00 37.74 4 GLU D C 1
ATOM 4408 O O . GLU D 1 7 ? 98.727 47.187 -13.820 1.00 36.98 4 GLU D O 1
ATOM 4414 N N . ILE D 1 8 ? 100.281 48.737 -14.306 1.00 38.86 5 ILE D N 1
ATOM 4415 C CA . ILE D 1 8 ? 100.863 48.721 -12.983 1.00 39.29 5 ILE D CA 1
ATOM 4416 C C . ILE D 1 8 ? 100.220 49.867 -12.276 1.00 40.20 5 ILE D C 1
ATOM 4417 O O . ILE D 1 8 ? 100.213 50.955 -12.810 1.00 40.68 5 ILE D O 1
ATOM 4422 N N . GLU D 1 9 ? 99.688 49.636 -11.084 1.00 41.32 6 GLU D N 1
ATOM 4423 C CA . GLU D 1 9 ? 99.045 50.720 -10.359 1.00 44.47 6 GLU D CA 1
ATOM 4424 C C . GLU D 1 9 ? 99.797 50.993 -9.071 1.00 45.15 6 GLU D C 1
ATOM 4425 O O . GLU D 1 9 ? 100.069 50.082 -8.308 1.00 43.30 6 GLU D O 1
ATOM 4431 N N . ILE D 1 10 ? 100.181 52.250 -8.896 1.00 48.09 7 ILE D N 1
ATOM 4432 C CA . ILE D 1 10 ? 100.817 52.702 -7.673 1.00 50.90 7 ILE D CA 1
ATOM 4433 C C . ILE D 1 10 ? 99.820 53.605 -6.984 1.00 52.42 7 ILE D C 1
ATOM 4434 O O . ILE D 1 10 ? 99.465 54.671 -7.516 1.00 53.13 7 ILE D O 1
ATOM 4439 N N . GLU D 1 11 ? 99.361 53.173 -5.812 1.00 53.88 8 GLU D N 1
ATOM 4440 C CA . GLU D 1 11 ? 98.255 53.851 -5.103 1.00 55.63 8 GLU D CA 1
ATOM 4441 C C . GLU D 1 11 ? 98.487 53.901 -3.595 1.00 55.65 8 GLU D C 1
ATOM 4442 O O . GLU D 1 11 ? 98.701 52.876 -2.961 1.00 54.72 8 GLU D O 1
ATOM 4448 N N . PHE D 1 12 ? 98.444 55.093 -3.022 1.00 57.80 9 PHE D N 1
ATOM 4449 C CA . PHE D 1 12 ? 98.507 55.217 -1.557 1.00 59.55 9 PHE D CA 1
ATOM 4450 C C . PHE D 1 12 ? 97.128 55.471 -1.044 1.00 59.66 9 PHE D C 1
ATOM 4451 O O . PHE D 1 12 ? 96.307 56.030 -1.773 1.00 60.63 9 PHE D O 1
ATOM 4459 N N . LYS D 1 13 ? 96.849 54.995 0.166 1.00 60.16 10 LYS D N 1
ATOM 4460 C CA . LYS D 1 13 ? 95.525 55.149 0.775 1.00 60.86 10 LYS D CA 1
ATOM 4461 C C . LYS D 1 13 ? 95.659 55.503 2.226 1.00 61.33 10 LYS D C 1
ATOM 4462 O O . LYS D 1 13 ? 96.479 54.926 2.927 1.00 61.66 10 LYS D O 1
ATOM 4468 N N . ASN D 1 14 ? 94.818 56.418 2.678 1.00 62.04 11 ASN D N 1
ATOM 4469 C CA . ASN D 1 14 ? 94.802 56.809 4.070 1.00 63.23 11 ASN D CA 1
ATOM 4470 C C . ASN D 1 14 ? 93.372 56.868 4.619 1.00 62.56 11 ASN D C 1
ATOM 4471 O O . ASN D 1 14 ? 92.511 57.508 4.033 1.00 62.36 11 ASN D O 1
ATOM 4476 N N . ILE D 1 15 ? 93.138 56.222 5.752 1.00 62.64 12 ILE D N 1
ATOM 4477 C CA . ILE D 1 15 ? 91.831 56.264 6.395 1.00 63.09 12 ILE D CA 1
ATOM 4478 C C . ILE D 1 15 ? 91.567 57.654 6.956 1.00 64.93 12 ILE D C 1
ATOM 4479 O O . ILE D 1 15 ? 92.475 58.333 7.413 1.00 66.19 12 ILE D O 1
ATOM 4484 N N . VAL D 1 16 ? 90.324 58.082 6.932 1.00 65.88 13 VAL D N 1
ATOM 4485 C CA . VAL D 1 16 ? 89.974 59.355 7.519 1.00 67.71 13 VAL D CA 1
ATOM 4486 C C . VAL D 1 16 ? 88.614 59.237 8.210 1.00 68.66 13 VAL D C 1
ATOM 4487 O O . VAL D 1 16 ? 87.930 58.223 8.055 1.00 67.99 13 VAL D O 1
ATOM 4491 N N . THR D 1 17 ? 88.261 60.246 9.009 1.00 70.68 14 THR D N 1
ATOM 4492 C CA . THR D 1 17 ? 86.963 60.307 9.684 1.00 71.33 14 THR D CA 1
ATOM 4493 C C . THR D 1 17 ? 86.102 61.205 8.827 1.00 72.53 14 THR D C 1
ATOM 4494 O O . THR D 1 17 ? 86.647 61.970 8.028 1.00 72.81 14 THR D O 1
ATOM 4498 N N . GLU D 1 18 ? 84.782 61.140 8.987 1.00 73.12 15 GLU D N 1
ATOM 4499 C CA . GLU D 1 18 ? 83.909 61.911 8.116 1.00 74.91 15 GLU D CA 1
ATOM 4500 C C . GLU D 1 18 ? 84.304 63.363 8.050 1.00 77.41 15 GLU D C 1
ATOM 4501 O O . GLU D 1 18 ? 84.363 63.944 6.965 1.00 77.44 15 GLU D O 1
ATOM 4507 N N . GLU D 1 19 ? 84.530 63.960 9.220 1.00 79.43 16 GLU D N 1
ATOM 4508 C CA . GLU D 1 19 ? 84.779 65.383 9.290 1.00 82.03 16 GLU D CA 1
ATOM 4509 C C . GLU D 1 19 ? 86.072 65.685 8.560 1.00 82.53 16 GLU D C 1
ATOM 4510 O O . GLU D 1 19 ? 86.155 66.680 7.835 1.00 83.31 16 GLU D O 1
ATOM 4516 N N . GLU D 1 20 ? 87.050 64.786 8.692 1.00 82.22 17 GLU D N 1
ATOM 4517 C CA . GLU D 1 20 ? 88.310 64.891 7.919 1.00 83.24 17 GLU D CA 1
ATOM 4518 C C . GLU D 1 20 ? 88.066 64.848 6.388 1.00 83.24 17 GLU D C 1
ATOM 4519 O O . GLU D 1 20 ? 88.623 65.667 5.625 1.00 83.92 17 GLU D O 1
ATOM 4525 N N . PHE D 1 21 ? 87.210 63.904 5.973 1.00 82.57 18 PHE D N 1
ATOM 4526 C CA . PHE D 1 21 ? 86.796 63.704 4.570 1.00 82.32 18 PHE D CA 1
ATOM 4527 C C . PHE D 1 21 ? 86.092 64.929 3.974 1.00 85.04 18 PHE D C 1
ATOM 4528 O O . PHE D 1 21 ? 86.468 65.418 2.903 1.00 85.33 18 PHE D O 1
ATOM 4536 N N . HIS D 1 22 ? 85.077 65.424 4.680 1.00 87.59 19 HIS D N 1
ATOM 4537 C CA . HIS D 1 22 ? 84.302 66.595 4.227 1.00 90.82 19 HIS D CA 1
ATOM 4538 C C . HIS D 1 22 ? 85.107 67.891 4.215 1.00 92.94 19 HIS D C 1
ATOM 4539 O O . HIS D 1 22 ? 84.756 68.820 3.488 1.00 94.78 19 HIS D O 1
ATOM 4546 N N . ALA D 1 23 ? 86.196 67.945 4.984 1.00 93.36 20 ALA D N 1
ATOM 4547 C CA . ALA D 1 23 ? 87.070 69.122 4.992 1.00 95.49 20 ALA D CA 1
ATOM 4548 C C . ALA D 1 23 ? 88.039 69.112 3.817 1.00 95.76 20 ALA D C 1
ATOM 4549 O O . ALA D 1 23 ? 88.824 70.048 3.663 1.00 96.93 20 ALA D O 1
ATOM 4551 N N . LEU D 1 24 ? 87.998 68.040 3.016 1.00 94.60 21 LEU D N 1
ATOM 4552 C CA . LEU D 1 24 ? 88.829 67.910 1.820 1.00 94.70 21 LEU D CA 1
ATOM 4553 C C . LEU D 1 24 ? 87.919 68.023 0.624 1.00 95.24 21 LEU D C 1
ATOM 4554 O O . LEU D 1 24 ? 88.130 68.861 -0.245 1.00 96.43 21 LEU D O 1
ATOM 4559 N N . CYS D 1 25 ? 86.901 67.167 0.598 1.00 94.43 22 CYS D N 1
ATOM 4560 C CA . CYS D 1 25 ? 85.732 67.372 -0.252 1.00 95.52 22 CYS D CA 1
ATOM 4561 C C . CYS D 1 25 ? 85.491 68.845 -0.594 1.00 98.36 22 CYS D C 1
ATOM 4562 O O . CYS D 1 25 ? 85.572 69.253 -1.754 1.00 99.18 22 CYS D O 1
ATOM 4565 N N . LYS D 1 26 ? 85.184 69.629 0.437 1.00 99.99 23 LYS D N 1
ATOM 4566 C CA . LYS D 1 26 ? 84.959 71.077 0.292 1.00 102.81 23 LYS D CA 1
ATOM 4567 C C . LYS D 1 26 ? 86.255 71.801 -0.056 1.00 103.42 23 LYS D C 1
ATOM 4568 O O . LYS D 1 26 ? 86.299 72.583 -1.007 1.00 105.13 23 LYS D O 1
ATOM 4574 N N . SER D 1 27 ? 87.307 71.514 0.707 1.00 101.95 24 SER D N 1
ATOM 4575 C CA . SER D 1 27 ? 88.648 72.047 0.444 1.00 102.31 24 SER D CA 1
ATOM 4576 C C . SER D 1 27 ? 89.173 71.805 -0.983 1.00 101.65 24 SER D C 1
ATOM 4577 O O . SER D 1 27 ? 90.250 72.290 -1.335 1.00 102.28 24 SER D O 1
ATOM 4580 N N . PHE D 1 28 ? 88.431 71.043 -1.789 1.00 100.18 25 PHE D N 1
ATOM 4581 C CA . PHE D 1 28 ? 88.864 70.673 -3.140 1.00 99.13 25 PHE D CA 1
ATOM 4582 C C . PHE D 1 28 ? 87.813 70.874 -4.231 1.00 99.17 25 PHE D C 1
ATOM 4583 O O . PHE D 1 28 ? 88.033 70.439 -5.369 1.00 98.87 25 PHE D O 1
ATOM 4591 N N . SER D 1 29 ? 86.689 71.514 -3.898 1.00 99.27 26 SER D N 1
ATOM 4592 C CA . SER D 1 29 ? 85.580 71.672 -4.840 1.00 98.98 26 SER D CA 1
ATOM 4593 C C . SER D 1 29 ? 84.947 70.315 -5.252 1.00 95.46 26 SER D C 1
ATOM 4594 O O . SER D 1 29 ? 84.375 70.218 -6.343 1.00 95.62 26 SER D O 1
ATOM 4597 N N . ILE D 1 30 ? 85.030 69.291 -4.382 1.00 91.57 27 ILE D N 1
ATOM 4598 C CA . ILE D 1 30 ? 84.516 67.933 -4.701 1.00 87.91 27 ILE D CA 1
ATOM 4599 C C . ILE D 1 30 ? 82.993 67.896 -4.653 1.00 86.91 27 ILE D C 1
ATOM 4600 O O . ILE D 1 30 ? 82.397 67.809 -3.575 1.00 86.17 27 ILE D O 1
ATOM 4605 N N . GLU D 1 31 ? 82.377 67.922 -5.831 1.00 85.87 28 GLU D N 1
ATOM 4606 C CA . GLU D 1 31 ? 80.930 68.116 -5.955 1.00 85.81 28 GLU D CA 1
ATOM 4607 C C . GLU D 1 31 ? 80.211 66.792 -6.152 1.00 82.20 28 GLU D C 1
ATOM 4608 O O . GLU D 1 31 ? 79.276 66.448 -5.415 1.00 81.47 28 GLU D O 1
ATOM 4614 N N . VAL D 1 32 ? 80.670 66.060 -7.164 1.00 78.85 29 VAL D N 1
ATOM 4615 C CA . VAL D 1 32 ? 79.944 64.923 -7.695 1.00 75.96 29 VAL D CA 1
ATOM 4616 C C . VAL D 1 32 ? 80.611 63.589 -7.305 1.00 71.41 29 VAL D C 1
ATOM 4617 O O . VAL D 1 32 ? 81.831 63.401 -7.453 1.00 70.26 29 VAL D O 1
ATOM 4621 N N . PHE D 1 33 ? 79.807 62.677 -6.773 1.00 67.70 30 PHE D N 1
ATOM 4622 C CA . PHE D 1 33 ? 80.308 61.355 -6.468 1.00 63.35 30 PHE D CA 1
ATOM 4623 C C . PHE D 1 33 ? 79.670 60.388 -7.407 1.00 60.36 30 PHE D C 1
ATOM 4624 O O . PHE D 1 33 ? 78.553 60.583 -7.815 1.00 61.14 30 PHE D O 1
ATOM 4632 N N . THR D 1 34 ? 80.412 59.339 -7.750 1.00 56.95 31 THR D N 1
ATOM 4633 C CA . THR D 1 34 ? 79.916 58.268 -8.620 1.00 54.18 31 THR D CA 1
ATOM 4634 C C . THR D 1 34 ? 79.896 56.891 -7.926 1.00 50.05 31 THR D C 1
ATOM 4635 O O . THR D 1 34 ? 80.848 56.460 -7.271 1.00 47.46 31 THR D O 1
ATOM 4639 N N . LYS D 1 35 ? 78.802 56.185 -8.126 1.00 48.31 32 LYS D N 1
ATOM 4640 C CA . LYS D 1 35 ? 78.585 54.950 -7.428 1.00 45.75 32 LYS D CA 1
ATOM 4641 C C . LYS D 1 35 ? 79.272 53.822 -8.178 1.00 42.64 32 LYS D C 1
ATOM 4642 O O . LYS D 1 35 ? 79.270 53.778 -9.386 1.00 42.72 32 LYS D O 1
ATOM 4648 N N . GLN D 1 36 ? 79.920 52.941 -7.449 1.00 38.90 33 GLN D N 1
ATOM 4649 C CA . GLN D 1 36 ? 80.265 51.679 -7.996 1.00 35.81 33 GLN D CA 1
ATOM 4650 C C . GLN D 1 36 ? 79.996 50.580 -6.994 1.00 33.98 33 GLN D C 1
ATOM 4651 O O . GLN D 1 36 ? 80.081 50.805 -5.776 1.00 32.38 33 GLN D O 1
ATOM 4657 N N . VAL D 1 37 ? 79.699 49.399 -7.539 1.00 31.34 34 VAL D N 1
ATOM 4658 C CA . VAL D 1 37 ? 79.518 48.188 -6.780 1.00 29.73 34 VAL D CA 1
ATOM 4659 C C . VAL D 1 37 ? 80.585 47.189 -7.168 1.00 28.34 34 VAL D C 1
ATOM 4660 O O . VAL D 1 37 ? 80.882 46.994 -8.368 1.00 28.47 34 VAL D O 1
ATOM 4664 N N . ASN D 1 38 ? 81.292 46.672 -6.184 1.00 26.65 35 ASN D N 1
ATOM 4665 C CA . ASN D 1 38 ? 82.232 45.621 -6.491 1.00 27.67 35 ASN D CA 1
ATOM 4666 C C . ASN D 1 38 ? 81.728 44.315 -5.974 1.00 27.16 35 ASN D C 1
ATOM 4667 O O . ASN D 1 38 ? 81.319 44.243 -4.806 1.00 28.64 35 ASN D O 1
ATOM 4672 N N . HIS D 1 39 ? 81.841 43.284 -6.802 1.00 26.33 36 HIS D N 1
ATOM 4673 C CA . HIS D 1 39 ? 81.412 41.934 -6.502 1.00 24.93 36 HIS D CA 1
ATOM 4674 C C . HIS D 1 39 ? 82.653 41.031 -6.419 1.00 25.47 36 HIS D C 1
ATOM 4675 O O . HIS D 1 39 ? 83.395 40.883 -7.428 1.00 26.88 36 HIS D O 1
ATOM 4682 N N . TYR D 1 40 ? 82.958 40.482 -5.245 1.00 23.61 37 TYR D N 1
ATOM 4683 C CA . TYR D 1 40 ? 84.238 39.899 -4.999 1.00 22.98 37 TYR D CA 1
ATOM 4684 C C . TYR D 1 40 ? 84.173 38.386 -4.929 1.00 24.20 37 TYR D C 1
ATOM 4685 O O . TYR D 1 40 ? 83.168 37.788 -4.569 1.00 24.10 37 TYR D O 1
ATOM 4694 N N . PHE D 1 41 ? 85.272 37.764 -5.316 1.00 24.83 38 PHE D N 1
ATOM 4695 C CA . PHE D 1 41 ? 85.370 36.291 -5.454 1.00 25.60 38 PHE D CA 1
ATOM 4696 C C . PHE D 1 41 ? 86.537 35.798 -4.616 1.00 26.71 38 PHE D C 1
ATOM 4697 O O . PHE D 1 41 ? 87.517 36.544 -4.399 1.00 27.38 38 PHE D O 1
ATOM 4705 N N . GLU D 1 42 ? 86.458 34.564 -4.124 1.00 27.40 39 GLU D N 1
ATOM 4706 C CA . GLU D 1 42 ? 87.532 34.052 -3.261 1.00 29.15 39 GLU D CA 1
ATOM 4707 C C . GLU D 1 42 ? 87.343 32.549 -3.158 1.00 30.53 39 GLU D C 1
ATOM 4708 O O . GLU D 1 42 ? 86.298 32.059 -3.490 1.00 28.98 39 GLU D O 1
ATOM 4714 N N . THR D 1 43 ? 88.382 31.810 -2.799 1.00 32.72 40 THR D N 1
ATOM 4715 C CA . THR D 1 43 ? 88.242 30.372 -2.614 1.00 35.08 40 THR D CA 1
ATOM 4716 C C . THR D 1 43 ? 87.958 30.142 -1.143 1.00 36.65 40 THR D C 1
ATOM 4717 O O . THR D 1 43 ? 88.248 30.995 -0.339 1.00 34.61 40 THR D O 1
ATOM 4721 N N . PRO D 1 44 ? 87.416 28.952 -0.785 1.00 40.40 41 PRO D N 1
ATOM 4722 C CA . PRO D 1 44 ? 87.190 28.644 0.639 1.00 41.62 41 PRO D CA 1
ATOM 4723 C C . PRO D 1 44 ? 88.453 28.677 1.480 1.00 41.96 41 PRO D C 1
ATOM 4724 O O . PRO D 1 44 ? 88.386 28.998 2.638 1.00 41.69 41 PRO D O 1
ATOM 4728 N N . ASN D 1 45 ? 89.599 28.432 0.870 1.00 42.98 42 ASN D N 1
ATOM 4729 C CA . ASN D 1 45 ? 90.863 28.508 1.578 1.00 44.44 42 ASN D CA 1
ATOM 4730 C C . ASN D 1 45 ? 91.590 29.828 1.398 1.00 42.94 42 ASN D C 1
ATOM 4731 O O . ASN D 1 45 ? 92.786 29.925 1.664 1.00 42.67 42 ASN D O 1
ATOM 4736 N N . SER D 1 46 ? 90.844 30.843 0.984 1.00 41.42 43 SER D N 1
ATOM 4737 C CA . SER D 1 46 ? 91.359 32.194 0.825 1.00 40.19 43 SER D CA 1
ATOM 4738 C C . SER D 1 46 ? 92.695 32.275 0.025 1.00 39.21 43 SER D C 1
ATOM 4739 O O . SER D 1 46 ? 93.645 32.935 0.449 1.00 38.44 43 SER D O 1
ATOM 4742 N N . SER D 1 47 ? 92.736 31.591 -1.102 1.00 38.33 44 SER D N 1
ATOM 4743 C CA . SER D 1 47 ? 93.911 31.554 -1.995 1.00 39.06 44 SER D CA 1
ATOM 4744 C C . SER D 1 47 ? 94.330 32.927 -2.609 1.00 37.87 44 SER D C 1
ATOM 4745 O O . SER D 1 47 ? 95.517 33.230 -2.717 1.00 37.96 44 SER D O 1
ATOM 4748 N N . LEU D 1 48 ? 93.357 33.747 -2.997 1.00 36.14 45 LEU D N 1
ATOM 4749 C CA . LEU D 1 48 ? 93.669 35.059 -3.547 1.00 35.12 45 LEU D CA 1
ATOM 4750 C C . LEU D 1 48 ? 94.346 35.904 -2.490 1.00 35.24 45 LEU D C 1
ATOM 4751 O O . LEU D 1 48 ? 95.416 36.469 -2.746 1.00 33.89 45 LEU D O 1
ATOM 4756 N N . LYS D 1 49 ? 93.716 35.983 -1.316 1.00 36.27 46 LYS D N 1
ATOM 4757 C CA . LYS D 1 49 ? 94.264 36.733 -0.220 1.00 38.02 46 LYS D CA 1
ATOM 4758 C C . LYS D 1 49 ? 95.660 36.268 0.149 1.00 39.84 46 LYS D C 1
ATOM 4759 O O . LYS D 1 49 ? 96.465 37.075 0.492 1.00 39.96 46 LYS D O 1
ATOM 4765 N N . GLU D 1 50 ? 95.912 34.969 0.117 1.00 42.07 47 GLU D N 1
ATOM 4766 C CA . GLU D 1 50 ? 97.211 34.453 0.488 1.00 45.04 47 GLU D CA 1
ATOM 4767 C C . GLU D 1 50 ? 98.208 34.717 -0.634 1.00 44.33 47 GLU D C 1
ATOM 4768 O O . GLU D 1 50 ? 99.394 34.718 -0.384 1.00 43.93 47 GLU D O 1
ATOM 4774 N N . ALA D 1 51 ? 97.724 34.988 -1.853 1.00 42.51 48 ALA D N 1
ATOM 4775 C CA . ALA D 1 51 ? 98.609 35.360 -2.948 1.00 40.94 48 ALA D CA 1
ATOM 4776 C C . ALA D 1 51 ? 98.691 36.860 -3.107 1.00 40.07 48 ALA D C 1
ATOM 4777 O O . ALA D 1 51 ? 99.031 37.318 -4.168 1.00 41.96 48 ALA D O 1
ATOM 4779 N N . GLY D 1 52 ? 98.348 37.635 -2.091 1.00 39.09 49 GLY D N 1
ATOM 4780 C CA . GLY D 1 52 ? 98.317 39.095 -2.211 1.00 38.32 49 GLY D CA 1
ATOM 4781 C C . GLY D 1 52 ? 97.348 39.712 -3.234 1.00 36.98 49 GLY D C 1
ATOM 4782 O O . GLY D 1 52 ? 97.471 40.905 -3.582 1.00 37.28 49 GLY D O 1
ATOM 4783 N N . SER D 1 53 ? 96.375 38.929 -3.684 1.00 35.60 50 SER D N 1
ATOM 4784 C CA . SER D 1 53 ? 95.540 39.305 -4.818 1.00 33.68 50 SER D CA 1
ATOM 4785 C C . SER D 1 53 ? 94.027 39.470 -4.528 1.00 33.00 50 SER D C 1
ATOM 4786 O O . SER D 1 53 ? 93.527 39.169 -3.447 1.00 33.17 50 SER D O 1
ATOM 4789 N N . ALA D 1 54 ? 93.316 40.041 -5.492 1.00 30.37 51 ALA D N 1
ATOM 4790 C CA . ALA D 1 54 ? 91.888 40.272 -5.400 1.00 29.23 51 ALA D CA 1
ATOM 4791 C C . ALA D 1 54 ? 91.257 40.120 -6.788 1.00 28.34 51 ALA D C 1
ATOM 4792 O O . ALA D 1 54 ? 91.797 40.607 -7.805 1.00 29.21 51 ALA D O 1
ATOM 4794 N N . LEU D 1 55 ? 90.081 39.519 -6.809 1.00 27.11 52 LEU D N 1
ATOM 4795 C CA . LEU D 1 55 ? 89.322 39.238 -8.025 1.00 26.05 52 LEU D CA 1
ATOM 4796 C C . LEU D 1 55 ? 87.903 39.726 -7.833 1.00 25.99 52 LEU D C 1
ATOM 4797 O O . LEU D 1 55 ? 87.197 39.309 -6.881 1.00 24.61 52 LEU D O 1
ATOM 4802 N N . ARG D 1 56 ? 87.513 40.660 -8.697 1.00 26.63 53 ARG D N 1
ATOM 4803 C CA . ARG D 1 56 ? 86.280 41.362 -8.582 1.00 27.02 53 ARG D CA 1
ATOM 4804 C C . ARG D 1 56 ? 85.616 41.614 -9.919 1.00 25.83 53 ARG D C 1
ATOM 4805 O O . ARG D 1 56 ? 86.297 41.766 -10.948 1.00 24.88 53 ARG D O 1
ATOM 4813 N N . ILE D 1 57 ? 84.296 41.752 -9.910 1.00 23.85 54 ILE D N 1
ATOM 4814 C CA . ILE D 1 57 ? 83.593 42.390 -11.020 1.00 23.22 54 ILE D CA 1
ATOM 4815 C C . ILE D 1 57 ? 83.115 43.742 -10.583 1.00 24.24 54 ILE D C 1
ATOM 4816 O O . ILE D 1 57 ? 82.308 43.823 -9.664 1.00 26.21 54 ILE D O 1
ATOM 4821 N N . ARG D 1 58 ? 83.578 44.819 -11.200 1.00 23.54 55 ARG D N 1
ATOM 4822 C CA . ARG D 1 58 ? 83.078 46.131 -10.884 1.00 24.15 55 ARG D CA 1
ATOM 4823 C C . ARG D 1 58 ? 81.922 46.532 -11.791 1.00 25.96 55 ARG D C 1
ATOM 4824 O O . ARG D 1 58 ? 82.038 46.422 -13.014 1.00 26.65 55 ARG D O 1
ATOM 4832 N N . HIS D 1 59 ? 80.800 46.959 -11.209 1.00 25.94 56 HIS D N 1
ATOM 4833 C CA . HIS D 1 59 ? 79.731 47.566 -11.971 1.00 29.14 56 HIS D CA 1
ATOM 4834 C C . HIS D 1 59 ? 79.738 49.049 -11.691 1.00 29.95 56 HIS D C 1
ATOM 4835 O O . HIS D 1 59 ? 79.569 49.472 -10.546 1.00 29.25 56 HIS D O 1
ATOM 4842 N N . LYS D 1 60 ? 79.944 49.834 -12.737 1.00 31.39 57 LYS D N 1
ATOM 4843 C CA . LYS D 1 60 ? 79.969 51.287 -12.579 1.00 33.60 57 LYS D CA 1
ATOM 4844 C C . LYS D 1 60 ? 79.420 51.952 -13.808 1.00 35.41 57 LYS D C 1
ATOM 4845 O O . LYS D 1 60 ? 79.919 51.708 -14.914 1.00 35.96 57 LYS D O 1
ATOM 4851 N N . GLY D 1 61 ? 78.415 52.799 -13.606 1.00 37.54 58 GLY D N 1
ATOM 4852 C CA . GLY D 1 61 ? 77.563 53.286 -14.672 1.00 39.56 58 GLY D CA 1
ATOM 4853 C C . GLY D 1 61 ? 76.883 52.100 -15.353 1.00 40.73 58 GLY D C 1
ATOM 4854 O O . GLY D 1 61 ? 76.104 51.335 -14.741 1.00 40.05 58 GLY D O 1
ATOM 4855 N N . GLU D 1 62 ? 77.191 51.928 -16.633 1.00 40.71 59 GLU D N 1
ATOM 4856 C CA . GLU D 1 62 ? 76.629 50.835 -17.367 1.00 40.13 59 GLU D CA 1
ATOM 4857 C C . GLU D 1 62 ? 77.711 49.818 -17.784 1.00 37.03 59 GLU D C 1
ATOM 4858 O O . GLU D 1 62 ? 77.509 49.059 -18.655 1.00 37.66 59 GLU D O 1
ATOM 4864 N N . THR D 1 63 ? 78.855 49.824 -17.136 1.00 35.08 60 THR D N 1
ATOM 4865 C CA . THR D 1 63 ? 79.981 48.941 -17.485 1.00 33.42 60 THR D CA 1
ATOM 4866 C C . THR D 1 63 ? 80.231 47.901 -16.408 1.00 30.00 60 THR D C 1
ATOM 4867 O O . THR D 1 63 ? 80.289 48.270 -15.257 1.00 30.70 60 THR D O 1
ATOM 4871 N N . TYR D 1 64 ? 80.360 46.624 -16.789 1.00 27.59 61 TYR D N 1
ATOM 4872 C CA . TYR D 1 64 ? 80.891 45.572 -15.945 1.00 25.92 61 TYR D CA 1
ATOM 4873 C C . TYR D 1 64 ? 82.343 45.234 -16.299 1.00 25.38 61 TYR D C 1
ATOM 4874 O O . TYR D 1 64 ? 82.640 44.965 -17.450 1.00 25.79 61 TYR D O 1
ATOM 4883 N N . THR D 1 65 ? 83.230 45.217 -15.307 1.00 24.84 62 THR D N 1
ATOM 4884 C CA . THR D 1 65 ? 84.648 44.940 -15.539 1.00 24.62 62 THR D CA 1
ATOM 4885 C C . THR D 1 65 ? 85.129 43.918 -14.601 1.00 24.09 62 THR D C 1
ATOM 4886 O O . THR D 1 65 ? 85.108 44.125 -13.386 1.00 22.83 62 THR D O 1
ATOM 4890 N N . LEU D 1 66 ? 85.592 42.803 -15.175 1.00 23.89 63 LEU D N 1
ATOM 4891 C CA . LEU D 1 66 ? 86.296 41.802 -14.420 1.00 23.94 63 LEU D CA 1
ATOM 4892 C C . LEU D 1 66 ? 87.772 42.254 -14.234 1.00 24.85 63 LEU D C 1
ATOM 4893 O O . LEU D 1 66 ? 88.499 42.478 -15.197 1.00 23.47 63 LEU D O 1
ATOM 4898 N N . THR D 1 67 ? 88.201 42.357 -12.983 1.00 24.37 64 THR D N 1
ATOM 4899 C CA . THR D 1 67 ? 89.536 42.722 -12.652 1.00 26.28 64 THR D CA 1
ATOM 4900 C C . THR D 1 67 ? 90.196 41.831 -11.630 1.00 26.11 64 THR D C 1
ATOM 4901 O O . THR D 1 67 ? 89.606 41.547 -10.570 1.00 26.59 64 THR D O 1
ATOM 4905 N N . LEU D 1 68 ? 91.452 41.482 -11.921 1.00 26.84 65 LEU D N 1
ATOM 4906 C CA . LEU D 1 68 ? 92.375 40.813 -11.021 1.00 27.25 65 LEU D CA 1
ATOM 4907 C C . LEU D 1 68 ? 93.439 41.840 -10.650 1.00 29.77 65 LEU D C 1
ATOM 4908 O O . LEU D 1 68 ? 94.015 42.479 -11.537 1.00 28.97 65 LEU D O 1
ATOM 4913 N N . LYS D 1 69 ? 93.712 41.975 -9.354 1.00 31.55 66 LYS D N 1
ATOM 4914 C CA . LYS D 1 69 ? 94.857 42.699 -8.827 1.00 32.81 66 LYS D CA 1
ATOM 4915 C C . LYS D 1 69 ? 95.764 41.680 -8.168 1.00 34.64 66 LYS D C 1
ATOM 4916 O O . LYS D 1 69 ? 95.277 40.749 -7.523 1.00 34.56 66 LYS D O 1
ATOM 4922 N N . GLN D 1 70 ? 97.068 41.813 -8.421 1.00 35.15 67 GLN D N 1
ATOM 4923 C CA . GLN D 1 70 ? 98.095 40.907 -7.897 1.00 35.22 67 GLN D CA 1
ATOM 4924 C C . GLN D 1 70 ? 99.361 41.711 -7.665 1.00 35.80 67 GLN D C 1
ATOM 4925 O O . GLN D 1 70 ? 99.517 42.787 -8.239 1.00 35.85 67 GLN D O 1
ATOM 4931 N N . PRO D 1 71 ? 100.255 41.211 -6.803 1.00 36.97 68 PRO D N 1
ATOM 4932 C CA . PRO D 1 71 ? 101.506 41.908 -6.497 1.00 37.23 68 PRO D CA 1
ATOM 4933 C C . PRO D 1 71 ? 102.419 42.099 -7.737 1.00 37.20 68 PRO D C 1
ATOM 4934 O O . PRO D 1 71 ? 102.536 41.238 -8.605 1.00 35.48 68 PRO D O 1
ATOM 4938 N N . ALA D 1 72 ? 103.022 43.260 -7.807 1.00 37.95 69 ALA D N 1
ATOM 4939 C CA . ALA D 1 72 ? 104.057 43.507 -8.801 1.00 40.65 69 ALA D CA 1
ATOM 4940 C C . ALA D 1 72 ? 105.275 43.862 -7.959 1.00 42.80 69 ALA D C 1
ATOM 4941 O O . ALA D 1 72 ? 105.176 43.876 -6.744 1.00 41.33 69 ALA D O 1
ATOM 4943 N N . GLU D 1 73 ? 106.426 44.100 -8.600 1.00 45.82 70 GLU D N 1
ATOM 4944 C CA . GLU D 1 73 ? 107.625 44.540 -7.904 1.00 48.36 70 GLU D CA 1
ATOM 4945 C C . GLU D 1 73 ? 107.364 45.859 -7.223 1.00 49.33 70 GLU D C 1
ATOM 4946 O O . GLU D 1 73 ? 107.807 46.049 -6.111 1.00 50.57 70 GLU D O 1
ATOM 4952 N N . VAL D 1 74 ? 106.625 46.763 -7.869 1.00 50.43 71 VAL D N 1
ATOM 4953 C CA . VAL D 1 74 ? 106.097 47.971 -7.175 1.00 51.48 71 VAL D CA 1
ATOM 4954 C C . VAL D 1 74 ? 104.585 48.069 -7.379 1.00 49.30 71 VAL D C 1
ATOM 4955 O O . VAL D 1 74 ? 104.103 47.733 -8.424 1.00 50.51 71 VAL D O 1
ATOM 4959 N N . GLY D 1 75 ? 103.843 48.508 -6.382 1.00 48.67 72 GLY D N 1
ATOM 4960 C CA . GLY D 1 75 ? 102.377 48.589 -6.478 1.00 46.42 72 GLY D CA 1
ATOM 4961 C C . GLY D 1 75 ? 101.800 47.257 -6.891 1.00 44.63 72 GLY D C 1
ATOM 4962 O O . GLY D 1 75 ? 102.289 46.226 -6.457 1.00 45.42 72 GLY D O 1
ATOM 4963 N N . LEU D 1 76 ? 100.781 47.268 -7.753 1.00 41.82 73 LEU D N 1
ATOM 4964 C CA . LEU D 1 76 ? 100.102 46.034 -8.132 1.00 39.13 73 LEU D CA 1
ATOM 4965 C C . LEU D 1 76 ? 99.941 45.944 -9.640 1.00 37.01 73 LEU D C 1
ATOM 4966 O O . LEU D 1 76 ? 99.798 46.923 -10.300 1.00 36.34 73 LEU D O 1
ATOM 4971 N N . LEU D 1 77 ? 99.957 44.743 -10.180 1.00 35.30 74 LEU D N 1
ATOM 4972 C CA . LEU D 1 77 ? 99.574 44.546 -11.541 1.00 34.00 74 LEU D CA 1
ATOM 4973 C C . LEU D 1 77 ? 98.062 44.230 -11.653 1.00 33.42 74 LEU D C 1
ATOM 4974 O O . LEU D 1 77 ? 97.597 43.238 -11.103 1.00 31.99 74 LEU D O 1
ATOM 4979 N N . GLU D 1 78 ? 97.346 45.029 -12.446 1.00 33.02 75 GLU D N 1
ATOM 4980 C CA . GLU D 1 78 ? 95.914 44.834 -12.659 1.00 33.02 75 GLU D CA 1
ATOM 4981 C C . GLU D 1 78 ? 95.618 44.434 -14.079 1.00 32.20 75 GLU D C 1
ATOM 4982 O O . GLU D 1 78 ? 96.147 45.034 -15.028 1.00 32.09 75 GLU D O 1
ATOM 4988 N N . THR D 1 79 ? 94.742 43.437 -14.214 1.00 30.27 76 THR D N 1
ATOM 4989 C CA . THR D 1 79 ? 94.281 42.943 -15.489 1.00 29.73 76 THR D CA 1
ATOM 4990 C C . THR D 1 79 ? 92.731 43.147 -15.506 1.00 29.99 76 THR D C 1
ATOM 4991 O O . THR D 1 79 ? 91.984 42.636 -14.557 1.00 27.77 76 THR D O 1
ATOM 4995 N N . HIS D 1 80 ? 92.250 43.972 -16.477 1.00 28.86 77 HIS D N 1
ATOM 4996 C CA . HIS D 1 80 ? 90.851 44.366 -16.561 1.00 28.03 77 HIS D CA 1
ATOM 4997 C C . HIS D 1 80 ? 90.338 43.706 -17.826 1.00 28.13 77 HIS D C 1
ATOM 4998 O O . HIS D 1 80 ? 91.005 43.736 -18.912 1.00 28.15 77 HIS D O 1
ATOM 5005 N N . GLN D 1 81 ? 89.157 43.123 -17.715 1.00 24.91 78 GLN D N 1
ATOM 5006 C CA . GLN D 1 81 ? 88.394 42.610 -18.840 1.00 25.95 78 GLN D CA 1
ATOM 5007 C C . GLN D 1 81 ? 86.918 43.115 -18.755 1.00 26.04 78 GLN D C 1
ATOM 5008 O O . GLN D 1 81 ? 86.158 42.797 -17.769 1.00 24.14 78 GLN D O 1
ATOM 5014 N N . VAL D 1 82 ? 86.508 43.931 -19.723 1.00 25.67 79 VAL D N 1
ATOM 5015 C CA . VAL D 1 82 ? 85.111 44.349 -19.826 1.00 26.57 79 VAL D CA 1
ATOM 5016 C C . VAL D 1 82 ? 84.294 43.141 -20.277 1.00 26.54 79 VAL D C 1
ATOM 5017 O O . VAL D 1 82 ? 84.682 42.426 -21.206 1.00 25.80 79 VAL D O 1
ATOM 5021 N N . VAL D 1 83 ? 83.180 42.894 -19.577 1.00 24.93 80 VAL D N 1
ATOM 5022 C CA . VAL D 1 83 ? 82.260 41.798 -19.899 1.00 23.71 80 VAL D CA 1
ATOM 5023 C C . VAL D 1 83 ? 80.819 42.309 -20.086 1.00 24.08 80 VAL D C 1
ATOM 5024 O O . VAL D 1 83 ? 80.478 43.427 -19.731 1.00 24.43 80 VAL D O 1
ATOM 5028 N N . THR D 1 84 ? 79.961 41.492 -20.653 1.00 23.64 81 THR D N 1
ATOM 5029 C CA . THR D 1 84 ? 78.575 41.820 -20.734 1.00 24.59 81 THR D CA 1
ATOM 5030 C C . THR D 1 84 ? 77.913 41.640 -19.344 1.00 24.01 81 THR D C 1
ATOM 5031 O O . THR D 1 84 ? 78.403 40.910 -18.492 1.00 22.31 81 THR D O 1
ATOM 5035 N N . GLU D 1 85 ? 76.848 42.371 -19.118 1.00 25.87 82 GLU D N 1
ATOM 5036 C CA . GLU D 1 85 ? 75.989 42.150 -17.935 1.00 26.99 82 GLU D CA 1
ATOM 5037 C C . GLU D 1 85 ? 75.687 40.647 -17.724 1.00 26.95 82 GLU D C 1
ATOM 5038 O O . GLU D 1 85 ? 75.874 40.124 -16.617 1.00 24.57 82 GLU D O 1
ATOM 5044 N N . ASN D 1 86 ? 75.307 39.931 -18.787 1.00 27.47 83 ASN D N 1
ATOM 5045 C CA . ASN D 1 86 ? 74.991 38.538 -18.626 1.00 28.84 83 ASN D CA 1
ATOM 5046 C C . ASN D 1 86 ? 76.180 37.678 -18.271 1.00 29.00 83 ASN D C 1
ATOM 5047 O O . ASN D 1 86 ? 76.051 36.739 -17.503 1.00 30.36 83 ASN D O 1
ATOM 5052 N N . GLU D 1 87 ? 77.367 37.987 -18.802 1.00 28.92 84 GLU D N 1
ATOM 5053 C CA . GLU D 1 87 ? 78.563 37.288 -18.380 1.00 28.09 84 GLU D CA 1
ATOM 5054 C C . GLU D 1 87 ? 78.835 37.560 -16.913 1.00 26.97 84 GLU D C 1
ATOM 5055 O O . GLU D 1 87 ? 79.267 36.636 -16.196 1.00 25.15 84 GLU D O 1
ATOM 5061 N N . ALA D 1 88 ? 78.642 38.800 -16.485 1.00 24.13 85 ALA D N 1
ATOM 5062 C CA . ALA D 1 88 ? 78.856 39.129 -15.092 1.00 25.08 85 ALA D CA 1
ATOM 5063 C C . ALA D 1 88 ? 77.895 38.310 -14.215 1.00 26.64 85 ALA D C 1
ATOM 5064 O O . ALA D 1 88 ? 78.341 37.672 -13.257 1.00 26.79 85 ALA D O 1
ATOM 5066 N N . LYS D 1 89 ? 76.626 38.277 -14.582 1.00 28.50 86 LYS D N 1
ATOM 5067 C CA . LYS D 1 89 ? 75.639 37.546 -13.840 1.00 31.59 86 LYS D CA 1
ATOM 5068 C C . LYS D 1 89 ? 75.896 36.026 -13.831 1.00 32.32 86 LYS D C 1
ATOM 5069 O O . LYS D 1 89 ? 75.695 35.394 -12.792 1.00 30.92 86 LYS D O 1
ATOM 5099 N N . GLU D 1 93 ? 76.413 33.664 -10.587 1.00 35.43 90 GLU D N 1
ATOM 5100 C CA . GLU D 1 93 ? 75.500 32.531 -10.353 1.00 37.26 90 GLU D CA 1
ATOM 5101 C C . GLU D 1 93 ? 76.152 31.159 -10.431 1.00 37.21 90 GLU D C 1
ATOM 5102 O O . GLU D 1 93 ? 75.710 30.242 -9.775 1.00 37.71 90 GLU D O 1
ATOM 5108 N N . THR D 1 94 ? 77.149 30.978 -11.284 1.00 36.39 91 THR D N 1
ATOM 5109 C CA . THR D 1 94 ? 77.723 29.649 -11.485 1.00 36.46 91 THR D CA 1
ATOM 5110 C C . THR D 1 94 ? 79.110 29.549 -10.865 1.00 36.32 91 THR D C 1
ATOM 5111 O O . THR D 1 94 ? 79.677 28.465 -10.802 1.00 35.18 91 THR D O 1
ATOM 5115 N N . ASN D 1 95 ? 79.693 30.690 -10.503 1.00 35.87 92 ASN D N 1
ATOM 5116 C CA . ASN D 1 95 ? 81.090 30.722 -10.052 1.00 36.88 92 ASN D CA 1
ATOM 5117 C C . ASN D 1 95 ? 82.102 30.248 -11.107 1.00 37.47 92 ASN D C 1
ATOM 5118 O O . ASN D 1 95 ? 83.247 29.977 -10.736 1.00 39.60 92 ASN D O 1
ATOM 5123 N N . VAL D 1 96 ? 81.721 30.133 -12.374 1.00 37.62 93 VAL D N 1
ATOM 5124 C CA . VAL D 1 96 ? 82.700 29.830 -13.420 1.00 38.63 93 VAL D CA 1
ATOM 5125 C C . VAL D 1 96 ? 83.253 31.154 -13.973 1.00 37.69 93 VAL D C 1
ATOM 5126 O O . VAL D 1 96 ? 82.498 31.954 -14.515 1.00 38.44 93 VAL D O 1
ATOM 5130 N N . ILE D 1 97 ? 84.561 31.374 -13.843 1.00 37.37 94 ILE D N 1
ATOM 5131 C CA . ILE D 1 97 ? 85.205 32.557 -14.418 1.00 36.21 94 ILE D CA 1
ATOM 5132 C C . ILE D 1 97 ? 85.334 32.412 -15.920 1.00 36.51 94 ILE D C 1
ATOM 5133 O O . ILE D 1 97 ? 85.606 31.337 -16.444 1.00 38.49 94 ILE D O 1
ATOM 5138 N N . ILE D 1 98 ? 85.066 33.507 -16.606 1.00 34.96 95 ILE D N 1
ATOM 5139 C CA . ILE D 1 98 ? 85.100 33.562 -18.045 1.00 35.36 95 ILE D CA 1
ATOM 5140 C C . ILE D 1 98 ? 86.553 33.490 -18.557 1.00 34.79 95 ILE D C 1
ATOM 5141 O O . ILE D 1 98 ? 87.469 33.867 -17.878 1.00 35.57 95 ILE D O 1
ATOM 5146 N N . SER D 1 99 ? 86.756 33.008 -19.762 1.00 35.50 96 SER D N 1
ATOM 5147 C CA . SER D 1 99 ? 88.082 32.905 -20.341 1.00 36.58 96 SER D CA 1
ATOM 5148 C C . SER D 1 99 ? 88.561 34.276 -20.847 1.00 34.74 96 SER D C 1
ATOM 5149 O O . SER D 1 99 ? 87.762 35.208 -20.995 1.00 33.88 96 SER D O 1
ATOM 5152 N N . GLY D 1 100 ? 89.878 34.396 -21.018 1.00 34.17 97 GLY D N 1
ATOM 5153 C CA . GLY D 1 100 ? 90.528 35.628 -21.444 1.00 33.89 97 GLY D CA 1
ATOM 5154 C C . GLY D 1 100 ? 91.695 35.990 -20.537 1.00 33.10 97 GLY D C 1
ATOM 5155 O O . GLY D 1 100 ? 92.300 35.146 -19.914 1.00 33.70 97 GLY D O 1
ATOM 5156 N N . ALA D 1 101 ? 92.015 37.253 -20.484 1.00 32.53 98 ALA D N 1
ATOM 5157 C CA . ALA D 1 101 ? 93.253 37.681 -19.846 1.00 33.21 98 ALA D CA 1
ATOM 5158 C C . ALA D 1 101 ? 93.272 37.378 -18.364 1.00 32.60 98 ALA D C 1
ATOM 5159 O O . ALA D 1 101 ? 94.298 36.938 -17.821 1.00 33.83 98 ALA D O 1
ATOM 5161 N N . VAL D 1 102 ? 92.151 37.621 -17.691 1.00 31.41 99 VAL D N 1
ATOM 5162 C CA . VAL D 1 102 ? 92.099 37.465 -16.241 1.00 27.89 99 VAL D CA 1
ATOM 5163 C C . VAL D 1 102 ? 92.328 36.004 -15.888 1.00 28.81 99 VAL D C 1
ATOM 5164 O O . VAL D 1 102 ? 93.125 35.674 -15.013 1.00 27.56 99 VAL D O 1
ATOM 5176 N N . ASN D 1 104 ? 93.880 33.801 -17.712 1.00 34.14 101 ASN D N 1
ATOM 5177 C CA . ASN D 1 104 ? 95.294 33.512 -17.989 1.00 35.41 101 ASN D CA 1
ATOM 5178 C C . ASN D 1 104 ? 96.176 33.919 -16.821 1.00 36.03 101 ASN D C 1
ATOM 5179 O O . ASN D 1 104 ? 97.022 33.140 -16.374 1.00 37.78 101 ASN D O 1
ATOM 5184 N N . GLN D 1 105 ? 95.977 35.129 -16.304 1.00 35.43 102 GLN D N 1
ATOM 5185 C CA . GLN D 1 105 ? 96.726 35.578 -15.137 1.00 35.36 102 GLN D CA 1
ATOM 5186 C C . GLN D 1 105 ? 96.413 34.748 -13.885 1.00 35.68 102 GLN D C 1
ATOM 5187 O O . GLN D 1 105 ? 97.264 34.561 -13.036 1.00 34.92 102 GLN D O 1
ATOM 5193 N N . LEU D 1 106 ? 95.177 34.292 -13.737 1.00 36.42 103 LEU D N 1
ATOM 5194 C CA . LEU D 1 106 ? 94.826 33.528 -12.556 1.00 37.31 103 LEU D CA 1
ATOM 5195 C C . LEU D 1 106 ? 95.519 32.163 -12.587 1.00 39.14 103 LEU D C 1
ATOM 5196 O O . LEU D 1 106 ? 95.909 31.643 -11.538 1.00 38.08 103 LEU D O 1
ATOM 5201 N N . CYS D 1 107 ? 95.632 31.606 -13.784 1.00 40.93 104 CYS D N 1
ATOM 5202 C CA . CYS D 1 107 ? 96.265 30.309 -13.973 1.00 44.54 104 CYS D CA 1
ATOM 5203 C C . CYS D 1 107 ? 97.773 30.342 -13.733 1.00 46.03 104 CYS D C 1
ATOM 5204 O O . CYS D 1 107 ? 98.301 29.422 -13.178 1.00 47.79 104 CYS D O 1
ATOM 5207 N N . LYS D 1 108 ? 98.441 31.412 -14.139 1.00 47.42 105 LYS D N 1
ATOM 5208 C CA . LYS D 1 108 ? 99.848 31.635 -13.834 1.00 48.74 105 LYS D CA 1
ATOM 5209 C C . LYS D 1 108 ? 100.059 31.891 -12.358 1.00 49.11 105 LYS D C 1
ATOM 5210 O O . LYS D 1 108 ? 101.053 31.477 -11.778 1.00 50.51 105 LYS D O 1
ATOM 5216 N N . LEU D 1 109 ? 99.093 32.515 -11.712 1.00 47.82 106 LEU D N 1
ATOM 5217 C CA . LEU D 1 109 ? 99.180 32.683 -10.304 1.00 46.95 106 LEU D CA 1
ATOM 5218 C C . LEU D 1 109 ? 99.028 31.389 -9.491 1.00 48.63 106 LEU D C 1
ATOM 5219 O O . LEU D 1 109 ? 99.341 31.384 -8.311 1.00 47.68 106 LEU D O 1
ATOM 5224 N N . GLN D 1 110 ? 98.515 30.323 -10.095 1.00 50.01 107 GLN D N 1
ATOM 5225 C CA . GLN D 1 110 ? 98.351 29.048 -9.412 1.00 52.93 107 GLN D CA 1
ATOM 5226 C C . GLN D 1 110 ? 97.190 29.108 -8.422 1.00 52.44 107 GLN D C 1
ATOM 5227 O O . GLN D 1 110 ? 97.227 28.511 -7.345 1.00 53.29 107 GLN D O 1
ATOM 5233 N N . ILE D 1 111 ? 96.144 29.821 -8.816 1.00 50.81 108 ILE D N 1
ATOM 5234 C CA . ILE D 1 111 ? 94.947 29.865 -8.047 1.00 49.65 108 ILE D CA 1
ATOM 5235 C C . ILE D 1 111 ? 94.124 28.646 -8.444 1.00 50.15 108 ILE D C 1
ATOM 5236 O O . ILE D 1 111 ? 94.028 28.348 -9.626 1.00 50.37 108 ILE D O 1
ATOM 5241 N N . PRO D 1 112 ? 93.531 27.933 -7.464 1.00 50.39 109 PRO D N 1
ATOM 5242 C CA . PRO D 1 112 ? 92.636 26.821 -7.828 1.00 50.97 109 PRO D CA 1
ATOM 5243 C C . PRO D 1 112 ? 91.339 27.387 -8.370 1.00 49.30 109 PRO D C 1
ATOM 5244 O O . PRO D 1 112 ? 90.373 27.582 -7.623 1.00 48.21 109 PRO D O 1
ATOM 5248 N N . VAL D 1 113 ? 91.329 27.654 -9.668 1.00 48.48 110 VAL D N 1
ATOM 5249 C CA . VAL D 1 113 ? 90.273 28.467 -10.272 1.00 46.52 110 VAL D CA 1
ATOM 5250 C C . VAL D 1 113 ? 88.897 27.817 -10.133 1.00 46.17 110 VAL D C 1
ATOM 5251 O O . VAL D 1 113 ? 87.869 28.504 -9.998 1.00 45.29 110 VAL D O 1
ATOM 5255 N N . SER D 1 114 ? 88.887 26.488 -10.120 1.00 46.51 111 SER D N 1
ATOM 5256 C CA . SER D 1 114 ? 87.643 25.722 -10.010 1.00 46.02 111 SER D CA 1
ATOM 5257 C C . SER D 1 114 ? 86.976 25.911 -8.640 1.00 44.51 111 SER D C 1
ATOM 5258 O O . SER D 1 114 ? 85.805 25.610 -8.487 1.00 44.47 111 SER D O 1
ATOM 5261 N N . ALA D 1 115 ? 87.715 26.438 -7.662 1.00 42.24 112 ALA D N 1
ATOM 5262 C CA . ALA D 1 115 ? 87.178 26.714 -6.327 1.00 41.06 112 ALA D CA 1
ATOM 5263 C C . ALA D 1 115 ? 86.743 28.195 -6.100 1.00 38.90 112 ALA D C 1
ATOM 5264 O O . ALA D 1 115 ? 86.154 28.492 -5.087 1.00 38.41 112 ALA D O 1
ATOM 5266 N N . LEU D 1 116 ? 86.995 29.103 -7.040 1.00 36.56 113 LEU D N 1
ATOM 5267 C CA . LEU D 1 116 ? 86.557 30.484 -6.866 1.00 35.15 113 LEU D CA 1
ATOM 5268 C C . LEU D 1 116 ? 85.038 30.518 -6.721 1.00 35.42 113 LEU D C 1
ATOM 5269 O O . LEU D 1 116 ? 84.332 29.892 -7.486 1.00 35.02 113 LEU D O 1
ATOM 5274 N N . THR D 1 117 ? 84.550 31.187 -5.684 1.00 35.08 114 THR D N 1
ATOM 5275 C CA . THR D 1 117 ? 83.139 31.375 -5.514 1.00 35.68 114 THR D CA 1
ATOM 5276 C C . THR D 1 117 ? 82.876 32.849 -5.247 1.00 32.93 114 THR D C 1
ATOM 5277 O O . THR D 1 117 ? 83.722 33.572 -4.735 1.00 31.82 114 THR D O 1
ATOM 5281 N N . TYR D 1 118 ? 81.691 33.283 -5.661 1.00 31.74 115 TYR D N 1
ATOM 5282 C CA . TYR D 1 118 ? 81.235 34.642 -5.464 1.00 28.74 115 TYR D CA 1
ATOM 5283 C C . TYR D 1 118 ? 80.925 34.794 -4.006 1.00 28.00 115 TYR D C 1
ATOM 5284 O O . TYR D 1 118 ? 80.076 34.132 -3.529 1.00 26.16 115 TYR D O 1
ATOM 5301 N N . GLY D 1 120 ? 80.624 38.074 -2.126 1.00 25.89 117 GLY D N 1
ATOM 5302 C CA . GLY D 1 120 ? 79.883 39.203 -1.602 1.00 26.22 117 GLY D CA 1
ATOM 5303 C C . GLY D 1 120 ? 80.048 40.413 -2.452 1.00 26.94 117 GLY D C 1
ATOM 5304 O O . GLY D 1 120 ? 80.622 40.329 -3.561 1.00 26.06 117 GLY D O 1
ATOM 5305 N N . SER D 1 121 ? 79.565 41.543 -1.950 1.00 27.69 118 SER D N 1
ATOM 5306 C CA . SER D 1 121 ? 79.610 42.776 -2.718 1.00 27.83 118 SER D CA 1
ATOM 5307 C C . SER D 1 121 ? 79.597 44.003 -1.841 1.00 29.48 118 SER D C 1
ATOM 5308 O O . SER D 1 121 ? 79.094 43.954 -0.746 1.00 31.51 118 SER D O 1
ATOM 5311 N N . LEU D 1 122 ? 80.136 45.112 -2.312 1.00 30.58 119 LEU D N 1
ATOM 5312 C CA . LEU D 1 122 ? 79.979 46.388 -1.607 1.00 31.77 119 LEU D CA 1
ATOM 5313 C C . LEU D 1 122 ? 79.845 47.557 -2.497 1.00 31.17 119 LEU D C 1
ATOM 5314 O O . LEU D 1 122 ? 80.295 47.510 -3.643 1.00 32.00 119 LEU D O 1
ATOM 5319 N N . THR D 1 123 ? 79.311 48.629 -1.946 1.00 31.20 120 THR D N 1
ATOM 5320 C CA . THR D 1 123 ? 79.048 49.858 -2.673 1.00 31.67 120 THR D CA 1
ATOM 5321 C C . THR D 1 123 ? 80.007 50.921 -2.216 1.00 33.58 120 THR D C 1
ATOM 5322 O O . THR D 1 123 ? 80.172 51.153 -1.003 1.00 34.51 120 THR D O 1
ATOM 5326 N N . THR D 1 124 ? 80.642 51.555 -3.180 1.00 34.11 121 THR D N 1
ATOM 5327 C CA . THR D 1 124 ? 81.512 52.642 -2.940 1.00 35.70 121 THR D CA 1
ATOM 5328 C C . THR D 1 124 ? 80.986 53.833 -3.738 1.00 38.45 121 THR D C 1
ATOM 5329 O O . THR D 1 124 ? 80.534 53.652 -4.865 1.00 37.38 121 THR D O 1
ATOM 5333 N N . GLU D 1 125 ? 80.979 55.016 -3.106 1.00 41.33 122 GLU D N 1
ATOM 5334 C CA . GLU D 1 125 ? 80.850 56.292 -3.767 1.00 44.40 122 GLU D CA 1
ATOM 5335 C C . GLU D 1 125 ? 82.248 56.958 -3.871 1.00 46.53 122 GLU D C 1
ATOM 5336 O O . GLU D 1 125 ? 82.937 57.150 -2.863 1.00 46.04 122 GLU D O 1
ATOM 5342 N N . ARG D 1 126 ? 82.638 57.331 -5.089 1.00 48.67 123 ARG D N 1
ATOM 5343 C CA . ARG D 1 126 ? 83.985 57.791 -5.382 1.00 50.55 123 ARG D CA 1
ATOM 5344 C C . ARG D 1 126 ? 83.976 59.126 -6.126 1.00 53.52 123 ARG D C 1
ATOM 5345 O O . ARG D 1 126 ? 83.148 59.361 -7.004 1.00 53.71 123 ARG D O 1
ATOM 5353 N N . ALA D 1 127 ? 84.901 60.000 -5.779 1.00 56.40 124 ALA D N 1
ATOM 5354 C CA . ALA D 1 127 ? 85.160 61.144 -6.630 1.00 60.20 124 ALA D CA 1
ATOM 5355 C C . ALA D 1 127 ? 86.651 61.279 -6.794 1.00 62.05 124 ALA D C 1
ATOM 5356 O O . ALA D 1 127 ? 87.439 60.823 -5.949 1.00 60.65 124 ALA D O 1
ATOM 5358 N N . GLU D 1 128 ? 87.021 61.877 -7.916 1.00 65.89 125 GLU D N 1
ATOM 5359 C CA . GLU D 1 128 ? 88.407 62.142 -8.236 1.00 68.67 125 GLU D CA 1
ATOM 5360 C C . GLU D 1 128 ? 88.615 63.614 -8.629 1.00 72.56 125 GLU D C 1
ATOM 5361 O O . GLU D 1 128 ? 87.687 64.276 -9.098 1.00 74.00 125 GLU D O 1
ATOM 5367 N N . THR D 1 129 ? 89.824 64.112 -8.375 1.00 75.17 126 THR D N 1
ATOM 5368 C CA . THR D 1 129 ? 90.356 65.330 -9.016 1.00 78.95 126 THR D CA 1
ATOM 5369 C C . THR D 1 129 ? 91.796 64.998 -9.357 1.00 79.64 126 THR D C 1
ATOM 5370 O O . THR D 1 129 ? 92.296 63.926 -8.995 1.00 78.07 126 THR D O 1
ATOM 5374 N N . LEU D 1 130 ? 92.471 65.903 -10.045 1.00 82.83 127 LEU D N 1
ATOM 5375 C CA . LEU D 1 130 ? 93.866 65.679 -10.417 1.00 83.74 127 LEU D CA 1
ATOM 5376 C C . LEU D 1 130 ? 94.703 66.529 -9.480 1.00 85.37 127 LEU D C 1
ATOM 5377 O O . LEU D 1 130 ? 94.178 67.483 -8.914 1.00 86.58 127 LEU D O 1
ATOM 5382 N N . PHE D 1 131 ? 95.968 66.169 -9.268 1.00 85.74 128 PHE D N 1
ATOM 5383 C CA . PHE D 1 131 ? 96.760 66.814 -8.212 1.00 87.55 128 PHE D CA 1
ATOM 5384 C C . PHE D 1 131 ? 98.206 66.293 -8.168 1.00 87.46 128 PHE D C 1
ATOM 5385 O O . PHE D 1 131 ? 98.430 65.142 -7.781 1.00 86.03 128 PHE D O 1
ATOM 5393 N N . GLU D 1 132 ? 99.163 67.135 -8.593 1.00 89.03 129 GLU D N 1
ATOM 5394 C CA . GLU D 1 132 ? 100.615 66.921 -8.376 1.00 89.04 129 GLU D CA 1
ATOM 5395 C C . GLU D 1 132 ? 101.216 65.598 -8.908 1.00 86.49 129 GLU D C 1
ATOM 5396 O O . GLU D 1 132 ? 101.886 64.866 -8.160 1.00 85.56 129 GLU D O 1
ATOM 5402 N N . GLY D 1 133 ? 101.006 65.319 -10.198 1.00 85.13 130 GLY D N 1
ATOM 5403 C CA . GLY D 1 133 ? 101.618 64.154 -10.875 1.00 83.03 130 GLY D CA 1
ATOM 5404 C C . GLY D 1 133 ? 100.791 62.869 -10.862 1.00 79.64 130 GLY D C 1
ATOM 5405 O O . GLY D 1 133 ? 101.247 61.829 -11.364 1.00 78.39 130 GLY D O 1
ATOM 5406 N N . GLY D 1 134 ? 99.580 62.956 -10.292 1.00 77.48 131 GLY D N 1
ATOM 5407 C CA . GLY D 1 134 ? 98.661 61.818 -10.158 1.00 74.19 131 GLY D CA 1
ATOM 5408 C C . GLY D 1 134 ? 97.204 62.192 -9.920 1.00 72.61 131 GLY D C 1
ATOM 5409 O O . GLY D 1 134 ? 96.802 63.352 -10.085 1.00 73.31 131 GLY D O 1
ATOM 5410 N N . THR D 1 135 ? 96.419 61.181 -9.534 1.00 69.31 132 THR D N 1
ATOM 5411 C CA . THR D 1 135 ? 94.983 61.333 -9.313 1.00 67.49 132 THR D CA 1
ATOM 5412 C C . THR D 1 135 ? 94.641 61.033 -7.856 1.00 65.25 132 THR D C 1
ATOM 5413 O O . THR D 1 135 ? 95.044 60.004 -7.300 1.00 63.76 132 THR D O 1
ATOM 5417 N N . LEU D 1 136 ? 93.907 61.969 -7.258 1.00 64.42 133 LEU D N 1
ATOM 5418 C CA . LEU D 1 136 ? 93.505 61.909 -5.856 1.00 62.61 133 LEU D CA 1
ATOM 5419 C C . LEU D 1 136 ? 92.064 61.445 -5.740 1.00 59.90 133 LEU D C 1
ATOM 5420 O O . LEU D 1 136 ? 91.149 62.042 -6.318 1.00 60.02 133 LEU D O 1
ATOM 5425 N N . VAL D 1 137 ? 91.874 60.380 -4.977 1.00 56.55 134 VAL D N 1
ATOM 5426 C CA . VAL D 1 137 ? 90.615 59.654 -4.966 1.00 53.35 134 VAL D CA 1
ATOM 5427 C C . VAL D 1 137 ? 89.994 59.793 -3.617 1.00 51.95 134 VAL D C 1
ATOM 5428 O O . VAL D 1 137 ? 90.637 59.462 -2.624 1.00 50.74 134 VAL D O 1
ATOM 5432 N N . PHE D 1 138 ? 88.740 60.242 -3.590 1.00 51.10 135 PHE D N 1
ATOM 5433 C CA . PHE D 1 138 ? 87.943 60.344 -2.367 1.00 50.55 135 PHE D CA 1
ATOM 5434 C C . PHE D 1 138 ? 86.914 59.221 -2.316 1.00 48.95 135 PHE D C 1
ATOM 5435 O O . PHE D 1 138 ? 86.021 59.168 -3.165 1.00 47.95 135 PHE D O 1
ATOM 5443 N N . ASP D 1 139 ? 86.975 58.413 -1.261 1.00 47.10 136 ASP D N 1
ATOM 5444 C CA A ASP D 1 139 ? 86.248 57.161 -1.200 0.60 46.30 136 ASP D CA 1
ATOM 5445 C CA B ASP D 1 139 ? 86.217 57.172 -1.194 0.40 45.76 136 ASP D CA 1
ATOM 5446 C C . ASP D 1 139 ? 85.370 57.018 0.057 1.00 45.50 136 ASP D C 1
ATOM 5447 O O . ASP D 1 139 ? 85.858 57.102 1.171 1.00 45.93 136 ASP D O 1
ATOM 5456 N N . HIS D 1 140 ? 84.094 56.748 -0.139 1.00 44.88 137 HIS D N 1
ATOM 5457 C CA . HIS D 1 140 ? 83.172 56.464 0.953 1.00 43.80 137 HIS D CA 1
ATOM 5458 C C . HIS D 1 140 ? 82.507 55.124 0.650 1.00 41.87 137 HIS D C 1
ATOM 5459 O O . HIS D 1 140 ? 81.647 55.054 -0.232 1.00 41.66 137 HIS D O 1
ATOM 5466 N N . SER D 1 141 ? 82.917 54.074 1.363 1.00 39.87 138 SER D N 1
ATOM 5467 C CA . SER D 1 141 ? 82.410 52.695 1.121 1.00 38.73 138 SER D CA 1
ATOM 5468 C C . SER D 1 141 ? 81.544 52.144 2.280 1.00 38.61 138 SER D C 1
ATOM 5469 O O . SER D 1 141 ? 81.817 52.413 3.473 1.00 39.31 138 SER D O 1
ATOM 5472 N N . PHE D 1 142 ? 80.513 51.378 1.918 1.00 37.63 139 PHE D N 1
ATOM 5473 C CA . PHE D 1 142 ? 79.480 50.896 2.826 1.00 37.24 139 PHE D CA 1
ATOM 5474 C C . PHE D 1 142 ? 79.638 49.419 3.027 1.00 37.31 139 PHE D C 1
ATOM 5475 O O . PHE D 1 142 ? 79.161 48.627 2.227 1.00 35.06 139 PHE D O 1
ATOM 5483 N N . TYR D 1 143 ? 80.378 49.067 4.073 1.00 38.06 140 TYR D N 1
ATOM 5484 C CA . TYR D 1 143 ? 80.611 47.692 4.443 1.00 38.33 140 TYR D CA 1
ATOM 5485 C C . TYR D 1 143 ? 79.511 47.216 5.366 1.00 40.60 140 TYR D C 1
ATOM 5486 O O . TYR D 1 143 ? 78.700 48.011 5.851 1.00 40.05 140 TYR D O 1
ATOM 5495 N N . TYR D 1 144 ? 79.506 45.901 5.606 1.00 42.66 141 TYR D N 1
ATOM 5496 C CA . TYR D 1 144 ? 78.468 45.235 6.356 1.00 46.14 141 TYR D CA 1
ATOM 5497 C C . TYR D 1 144 ? 77.958 46.031 7.576 1.00 49.15 141 TYR D C 1
ATOM 5498 O O . TYR D 1 144 ? 76.758 46.295 7.699 1.00 50.66 141 TYR D O 1
ATOM 5507 N N . ASN D 1 145 ? 78.870 46.424 8.446 1.00 51.35 142 ASN D N 1
ATOM 5508 C CA . ASN D 1 145 ? 78.495 47.026 9.737 1.00 55.20 142 ASN D CA 1
ATOM 5509 C C . ASN D 1 145 ? 78.964 48.493 9.942 1.00 55.87 142 ASN D C 1
ATOM 5510 O O . ASN D 1 145 ? 78.650 49.117 10.942 1.00 56.27 142 ASN D O 1
ATOM 5515 N N . HIS D 1 146 ? 79.705 49.018 8.979 1.00 55.71 143 HIS D N 1
ATOM 5516 C CA . HIS D 1 146 ? 80.335 50.308 9.099 1.00 56.38 143 HIS D CA 1
ATOM 5517 C C . HIS D 1 146 ? 80.590 50.874 7.715 1.00 56.38 143 HIS D C 1
ATOM 5518 O O . HIS D 1 146 ? 80.798 50.135 6.747 1.00 54.90 143 HIS D O 1
ATOM 5525 N N . ASP D 1 147 ? 80.574 52.186 7.631 1.00 57.50 144 ASP D N 1
ATOM 5526 C CA . ASP D 1 147 ? 80.960 52.831 6.413 1.00 58.60 144 ASP D CA 1
ATOM 5527 C C . ASP D 1 147 ? 82.272 53.591 6.631 1.00 58.77 144 ASP D C 1
ATOM 5528 O O . ASP D 1 147 ? 82.472 54.195 7.674 1.00 59.30 144 ASP D O 1
ATOM 5533 N N . ASP D 1 148 ? 83.160 53.532 5.643 1.00 58.65 145 ASP D N 1
ATOM 5534 C CA . ASP D 1 148 ? 84.543 54.007 5.782 1.00 59.11 145 ASP D CA 1
ATOM 5535 C C . ASP D 1 148 ? 84.810 55.160 4.856 1.00 59.08 145 ASP D C 1
ATOM 5536 O O . ASP D 1 148 ? 84.285 55.210 3.748 1.00 58.90 145 ASP D O 1
ATOM 5541 N N . TYR D 1 149 ? 85.611 56.101 5.326 1.00 59.24 146 TYR D N 1
ATOM 5542 C CA . TYR D 1 149 ? 86.089 57.159 4.469 1.00 59.66 146 TYR D CA 1
ATOM 5543 C C . TYR D 1 149 ? 87.580 56.960 4.273 1.00 58.88 146 TYR D C 1
ATOM 5544 O O . TYR D 1 149 ? 88.292 56.715 5.260 1.00 58.40 146 TYR D O 1
ATOM 5553 N N . GLU D 1 150 ? 88.032 56.990 3.009 1.00 58.14 147 GLU D N 1
ATOM 5554 C CA . GLU D 1 150 ? 89.460 57.077 2.710 1.00 58.26 147 GLU D CA 1
ATOM 5555 C C . GLU D 1 150 ? 89.795 57.960 1.521 1.00 58.69 147 GLU D C 1
ATOM 5556 O O . GLU D 1 150 ? 88.957 58.219 0.663 1.00 58.19 147 GLU D O 1
ATOM 5562 N N . ILE D 1 151 ? 91.033 58.456 1.562 1.00 59.36 148 ILE D N 1
ATOM 5563 C CA . ILE D 1 151 ? 91.612 59.347 0.584 1.00 60.42 148 ILE D CA 1
ATOM 5564 C C . ILE D 1 151 ? 92.694 58.521 -0.050 1.00 60.07 148 ILE D C 1
ATOM 5565 O O . ILE D 1 151 ? 93.497 57.913 0.658 1.00 58.98 148 ILE D O 1
ATOM 5570 N N . GLU D 1 152 ? 92.699 58.460 -1.373 1.00 60.93 149 GLU D N 1
ATOM 5571 C CA . GLU D 1 152 ? 93.732 57.714 -2.078 1.00 61.64 149 GLU D CA 1
ATOM 5572 C C . GLU D 1 152 ? 94.427 58.551 -3.139 1.00 62.70 149 GLU D C 1
ATOM 5573 O O . GLU D 1 152 ? 93.882 59.524 -3.673 1.00 63.33 149 GLU D O 1
ATOM 5579 N N . PHE D 1 153 ? 95.640 58.139 -3.453 1.00 63.17 150 PHE D N 1
ATOM 5580 C CA . PHE D 1 153 ? 96.442 58.853 -4.419 1.00 65.36 150 PHE D CA 1
ATOM 5581 C C . PHE D 1 153 ? 97.109 57.861 -5.343 1.00 65.31 150 PHE D C 1
ATOM 5582 O O . PHE D 1 153 ? 97.882 57.033 -4.876 1.00 63.43 150 PHE D O 1
ATOM 5590 N N . GLU D 1 154 ? 96.781 57.911 -6.629 1.00 67.33 151 GLU D N 1
ATOM 5591 C CA . GLU D 1 154 ? 97.434 57.007 -7.590 1.00 69.41 151 GLU D CA 1
ATOM 5592 C C . GLU D 1 154 ? 98.372 57.778 -8.499 1.00 72.01 151 GLU D C 1
ATOM 5593 O O . GLU D 1 154 ? 97.982 58.752 -9.149 1.00 73.09 151 GLU D O 1
ATOM 5599 N N . VAL D 1 155 ? 99.614 57.310 -8.520 1.00 74.05 152 VAL D N 1
ATOM 5600 C CA . VAL D 1 155 ? 100.754 58.087 -9.001 1.00 77.16 152 VAL D CA 1
ATOM 5601 C C . VAL D 1 155 ? 101.484 57.341 -10.101 1.00 78.85 152 VAL D C 1
ATOM 5602 O O . VAL D 1 155 ? 101.273 56.139 -10.288 1.00 77.66 152 VAL D O 1
ATOM 5606 N N . GLN D 1 156 ? 102.358 58.057 -10.809 1.00 82.57 153 GLN D N 1
ATOM 5607 C CA . GLN D 1 156 ? 103.253 57.441 -11.798 1.00 84.37 153 GLN D CA 1
ATOM 5608 C C . GLN D 1 156 ? 104.644 57.052 -11.261 1.00 86.11 153 GLN D C 1
ATOM 5609 O O . GLN D 1 156 ? 105.357 56.290 -11.905 1.00 86.14 153 GLN D O 1
ATOM 5615 N N . ASP D 1 157 ? 105.017 57.548 -10.081 1.00 88.38 154 ASP D N 1
ATOM 5616 C CA . ASP D 1 157 ? 106.369 57.322 -9.527 1.00 90.38 154 ASP D CA 1
ATOM 5617 C C . ASP D 1 157 ? 106.323 57.166 -8.017 1.00 90.26 154 ASP D C 1
ATOM 5618 O O . ASP D 1 157 ? 105.904 58.080 -7.312 1.00 90.36 154 ASP D O 1
ATOM 5623 N N . GLU D 1 158 ? 106.774 56.018 -7.524 1.00 90.35 155 GLU D N 1
ATOM 5624 C CA . GLU D 1 158 ? 106.590 55.689 -6.128 1.00 90.71 155 GLU D CA 1
ATOM 5625 C C . GLU D 1 158 ? 107.066 56.779 -5.155 1.00 92.89 155 GLU D C 1
ATOM 5626 O O . GLU D 1 158 ? 106.245 57.534 -4.616 1.00 92.79 155 GLU D O 1
ATOM 5632 N N . GLU D 1 159 ? 108.382 56.863 -4.941 1.00 95.34 156 GLU D N 1
ATOM 5633 C CA . GLU D 1 159 ? 108.968 57.708 -3.882 1.00 97.11 156 GLU D CA 1
ATOM 5634 C C . GLU D 1 159 ? 108.583 59.193 -4.035 1.00 97.87 156 GLU D C 1
ATOM 5635 O O . GLU D 1 159 ? 108.308 59.869 -3.042 1.00 98.14 156 GLU D O 1
ATOM 5641 N N . THR D 1 160 ? 108.553 59.683 -5.277 1.00 98.36 157 THR D N 1
ATOM 5642 C CA . THR D 1 160 ? 108.067 61.035 -5.586 1.00 99.25 157 THR D CA 1
ATOM 5643 C C . THR D 1 160 ? 106.642 61.241 -5.127 1.00 97.82 157 THR D C 1
ATOM 5644 O O . THR D 1 160 ? 106.312 62.284 -4.564 1.00 98.41 157 THR D O 1
ATOM 5648 N N . GLY D 1 161 ? 105.798 60.248 -5.422 1.00 95.84 158 GLY D N 1
ATOM 5649 C CA . GLY D 1 161 ? 104.383 60.275 -5.066 1.00 94.24 158 GLY D CA 1
ATOM 5650 C C . GLY D 1 161 ? 104.120 60.190 -3.568 1.00 93.58 158 GLY D C 1
ATOM 5651 O O . GLY D 1 161 ? 103.318 60.950 -3.043 1.00 93.00 158 GLY D O 1
ATOM 5652 N N . LYS D 1 162 ? 104.797 59.272 -2.881 1.00 93.36 159 LYS D N 1
ATOM 5653 C CA . LYS D 1 162 ? 104.636 59.131 -1.439 1.00 93.60 159 LYS D CA 1
ATOM 5654 C C . LYS D 1 162 ? 104.738 60.471 -0.715 1.00 95.44 159 LYS D C 1
ATOM 5655 O O . LYS D 1 162 ? 103.780 60.908 -0.064 1.00 95.01 159 LYS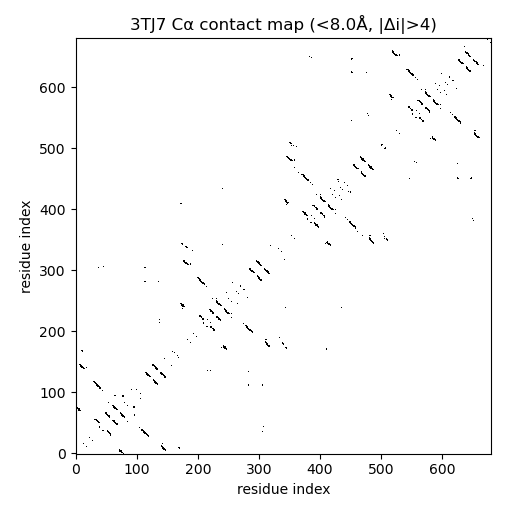 D O 1
ATOM 5661 N N . ALA D 1 163 ? 105.896 61.118 -0.822 1.00 97.58 160 ALA D N 1
ATOM 5662 C CA . ALA D 1 163 ? 106.135 62.367 -0.107 1.00 99.41 160 ALA D CA 1
ATOM 5663 C C . ALA D 1 163 ? 105.097 63.425 -0.486 1.00 99.94 160 ALA D C 1
ATOM 5664 O O . ALA D 1 163 ? 104.571 64.103 0.394 1.00 100.39 160 ALA D O 1
ATOM 5666 N N . ALA D 1 164 ? 104.776 63.543 -1.777 1.00 100.04 161 ALA D N 1
ATOM 5667 C CA . ALA D 1 164 ? 103.775 64.520 -2.233 1.00 100.83 161 ALA D CA 1
ATOM 5668 C C . ALA D 1 164 ? 102.435 64.295 -1.541 1.00 99.81 161 ALA D C 1
ATOM 5669 O O . ALA D 1 164 ? 101.684 65.245 -1.295 1.00 100.55 161 ALA D O 1
ATOM 5671 N N . PHE D 1 165 ? 102.160 63.024 -1.240 1.00 98.35 162 PHE D N 1
ATOM 5672 C CA . PHE D 1 165 ? 100.941 62.587 -0.561 1.00 97.24 162 PHE D CA 1
ATOM 5673 C C . PHE D 1 165 ? 101.039 62.856 0.927 1.00 98.35 162 PHE D C 1
ATOM 5674 O O . PHE D 1 165 ? 100.151 63.470 1.502 1.00 98.22 162 PHE D O 1
ATOM 5682 N N . ILE D 1 166 ? 102.128 62.393 1.539 1.00 99.76 163 ILE D N 1
ATOM 5683 C CA . ILE D 1 166 ? 102.367 62.629 2.962 1.00 101.26 163 ILE D CA 1
ATOM 5684 C C . ILE D 1 166 ? 102.384 64.136 3.210 1.00 103.89 163 ILE D C 1
ATOM 5685 O O . ILE D 1 166 ? 102.002 64.587 4.290 1.00 104.21 163 ILE D O 1
ATOM 5690 N N . HIS D 1 167 ? 102.808 64.901 2.201 1.00 106.16 164 HIS D N 1
ATOM 5691 C CA . HIS D 1 167 ? 102.696 66.362 2.222 1.00 109.14 164 HIS D CA 1
ATOM 5692 C C . HIS D 1 167 ? 101.251 66.789 2.440 1.00 109.13 164 HIS D C 1
ATOM 5693 O O . HIS D 1 167 ? 100.920 67.301 3.501 1.00 109.76 164 HIS D O 1
ATOM 5700 N N . LEU D 1 168 ? 100.384 66.564 1.458 1.00 108.87 165 LEU D N 1
ATOM 5701 C CA . LEU D 1 168 ? 98.992 67.016 1.576 1.00 109.13 165 LEU D CA 1
ATOM 5702 C C . LEU D 1 168 ? 98.309 66.605 2.895 1.00 108.27 165 LEU D C 1
ATOM 5703 O O . LEU D 1 168 ? 97.469 67.350 3.408 1.00 109.04 165 LEU D O 1
ATOM 5708 N N . LEU D 1 169 ? 98.668 65.438 3.440 1.00 106.95 166 LEU D N 1
ATOM 5709 C CA . LEU D 1 169 ? 98.076 64.942 4.696 1.00 106.09 166 LEU D CA 1
ATOM 5710 C C . LEU D 1 169 ? 98.465 65.788 5.905 1.00 107.76 166 LEU D C 1
ATOM 5711 O O . LEU D 1 169 ? 97.599 66.240 6.652 1.00 107.69 166 LEU D O 1
ATOM 5716 N N . LYS D 1 170 ? 99.773 65.959 6.102 1.00 109.07 167 LYS D N 1
ATOM 5717 C CA . LYS D 1 170 ? 100.324 66.900 7.095 1.00 111.06 167 LYS D CA 1
ATOM 5718 C C . LYS D 1 170 ? 99.676 68.288 6.941 1.00 112.35 167 LYS D C 1
ATOM 5719 O O . LYS D 1 170 ? 99.195 68.873 7.916 1.00 113.05 167 LYS D O 1
ATOM 5725 N N . GLN D 1 171 ? 99.637 68.775 5.699 1.00 112.65 168 GLN D N 1
ATOM 5726 C CA . GLN D 1 171 ? 99.130 70.112 5.356 1.00 114.20 168 GLN D CA 1
ATOM 5727 C C . GLN D 1 171 ? 97.637 70.322 5.641 1.00 113.31 168 GLN D C 1
ATOM 5728 O O . GLN D 1 171 ? 97.184 71.463 5.707 1.00 114.95 168 GLN D O 1
ATOM 5734 N N . HIS D 1 172 ? 96.879 69.232 5.791 1.00 110.64 169 HIS D N 1
ATOM 5735 C CA . HIS D 1 172 ? 95.507 69.296 6.314 1.00 109.51 169 HIS D CA 1
ATOM 5736 C C . HIS D 1 172 ? 95.418 68.745 7.740 1.00 108.37 169 HIS D C 1
ATOM 5737 O O . HIS D 1 172 ? 94.340 68.390 8.221 1.00 107.18 169 HIS D O 1
ATOM 5744 N N . ASN D 1 173 ? 96.560 68.699 8.417 1.00 108.40 170 ASN D N 1
ATOM 5745 C CA . ASN D 1 173 ? 96.630 68.178 9.762 1.00 107.55 170 ASN D CA 1
ATOM 5746 C C . ASN D 1 173 ? 95.870 66.851 9.871 1.00 104.86 170 ASN D C 1
ATOM 5747 O O . ASN D 1 173 ? 94.928 66.729 10.654 1.00 104.55 170 ASN D O 1
ATOM 5752 N N . ILE D 1 174 ? 96.278 65.876 9.057 1.00 102.92 171 ILE D N 1
ATOM 5753 C CA . ILE D 1 174 ? 95.637 64.554 9.004 1.00 100.30 171 ILE D CA 1
ATOM 5754 C C . ILE D 1 174 ? 96.612 63.476 9.453 1.00 98.83 171 ILE D C 1
ATOM 5755 O O . ILE D 1 174 ? 97.680 63.331 8.866 1.00 98.72 171 ILE D O 1
ATOM 5760 N N . PRO D 1 175 ? 96.252 62.717 10.497 1.00 97.45 172 PRO D N 1
ATOM 5761 C CA . PRO D 1 175 ? 97.102 61.608 10.908 1.00 96.47 172 PRO D CA 1
ATOM 5762 C C . PRO D 1 175 ? 97.248 60.556 9.824 1.00 94.81 172 PRO D C 1
ATOM 5763 O O . PRO D 1 175 ? 96.246 60.094 9.289 1.00 93.63 172 PRO D O 1
ATOM 5767 N N . ILE D 1 176 ? 98.491 60.204 9.498 1.00 94.72 173 ILE D N 1
ATOM 5768 C CA . ILE D 1 176 ? 98.778 58.988 8.741 1.00 93.21 173 ILE D CA 1
ATOM 5769 C C . ILE D 1 176 ? 98.189 57.825 9.545 1.00 91.88 173 ILE D C 1
ATOM 5770 O O . ILE D 1 176 ? 98.068 57.912 10.761 1.00 92.17 173 ILE D O 1
ATOM 5775 N N . ARG D 1 177 ? 97.805 56.752 8.859 1.00 90.29 174 ARG D N 1
ATOM 5776 C CA . ARG D 1 177 ? 96.957 55.735 9.458 1.00 88.95 174 ARG D CA 1
ATOM 5777 C C . ARG D 1 177 ? 97.119 54.424 8.711 1.00 87.87 174 ARG D C 1
ATOM 5778 O O . ARG D 1 177 ? 96.788 54.349 7.534 1.00 87.01 174 ARG D O 1
#

Foldseek 3Di:
DDKDFKAKDKFFFDPVLLVVVCVVVVNDAWWKKKWKWKAFPVRLQVVQVKTWTWMDTDQWTKTWIWGDDVHGTMIDIDIDHPVQVDPQQQHDDDDVVVCVVSVPPSNRMDIDMWMWTKDWDADDQFIWMWIWIDDDPDITTMIMTMHDDDVVSVVRVVVVCVVSVHDGDD/DDKDAWAKDKFWFDPVLQVVVCVVVVNDAWFKKKKKWKAFPVRLQVVQVKTWIWIDGDQWTWTWIWGDDPHHTMIDIDTDHPVQVDPDLQHDDDDVVVCVVSVPPSVRMDIDMKMKIWDWDDDPQWIWIWIWIDDDPDIITMIMIIHDDNVVSVVVVVVVCVVSVHDGHD/DDKDFKAKDKFWFDPVLLVVVCVVVVFDFWWKKKWKWKAFPVRLQVVQVKTWTWICTDQWTWTWIWGDDPHGTMIDIDTDHPVQVDPDQQHDDDDVVVCVVSVPPSVRMGIHMWMWTWTWDQDPNWIWIWIWIDDDPDITTMIMIIDDDDVSSVVRVVVVCVVSVHDGDGD/DLDKDAWAKDKFFDDVVLLVCVCVVPVNDDWWKKKKKWKAFPVRLQVVQVKTWIWMDTDHWTWTKIWGDDPHHTMMDIGTDHPVLVPPDQQHDDDDVVVCVVSVHPSVRIDIDMWMKIWDWDADDAWIKIWIWIDDDPDITTMIMTIHDDHPSRVVSVVVVCVVSPHDGD

InterPro domains:
  IPR009195 Uncharacterised protein family YjbK [PIRSF012526] (1-190)
  IPR009195 Uncharacterised protein family YjbK [cd07762] (5-184)
  IPR023577 CYTH domain [PF01928] (4-184)
  IPR023577 CYTH domain [PS51707] (4-190)
  IPR023577 CYTH domain [SM01118] (4-190)
  IPR033469 CYTH-like domain superfamily [SSF55154] (5-186)

CATH classification: 2.40.320.10

Radius of gyration: 35.45 Å; Cα contacts (8 Å, |Δi|>4): 1463; chains: 4; bounding box: 99×55×94 Å